Protein 5Z8B (pdb70)

Radius of gyration: 24.0 Å; Cα contacts (8 Å, |Δi|>4): 858; chains: 2; bounding box: 42×73×56 Å

B-factor: mean 35.09, std 10.66, range [4.68, 79.12]

Structure (mmCIF, N/CA/C/O backbone):
data_5Z8B
#
_entry.id   5Z8B
#
_cell.length_a   38.409
_cell.length_b   70.862
_cell.length_c   147.410
_cell.angle_alpha   90.00
_cell.angle_beta   90.00
_cell.angle_gamma   90.00
#
_symmetry.space_group_name_H-M   'P 21 21 21'
#
loop_
_entity.id
_entity.type
_entity.pdbx_description
1 polymer 'KfiA protein'
2 water water
#
loop_
_atom_site.group_PDB
_atom_site.id
_atom_site.type_symbol
_atom_site.label_atom_id
_atom_site.label_alt_id
_atom_site.label_comp_id
_atom_site.label_asym_id
_atom_site.label_entity_id
_atom_site.label_seq_id
_atom_site.pdbx_PDB_ins_code
_atom_site.Cartn_x
_atom_site.Cartn_y
_atom_site.Cartn_z
_atom_site.occupancy
_atom_site.B_iso_or_equiv
_atom_site.auth_seq_id
_atom_site.auth_comp_id
_atom_site.auth_asym_id
_atom_site.auth_atom_id
_atom_site.pdbx_PDB_model_num
ATOM 1 N N . MET A 1 5 ? 27.568 23.392 13.579 1.00 36.75 1 MET A N 1
ATOM 2 C CA . MET A 1 5 ? 26.459 23.022 12.648 1.00 36.19 1 MET A CA 1
ATOM 3 C C . MET A 1 5 ? 25.433 22.136 13.372 1.00 32.22 1 MET A C 1
ATOM 4 O O . MET A 1 5 ? 25.810 21.254 14.127 1.00 31.00 1 MET A O 1
ATOM 9 N N . ILE A 1 6 ? 24.145 22.384 13.150 1.00 29.47 2 ILE A N 1
ATOM 10 C CA . ILE A 1 6 ? 23.072 21.474 13.614 1.00 28.29 2 ILE A CA 1
ATOM 11 C C . ILE A 1 6 ? 22.808 20.431 12.539 1.00 25.99 2 ILE A C 1
ATOM 12 O O . ILE A 1 6 ? 22.359 20.781 11.447 1.00 25.09 2 ILE A O 1
ATOM 17 N N . VAL A 1 7 ? 23.019 19.160 12.851 1.00 24.54 3 VAL A N 1
ATOM 18 C CA . VAL A 1 7 ? 22.936 18.118 11.816 1.00 24.06 3 VAL A CA 1
ATOM 19 C C . VAL A 1 7 ? 21.891 17.080 12.189 1.00 23.30 3 VAL A C 1
ATOM 20 O O . VAL A 1 7 ? 21.905 16.552 13.275 1.00 24.07 3 VAL A O 1
ATOM 24 N N . ALA A 1 8 ? 20.985 16.793 11.273 1.00 23.27 4 ALA A N 1
ATOM 25 C CA . ALA A 1 8 ? 19.978 15.762 11.492 1.00 23.89 4 ALA A CA 1
ATOM 26 C C . ALA A 1 8 ? 20.364 14.449 10.803 1.00 23.20 4 ALA A C 1
ATOM 27 O O . ALA A 1 8 ? 20.823 14.458 9.664 1.00 22.05 4 ALA A O 1
ATOM 29 N N . ASN A 1 9 ? 20.175 13.327 11.497 1.00 23.11 5 ASN A N 1
ATOM 30 C CA . ASN A 1 9 ? 20.482 12.005 10.932 1.00 22.90 5 ASN A CA 1
ATOM 31 C C . ASN A 1 9 ? 19.246 11.143 10.897 1.00 22.80 5 ASN A C 1
ATOM 32 O O . ASN A 1 9 ? 18.558 11.008 11.900 1.00 22.81 5 ASN A O 1
ATOM 37 N N . MET A 1 10 ? 18.977 10.571 9.731 1.00 23.81 6 MET A N 1
ATOM 38 C CA . MET A 1 10 ? 17.724 9.877 9.461 1.00 25.43 6 MET A CA 1
ATOM 39 C C . MET A 1 10 ? 18.001 8.635 8.641 1.00 26.02 6 MET A C 1
ATOM 40 O O . MET A 1 10 ? 19.033 8.582 7.942 1.00 26.06 6 MET A O 1
ATOM 45 N N . SER A 1 11 ? 17.096 7.651 8.730 1.00 25.66 7 SER A N 1
ATOM 46 C CA . SER A 1 11 ? 17.073 6.518 7.783 1.00 26.10 7 SER A CA 1
ATOM 47 C C . SER A 1 11 ? 15.643 6.160 7.392 1.00 26.09 7 SER A C 1
ATOM 48 O O . SER A 1 11 ? 14.733 6.265 8.188 1.00 24.17 7 SER A O 1
ATOM 51 N N . SER A 1 12 ? 15.460 5.750 6.145 1.00 29.22 8 SER A N 1
ATOM 52 C CA . SER A 1 12 ? 14.156 5.257 5.650 1.00 31.59 8 SER A CA 1
ATOM 53 C C . SER A 1 12 ? 14.371 4.061 4.731 1.00 29.60 8 SER A C 1
ATOM 54 O O . SER A 1 12 ? 15.485 3.629 4.533 1.00 28.66 8 SER A O 1
ATOM 57 N N . TYR A 1 13 ? 13.279 3.535 4.191 1.00 29.76 9 TYR A N 1
ATOM 58 C CA . TYR A 1 13 ? 13.321 2.550 3.115 1.00 29.97 9 TYR A CA 1
ATOM 59 C C . TYR A 1 13 ? 12.078 2.802 2.222 1.00 28.63 9 TYR A C 1
ATOM 60 O O . TYR A 1 13 ? 11.219 3.611 2.590 1.00 28.95 9 TYR A O 1
ATOM 69 N N . PRO A 1 14 ? 12.032 2.202 1.015 1.00 26.78 10 PRO A N 1
ATOM 70 C CA . PRO A 1 14 ? 11.078 2.677 0.002 1.00 25.63 10 PRO A CA 1
ATOM 71 C C . PRO A 1 14 ? 9.598 2.837 0.370 1.00 24.96 10 PRO A C 1
ATOM 72 O O . PRO A 1 14 ? 8.986 3.863 0.063 1.00 25.04 10 PRO A O 1
ATOM 76 N N . PRO A 1 15 ? 9.014 1.845 1.022 1.00 25.40 11 PRO A N 1
ATOM 77 C CA . PRO A 1 15 ? 7.592 2.035 1.268 1.00 26.97 11 PRO A CA 1
ATOM 78 C C . PRO A 1 15 ? 7.232 3.217 2.189 1.00 28.22 11 PRO A C 1
ATOM 79 O O . PRO A 1 15 ? 6.080 3.606 2.226 1.00 29.34 11 PRO A O 1
ATOM 83 N N . ARG A 1 16 ? 8.199 3.788 2.900 1.00 30.83 12 ARG A N 1
ATOM 84 C CA . ARG A 1 16 ? 7.962 4.966 3.735 1.00 33.05 12 ARG A CA 1
ATOM 85 C C . ARG A 1 16 ? 8.146 6.301 3.034 1.00 32.08 12 ARG A C 1
ATOM 86 O O . ARG A 1 16 ? 8.160 7.307 3.708 1.00 32.11 12 ARG A O 1
ATOM 94 N N . LYS A 1 17 ? 8.243 6.331 1.707 1.00 32.49 13 LYS A N 1
ATOM 95 C CA . LYS A 1 17 ? 8.662 7.544 0.978 1.00 32.90 13 LYS A CA 1
ATOM 96 C C . LYS A 1 17 ? 7.782 8.796 1.206 1.00 31.53 13 LYS A C 1
ATOM 97 O O . LYS A 1 17 ? 8.280 9.921 1.308 1.00 27.14 13 LYS A O 1
ATOM 103 N N . LYS A 1 18 ? 6.472 8.589 1.286 1.00 32.30 14 LYS A N 1
ATOM 104 C CA . LYS A 1 18 ? 5.551 9.686 1.515 1.00 30.64 14 LYS A CA 1
ATOM 105 C C . LYS A 1 18 ? 5.806 10.288 2.878 1.00 29.47 14 LYS A C 1
ATOM 106 O O . LYS A 1 18 ? 5.843 11.505 3.010 1.00 30.66 14 LYS A O 1
ATOM 112 N N . GLU A 1 19 ? 6.029 9.444 3.883 1.00 27.48 15 GLU A N 1
ATOM 113 C CA . GLU A 1 19 ? 6.260 9.923 5.256 1.00 26.64 15 GLU A CA 1
ATOM 114 C C . GLU A 1 19 ? 7.563 10.700 5.394 1.00 25.75 15 GLU A C 1
ATOM 115 O O . GLU A 1 19 ? 7.588 11.808 5.942 1.00 25.60 15 GLU A O 1
ATOM 121 N N . LEU A 1 20 ? 8.631 10.100 4.880 1.00 24.94 16 LEU A N 1
ATOM 122 C CA . LEU A 1 20 ? 9.947 10.715 4.768 1.00 23.94 16 LEU A CA 1
ATOM 123 C C . LEU A 1 20 ? 9.951 12.147 4.241 1.00 23.09 16 LEU A C 1
ATOM 124 O O . LEU A 1 20 ? 10.650 12.994 4.767 1.00 24.58 16 LEU A O 1
ATOM 129 N N . VAL A 1 21 ? 9.205 12.409 3.184 1.00 22.28 17 VAL A N 1
ATOM 130 C CA . VAL A 1 21 ? 9.260 13.707 2.514 1.00 22.20 17 VAL A CA 1
ATOM 131 C C . VAL A 1 21 ? 8.800 14.814 3.446 1.00 21.72 17 VAL A C 1
ATOM 132 O O . VAL A 1 21 ? 9.354 15.903 3.450 1.00 19.42 17 VAL A O 1
ATOM 136 N N . HIS A 1 22 ? 7.765 14.490 4.217 1.00 23.66 18 HIS A N 1
ATOM 137 C CA . HIS A 1 22 ? 7.131 15.395 5.171 1.00 24.43 18 HIS A CA 1
ATOM 138 C C . HIS A 1 22 ? 7.951 15.529 6.442 1.00 24.57 18 HIS A C 1
ATOM 139 O O . HIS A 1 22 ? 8.022 16.600 7.039 1.00 26.99 18 HIS A O 1
ATOM 146 N N . SER A 1 23 ? 8.550 14.435 6.875 1.00 24.68 19 SER A N 1
ATOM 147 C CA . SER A 1 23 ? 9.480 14.480 7.983 1.00 24.46 19 SER A CA 1
ATOM 148 C C . SER A 1 23 ? 10.657 15.407 7.670 1.00 23.08 19 SER A C 1
ATOM 149 O O . SER A 1 23 ? 10.987 16.253 8.484 1.00 24.04 19 SER A O 1
ATOM 152 N N . ILE A 1 24 ? 11.264 15.262 6.500 1.00 21.13 20 ILE A N 1
ATOM 153 C CA . ILE A 1 24 ? 12.324 16.158 6.079 1.00 21.58 20 ILE A CA 1
ATOM 154 C C . ILE A 1 24 ? 11.799 17.610 6.013 1.00 22.90 20 ILE A C 1
ATOM 155 O O . ILE A 1 24 ? 12.401 18.524 6.577 1.00 22.10 20 ILE A O 1
ATOM 160 N N . GLN A 1 25 ? 10.661 17.821 5.364 1.00 25.31 21 GLN A N 1
ATOM 161 C CA . GLN A 1 25 ? 10.087 19.170 5.240 1.00 27.57 21 GLN A CA 1
ATOM 162 C C . GLN A 1 25 ? 10.064 19.897 6.574 1.00 26.25 21 GLN A C 1
ATOM 163 O O . GLN A 1 25 ? 10.534 21.025 6.662 1.00 27.97 21 GLN A O 1
ATOM 169 N N . SER A 1 26 ? 9.537 19.236 7.601 1.00 24.41 22 SER A N 1
ATOM 170 C CA . SER A 1 26 ? 9.427 19.808 8.942 1.00 23.18 22 SER A CA 1
ATOM 171 C C . SER A 1 26 ? 10.783 20.165 9.553 1.00 23.94 22 SER A C 1
ATOM 172 O O . SER A 1 26 ? 10.865 21.074 10.382 1.00 25.34 22 SER A O 1
ATOM 175 N N . LEU A 1 27 ? 11.828 19.434 9.164 1.00 23.17 23 LEU A N 1
ATOM 176 C CA . LEU A 1 27 ? 13.177 19.646 9.681 1.00 23.80 23 LEU A CA 1
ATOM 177 C C . LEU A 1 27 ? 14.024 20.656 8.926 1.00 24.23 23 LEU A C 1
ATOM 178 O O . LEU A 1 27 ? 14.977 21.213 9.486 1.00 24.50 23 LEU A O 1
ATOM 183 N N . HIS A 1 28 ? 13.691 20.896 7.664 1.00 25.02 24 HIS A N 1
ATOM 184 C CA . HIS A 1 28 ? 14.643 21.507 6.733 1.00 24.87 24 HIS A CA 1
ATOM 185 C C . HIS A 1 28 ? 15.053 22.932 7.074 1.00 25.21 24 HIS A C 1
ATOM 186 O O . HIS A 1 28 ? 16.246 23.280 7.039 1.00 25.22 24 HIS A O 1
ATOM 193 N N . ALA A 1 29 ? 14.050 23.741 7.392 1.00 25.36 25 ALA A N 1
ATOM 194 C CA . ALA A 1 29 ? 14.246 25.123 7.757 1.00 24.68 25 ALA A CA 1
ATOM 195 C C . ALA A 1 29 ? 15.167 25.269 8.946 1.00 25.70 25 ALA A C 1
ATOM 196 O O . ALA A 1 29 ? 15.935 26.216 8.993 1.00 28.47 25 ALA A O 1
ATOM 198 N N . GLN A 1 30 ? 15.118 24.330 9.890 1.00 25.76 26 GLN A N 1
ATOM 199 C CA . GLN A 1 30 ? 15.705 24.543 11.215 1.00 26.37 26 GLN A CA 1
ATOM 200 C C . GLN A 1 30 ? 17.025 23.789 11.512 1.00 27.68 26 GLN A C 1
ATOM 201 O O . GLN A 1 30 ? 17.631 23.981 12.595 1.00 28.60 26 GLN A O 1
ATOM 207 N N . VAL A 1 31 ? 17.471 22.946 10.579 1.00 27.09 27 VAL A N 1
ATOM 208 C CA . VAL A 1 31 ? 18.757 22.255 10.723 1.00 28.03 27 VAL A CA 1
ATOM 209 C C . VAL A 1 31 ? 19.648 22.732 9.610 1.00 29.66 27 VAL A C 1
ATOM 210 O O . VAL A 1 31 ? 19.149 23.274 8.628 1.00 32.34 27 VAL A O 1
ATOM 214 N N . ASP A 1 32 ? 20.957 22.539 9.771 1.00 30.25 28 ASP A N 1
ATOM 215 C CA . ASP A 1 32 ? 21.942 22.958 8.757 1.00 30.56 28 ASP A CA 1
ATOM 216 C C . ASP A 1 32 ? 22.247 21.899 7.703 1.00 30.39 28 ASP A C 1
ATOM 217 O O . ASP A 1 32 ? 22.943 22.194 6.732 1.00 33.04 28 ASP A O 1
ATOM 222 N N . LYS A 1 33 ? 21.746 20.680 7.882 1.00 29.36 29 LYS A N 1
ATOM 223 C CA . LYS A 1 33 ? 22.156 19.538 7.055 1.00 29.21 29 LYS A CA 1
ATOM 224 C C . LYS A 1 33 ? 21.399 18.297 7.486 1.00 26.84 29 LYS A C 1
ATOM 225 O O . LYS A 1 33 ? 21.158 18.117 8.677 1.00 25.39 29 LYS A O 1
ATOM 231 N N . ILE A 1 34 ? 21.042 17.454 6.517 1.00 24.81 30 ILE A N 1
ATOM 232 C CA . ILE A 1 34 ? 20.340 16.211 6.783 1.00 24.05 30 ILE A CA 1
ATOM 233 C C . ILE A 1 34 ? 21.071 15.072 6.112 1.00 23.04 30 ILE A C 1
ATOM 234 O O . ILE A 1 34 ? 21.189 15.051 4.907 1.00 22.21 30 ILE A O 1
ATOM 239 N N . ASN A 1 35 ? 21.536 14.119 6.915 1.00 23.38 31 ASN A N 1
ATOM 240 C CA . ASN A 1 35 ? 22.087 12.857 6.422 1.00 22.73 31 ASN A CA 1
ATOM 241 C C . ASN A 1 35 ? 20.980 11.854 6.357 1.00 23.24 31 ASN A C 1
ATOM 242 O O . ASN A 1 35 ? 20.272 11.660 7.338 1.00 23.65 31 ASN A O 1
ATOM 247 N N . LEU A 1 36 ? 20.842 11.209 5.202 1.00 24.64 32 LEU A N 1
ATOM 248 C CA . LEU A 1 36 ? 19.741 10.287 4.961 1.00 24.96 32 LEU A CA 1
ATOM 249 C C . LEU A 1 36 ? 20.271 8.967 4.444 1.00 25.29 32 LEU A C 1
ATOM 250 O O . LEU A 1 36 ? 20.911 8.894 3.383 1.00 25.12 32 LEU A O 1
ATOM 255 N N . CYS A 1 37 ? 20.015 7.926 5.222 1.00 24.33 33 CYS A N 1
ATOM 256 C CA . CYS A 1 37 ? 20.404 6.602 4.848 1.00 24.12 33 CYS A CA 1
ATOM 257 C C . CYS A 1 37 ? 19.224 5.950 4.152 1.00 25.07 33 CYS A C 1
ATOM 258 O O . CYS A 1 37 ? 18.263 5.532 4.810 1.00 25.62 33 CYS A O 1
ATOM 261 N N . LEU A 1 38 ? 19.303 5.908 2.820 1.00 25.41 34 LEU A N 1
ATOM 262 C CA . LEU A 1 38 ? 18.283 5.313 1.969 1.00 26.20 34 LEU A CA 1
ATOM 263 C C . LEU A 1 38 ? 18.482 3.808 1.890 1.00 27.90 34 LEU A C 1
ATOM 264 O O . LEU A 1 38 ? 19.023 3.323 0.909 1.00 29.23 34 LEU A O 1
ATOM 269 N N . ASN A 1 39 ? 18.047 3.076 2.915 1.00 31.09 35 ASN A N 1
ATOM 270 C CA . ASN A 1 39 ? 18.044 1.598 2.919 1.00 34.04 35 ASN A CA 1
ATOM 271 C C . ASN A 1 39 ? 17.215 1.005 1.778 1.00 36.06 35 ASN A C 1
ATOM 272 O O . ASN A 1 39 ? 16.052 1.341 1.634 1.00 36.40 35 ASN A O 1
ATOM 277 N N . GLU A 1 40 ? 17.820 0.123 0.982 1.00 39.25 36 GLU A N 1
ATOM 278 C CA . GLU A 1 40 ? 17.127 -0.666 -0.042 1.00 43.44 36 GLU A CA 1
ATOM 279 C C . GLU A 1 40 ? 16.527 0.070 -1.245 1.00 44.41 36 GLU A C 1
ATOM 280 O O . GLU A 1 40 ? 15.835 -0.547 -2.063 1.00 45.98 36 GLU A O 1
ATOM 286 N N . PHE A 1 41 ? 16.822 1.359 -1.381 1.00 44.49 37 PHE A N 1
ATOM 287 C CA . PHE A 1 41 ? 16.534 2.088 -2.617 1.00 45.69 37 PHE A CA 1
ATOM 288 C C . PHE A 1 41 ? 17.531 1.646 -3.709 1.00 51.00 37 PHE A C 1
ATOM 289 O O . PHE A 1 41 ? 18.599 1.083 -3.400 1.00 51.01 37 PHE A O 1
ATOM 297 N N . GLU A 1 42 ? 17.163 1.861 -4.976 1.00 54.82 38 GLU A N 1
ATOM 298 C CA . GLU A 1 42 ? 18.065 1.604 -6.112 1.00 57.77 38 GLU A CA 1
ATOM 299 C C . GLU A 1 42 ? 18.708 2.924 -6.479 1.00 53.69 38 GLU A C 1
ATOM 300 O O . GLU A 1 42 ? 19.921 3.023 -6.526 1.00 53.78 38 GLU A O 1
ATOM 306 N N . GLU A 1 43 ? 17.868 3.923 -6.734 1.00 52.13 39 GLU A N 1
ATOM 307 C CA . GLU A 1 43 ? 18.281 5.297 -6.968 1.00 50.82 39 GLU A CA 1
ATOM 308 C C . GLU A 1 43 ? 17.801 6.197 -5.841 1.00 46.70 39 GLU A C 1
ATOM 309 O O . GLU A 1 43 ? 16.866 5.868 -5.119 1.00 45.99 39 GLU A O 1
ATOM 315 N N . ILE A 1 44 ? 18.424 7.364 -5.749 1.00 42.73 40 ILE A N 1
ATOM 316 C CA . ILE A 1 44 ? 17.949 8.480 -4.934 1.00 40.29 40 ILE A CA 1
ATOM 317 C C . ILE A 1 44 ? 16.670 9.020 -5.592 1.00 38.96 40 ILE A C 1
ATOM 318 O O . ILE A 1 44 ? 16.739 9.516 -6.708 1.00 44.24 40 ILE A O 1
ATOM 323 N N . PRO A 1 45 ? 15.507 8.932 -4.920 1.00 36.78 41 PRO A N 1
ATOM 324 C CA . PRO A 1 45 ? 14.259 9.375 -5.571 1.00 36.40 41 PRO A CA 1
ATOM 325 C C . PRO A 1 45 ? 14.180 10.882 -5.825 1.00 36.51 41 PRO A C 1
ATOM 326 O O . PRO A 1 45 ? 14.624 11.662 -4.986 1.00 35.57 41 PRO A O 1
ATOM 330 N N . GLU A 1 46 ? 13.605 11.286 -6.961 1.00 38.77 42 GLU A N 1
ATOM 331 C CA . GLU A 1 46 ? 13.561 12.719 -7.325 1.00 42.51 42 GLU A CA 1
ATOM 332 C C . GLU A 1 46 ? 12.542 13.554 -6.543 1.00 40.14 42 GLU A C 1
ATOM 333 O O . GLU A 1 46 ? 12.470 14.767 -6.711 1.00 38.44 42 GLU A O 1
ATOM 339 N N . GLU A 1 47 ? 11.770 12.894 -5.687 1.00 40.08 43 GLU A N 1
ATOM 340 C CA . GLU A 1 47 ? 10.943 13.545 -4.662 1.00 38.68 43 GLU A CA 1
ATOM 341 C C . GLU A 1 47 ? 11.813 14.314 -3.652 1.00 36.66 43 GLU A C 1
ATOM 342 O O . GLU A 1 47 ? 11.336 15.223 -2.986 1.00 35.31 43 GLU A O 1
ATOM 348 N N . LEU A 1 48 ? 13.083 13.930 -3.534 1.00 34.76 44 LEU A N 1
ATOM 349 C CA . LEU A 1 48 ? 13.993 14.547 -2.592 1.00 33.77 44 LEU A CA 1
ATOM 350 C C . LEU A 1 48 ? 14.754 15.729 -3.171 1.00 34.78 44 LEU A C 1
ATOM 351 O O . LEU A 1 48 ? 15.497 16.393 -2.430 1.00 34.51 44 LEU A O 1
ATOM 356 N N . ASP A 1 49 ? 14.559 16.021 -4.459 1.00 36.58 45 ASP A N 1
ATOM 357 C CA . ASP A 1 49 ? 15.304 17.104 -5.125 1.00 39.35 45 ASP A CA 1
ATOM 358 C C . ASP A 1 49 ? 15.125 18.502 -4.542 1.00 39.21 45 ASP A C 1
ATOM 359 O O . ASP A 1 49 ? 16.025 19.326 -4.703 1.00 44.17 45 ASP A O 1
ATOM 364 N N . GLY A 1 50 ? 14.007 18.788 -3.878 1.00 37.69 46 GLY A N 1
ATOM 365 C CA . GLY A 1 50 ? 13.794 20.124 -3.283 1.00 36.78 46 GLY A CA 1
ATOM 366 C C . GLY A 1 50 ? 14.706 20.545 -2.123 1.00 34.96 46 GLY A C 1
ATOM 367 O O . GLY A 1 50 ? 14.753 21.734 -1.754 1.00 34.23 46 GLY A O 1
ATOM 368 N N . PHE A 1 51 ? 15.434 19.593 -1.540 1.00 32.72 47 PHE A N 1
ATOM 369 C CA . PHE A 1 51 ? 16.137 19.849 -0.292 1.00 32.90 47 PHE A CA 1
ATOM 370 C C . PHE A 1 51 ? 17.630 20.092 -0.526 1.00 30.36 47 PHE A C 1
ATOM 371 O O . PHE A 1 51 ? 18.379 19.166 -0.876 1.00 30.13 47 PHE A O 1
ATOM 379 N N . SER A 1 52 ? 18.049 21.350 -0.360 1.00 27.39 48 SER A N 1
ATOM 380 C CA . SER A 1 52 ? 19.436 21.717 -0.597 1.00 26.57 48 SER A CA 1
ATOM 381 C C . SER A 1 52 ? 20.359 21.098 0.467 1.00 26.18 48 SER A C 1
ATOM 382 O O . SER A 1 52 ? 21.368 20.492 0.142 1.00 26.86 48 SER A O 1
ATOM 385 N N . LYS A 1 53 ? 19.970 21.211 1.726 1.00 26.31 49 LYS A N 1
ATOM 386 C CA . LYS A 1 53 ? 20.692 20.608 2.875 1.00 26.48 49 LYS A CA 1
ATOM 387 C C . LYS A 1 53 ? 20.797 19.056 2.920 1.00 25.15 49 LYS A C 1
ATOM 388 O O . LYS A 1 53 ? 21.614 18.483 3.654 1.00 23.61 49 LYS A O 1
ATOM 394 N N . LEU A 1 54 ? 19.978 18.382 2.137 1.00 24.89 50 LEU A N 1
ATOM 395 C CA . LEU A 1 54 ? 19.881 16.940 2.230 1.00 25.74 50 LEU A CA 1
ATOM 396 C C . LEU A 1 54 ? 21.092 16.223 1.637 1.00 25.05 50 LEU A C 1
ATOM 397 O O . LEU A 1 54 ? 21.569 16.576 0.580 1.00 26.61 50 LEU A O 1
ATOM 402 N N . ASN A 1 55 ? 21.555 15.189 2.324 1.00 25.08 51 ASN A N 1
ATOM 403 C CA . ASN A 1 55 ? 22.681 14.374 1.885 1.00 24.93 51 ASN A CA 1
ATOM 404 C C . ASN A 1 55 ? 22.309 12.870 1.924 1.00 24.04 51 ASN A C 1
ATOM 405 O O . ASN A 1 55 ? 22.443 12.219 2.961 1.00 23.42 51 ASN A O 1
ATOM 410 N N . PRO A 1 56 ? 21.835 12.331 0.790 1.00 23.57 52 PRO A N 1
ATOM 411 C CA . PRO A 1 56 ? 21.338 10.964 0.756 1.00 24.38 52 PRO A CA 1
ATOM 412 C C . PRO A 1 56 ? 22.375 9.930 0.340 1.00 23.94 52 PRO A C 1
ATOM 413 O O . PRO A 1 56 ? 23.176 10.174 -0.551 1.00 23.81 52 PRO A O 1
ATOM 417 N N . VAL A 1 57 ? 22.340 8.784 1.008 1.00 24.39 53 VAL A N 1
ATOM 418 C CA . VAL A 1 57 ? 23.292 7.715 0.789 1.00 25.21 53 VAL A CA 1
ATOM 419 C C . VAL A 1 57 ? 22.565 6.367 0.729 1.00 26.17 53 VAL A C 1
ATOM 420 O O . VAL A 1 57 ? 21.802 6.030 1.635 1.00 25.85 53 VAL A O 1
ATOM 424 N N . ILE A 1 58 ? 22.816 5.615 -0.342 1.00 26.82 54 ILE A N 1
ATOM 425 C CA . ILE A 1 58 ? 22.316 4.254 -0.480 1.00 28.31 54 ILE A CA 1
ATOM 426 C C . ILE A 1 58 ? 23.363 3.314 0.123 1.00 30.10 54 ILE A C 1
ATOM 427 O O . ILE A 1 58 ? 24.391 3.072 -0.492 1.00 31.47 54 ILE A O 1
ATOM 432 N N . PRO A 1 59 ? 23.104 2.777 1.321 1.00 31.47 55 PRO A N 1
ATOM 433 C CA . PRO A 1 59 ? 24.117 2.006 2.017 1.00 33.94 55 PRO A CA 1
ATOM 434 C C . PRO A 1 59 ? 24.426 0.647 1.360 1.00 37.26 55 PRO A C 1
ATOM 435 O O . PRO A 1 59 ? 23.583 0.098 0.654 1.00 35.69 55 PRO A O 1
ATOM 439 N N . ASP A 1 60 ? 25.641 0.145 1.585 1.00 42.20 56 ASP A N 1
ATOM 440 C CA . ASP A 1 60 ? 26.085 -1.192 1.135 1.00 45.91 56 ASP A CA 1
ATOM 441 C C . ASP A 1 60 ? 25.347 -2.384 1.752 1.00 42.89 56 ASP A C 1
ATOM 442 O O . ASP A 1 60 ? 25.516 -3.504 1.297 1.00 45.53 56 ASP A O 1
ATOM 447 N N . LYS A 1 61 ? 24.606 -2.164 2.826 1.00 40.47 57 LYS A N 1
ATOM 448 C CA . LYS A 1 61 ? 23.654 -3.169 3.309 1.00 40.40 57 LYS A CA 1
ATOM 449 C C . LYS A 1 61 ? 22.448 -2.487 3.915 1.00 39.16 57 LYS A C 1
ATOM 450 O O . LYS A 1 61 ? 22.439 -1.274 4.142 1.00 37.22 57 LYS A O 1
ATOM 456 N N . ASP A 1 62 ? 21.424 -3.287 4.155 1.00 39.34 58 ASP A N 1
ATOM 457 C CA . ASP A 1 62 ? 20.252 -2.834 4.882 1.00 40.64 58 ASP A CA 1
ATOM 458 C C . ASP A 1 62 ? 20.639 -2.760 6.349 1.00 39.07 58 ASP A C 1
ATOM 459 O O . ASP A 1 62 ? 20.767 -3.800 7.001 1.00 39.53 58 ASP A O 1
ATOM 464 N N . TYR A 1 63 ? 20.853 -1.534 6.844 1.00 36.49 59 TYR A N 1
ATOM 465 C CA . TYR A 1 63 ? 20.999 -1.281 8.282 1.00 33.76 59 TYR A CA 1
ATOM 466 C C . TYR A 1 63 ? 19.670 -1.092 9.014 1.00 34.64 59 TYR A C 1
ATOM 467 O O . TYR A 1 63 ? 19.648 -1.160 10.231 1.00 35.04 59 TYR A O 1
ATOM 476 N N . LYS A 1 64 ? 18.572 -0.864 8.292 1.00 36.65 60 LYS A N 1
ATOM 477 C CA . LYS A 1 64 ? 17.301 -0.460 8.904 1.00 39.18 60 LYS A CA 1
ATOM 478 C C . LYS A 1 64 ? 17.576 0.780 9.767 1.00 37.72 60 LYS A C 1
ATOM 479 O O . LYS A 1 64 ? 18.262 1.674 9.280 1.00 36.29 60 LYS A O 1
ATOM 485 N N . ASP A 1 65 ? 17.106 0.861 11.013 1.00 38.41 61 ASP A N 1
ATOM 486 C CA . ASP A 1 65 ? 17.218 2.141 11.735 1.00 42.21 61 ASP A CA 1
ATOM 487 C C . ASP A 1 65 ? 18.511 2.318 12.542 1.00 38.59 61 ASP A C 1
ATOM 488 O O . ASP A 1 65 ? 18.704 3.335 13.201 1.00 39.83 61 ASP A O 1
ATOM 493 N N . VAL A 1 66 ? 19.424 1.364 12.428 1.00 35.95 62 VAL A N 1
ATOM 494 C CA . VAL A 1 66 ? 20.862 1.650 12.658 1.00 32.73 62 VAL A CA 1
ATOM 495 C C . VAL A 1 66 ? 21.414 2.622 11.598 1.00 29.95 62 VAL A C 1
ATOM 496 O O . VAL A 1 66 ? 22.373 3.330 11.852 1.00 30.52 62 VAL A O 1
ATOM 500 N N . GLY A 1 67 ? 20.779 2.663 10.430 1.00 27.86 63 GLY A N 1
ATOM 501 C CA . GLY A 1 67 ? 21.144 3.532 9.329 1.00 27.60 63 GLY A CA 1
ATOM 502 C C . GLY A 1 67 ? 21.420 4.981 9.645 1.00 27.61 63 GLY A C 1
ATOM 503 O O . GLY A 1 67 ? 22.277 5.604 9.021 1.00 26.41 63 GLY A O 1
ATOM 504 N N . LYS A 1 68 ? 20.702 5.529 10.616 1.00 28.88 64 LYS A N 1
ATOM 505 C CA . LYS A 1 68 ? 20.943 6.904 11.036 1.00 28.33 64 LYS A CA 1
ATOM 506 C C . LYS A 1 68 ? 22.347 7.111 11.632 1.00 26.65 64 LYS A C 1
ATOM 507 O O . LYS A 1 68 ? 22.842 8.236 11.592 1.00 25.53 64 LYS A O 1
ATOM 513 N N . PHE A 1 69 ? 22.985 6.032 12.119 1.00 25.18 65 PHE A N 1
ATOM 514 C CA . PHE A 1 69 ? 24.350 6.067 12.693 1.00 24.59 65 PHE A CA 1
ATOM 515 C C . PHE A 1 69 ? 25.521 5.775 11.745 1.00 24.30 65 PHE A C 1
ATOM 516 O O . PHE A 1 69 ? 26.649 5.553 12.211 1.00 25.60 65 PHE A O 1
ATOM 524 N N . ILE A 1 70 ? 25.289 5.776 10.442 1.00 24.32 66 ILE A N 1
ATOM 525 C CA . ILE A 1 70 ? 26.380 5.517 9.481 1.00 24.97 66 ILE A CA 1
ATOM 526 C C . ILE A 1 70 ? 27.229 6.762 9.158 1.00 25.89 66 ILE A C 1
ATOM 527 O O . ILE A 1 70 ? 28.300 6.637 8.577 1.00 26.94 66 ILE A O 1
ATOM 532 N N . PHE A 1 71 ? 26.770 7.953 9.527 1.00 26.46 67 PHE A N 1
ATOM 533 C CA . PHE A 1 71 ? 27.362 9.181 9.006 1.00 27.39 67 PHE A CA 1
ATOM 534 C C . PHE A 1 71 ? 28.455 9.768 9.902 1.00 30.11 67 PHE A C 1
ATOM 535 O O . PHE A 1 71 ? 28.250 9.878 11.111 1.00 34.21 67 PHE A O 1
ATOM 543 N N . PRO A 1 72 ? 29.618 10.155 9.319 1.00 30.49 68 PRO A N 1
ATOM 544 C CA . PRO A 1 72 ? 30.590 10.981 10.051 1.00 30.44 68 PRO A CA 1
ATOM 545 C C . PRO A 1 72 ? 30.073 12.384 10.445 1.00 30.82 68 PRO A C 1
ATOM 546 O O . PRO A 1 72 ? 29.223 12.975 9.754 1.00 27.76 68 PRO A O 1
ATOM 550 N N . CYS A 1 73 ? 30.619 12.882 11.550 1.00 32.67 69 CYS A N 1
ATOM 551 C CA . CYS A 1 73 ? 30.353 14.213 12.064 1.00 34.25 69 CYS A CA 1
ATOM 552 C C . CYS A 1 73 ? 31.630 15.009 12.117 1.00 34.03 69 CYS A C 1
ATOM 553 O O . CYS A 1 73 ? 32.729 14.498 11.879 1.00 34.60 69 CYS A O 1
ATOM 556 N N . ALA A 1 74 ? 31.449 16.280 12.441 1.00 33.25 70 ALA A N 1
ATOM 557 C CA . ALA A 1 74 ? 32.524 17.167 12.770 1.00 33.07 70 ALA A CA 1
ATOM 558 C C . ALA A 1 74 ? 32.570 17.323 14.287 1.00 32.51 70 ALA A C 1
ATOM 559 O O . ALA A 1 74 ? 31.561 17.152 14.969 1.00 29.21 70 ALA A O 1
ATOM 561 N N . LYS A 1 75 ? 33.756 17.682 14.779 1.00 34.76 71 LYS A N 1
ATOM 562 C CA . LYS A 1 75 ? 34.048 17.823 16.197 1.00 37.42 71 LYS A CA 1
ATOM 563 C C . LYS A 1 75 ? 32.990 18.626 16.945 1.00 41.70 71 LYS A C 1
ATOM 564 O O . LYS A 1 75 ? 32.646 18.280 18.084 1.00 42.96 71 LYS A O 1
ATOM 570 N N . ASN A 1 76 ? 32.476 19.682 16.312 1.00 42.74 72 ASN A N 1
ATOM 571 C CA . ASN A 1 76 ? 31.578 20.600 16.997 1.00 44.58 72 ASN A CA 1
ATOM 572 C C . ASN A 1 76 ? 30.110 20.508 16.607 1.00 43.80 72 ASN A C 1
ATOM 573 O O . ASN A 1 76 ? 29.324 21.359 17.007 1.00 46.06 72 ASN A O 1
ATOM 578 N N . ASP A 1 77 ? 29.712 19.462 15.890 1.00 41.82 73 ASP A N 1
ATOM 579 C CA . ASP A 1 77 ? 28.312 19.339 15.477 1.00 38.26 73 ASP A CA 1
ATOM 580 C C . ASP A 1 77 ? 27.404 18.972 16.635 1.00 35.46 73 ASP A C 1
ATOM 581 O O . ASP A 1 77 ? 27.818 18.298 17.574 1.00 35.43 73 ASP A O 1
ATOM 586 N N . MET A 1 78 ? 26.176 19.461 16.553 1.00 33.57 74 MET A N 1
ATOM 587 C CA . MET A 1 78 ? 25.092 19.019 17.388 1.00 34.79 74 MET A CA 1
ATOM 588 C C . MET A 1 78 ? 24.225 18.138 16.513 1.00 30.79 74 MET A C 1
ATOM 589 O O . MET A 1 78 ? 23.729 18.580 15.485 1.00 31.65 74 MET A O 1
ATOM 594 N N . ILE A 1 79 ? 24.058 16.892 16.924 1.00 27.75 75 ILE A N 1
ATOM 595 C CA . ILE A 1 79 ? 23.361 15.892 16.145 1.00 26.33 75 ILE A CA 1
ATOM 596 C C . ILE A 1 79 ? 21.946 15.713 16.665 1.00 26.78 75 ILE A C 1
ATOM 597 O O . ILE A 1 79 ? 21.714 15.537 17.879 1.00 26.74 75 ILE A O 1
ATOM 602 N N . VAL A 1 80 ? 21.018 15.707 15.716 1.00 26.63 76 VAL A N 1
ATOM 603 C CA . VAL A 1 80 ? 19.615 15.478 15.946 1.00 25.68 76 VAL A CA 1
ATOM 604 C C . VAL A 1 80 ? 19.344 14.114 15.311 1.00 25.60 76 VAL A C 1
ATOM 605 O O . VAL A 1 80 ? 19.513 13.928 14.096 1.00 24.95 76 VAL A O 1
ATOM 609 N N . LEU A 1 81 ? 18.993 13.136 16.134 1.00 25.25 77 LEU A N 1
ATOM 610 C CA . LEU A 1 81 ? 18.671 11.814 15.626 1.00 25.29 77 LEU A CA 1
ATOM 611 C C . LEU A 1 81 ? 17.166 11.792 15.444 1.00 25.42 77 LEU A C 1
ATOM 612 O O . LEU A 1 81 ? 16.424 12.069 16.382 1.00 25.58 77 LEU A O 1
ATOM 617 N N . THR A 1 82 ? 16.727 11.467 14.238 1.00 25.54 78 THR A N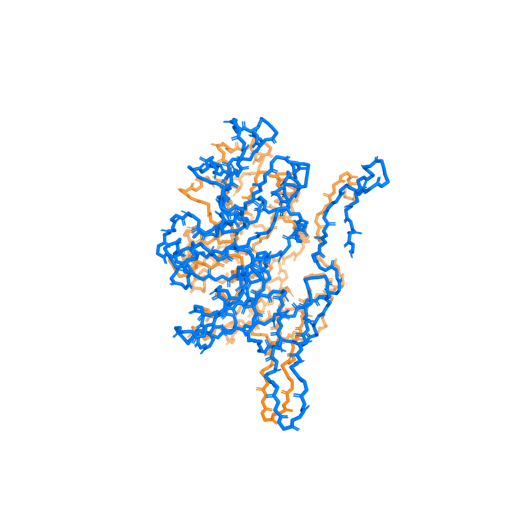 1
ATOM 618 C CA . THR A 1 82 ? 15.334 11.608 13.860 1.00 26.05 78 THR A CA 1
ATOM 619 C C . THR A 1 82 ? 14.774 10.303 13.339 1.00 26.13 78 THR A C 1
ATOM 620 O O . THR A 1 82 ? 15.520 9.348 13.086 1.00 26.08 78 THR A O 1
ATOM 624 N N . ASP A 1 83 ? 13.450 10.268 13.219 1.00 26.60 79 ASP A N 1
ATOM 625 C CA . ASP A 1 83 ? 12.753 9.190 12.510 1.00 28.12 79 ASP A CA 1
ATOM 626 C C . ASP A 1 83 ? 12.103 9.706 11.251 1.00 27.33 79 ASP A C 1
ATOM 627 O O . ASP A 1 83 ? 11.833 10.903 11.101 1.00 26.16 79 ASP A O 1
ATOM 632 N N . ASP A 1 84 ? 11.824 8.769 10.356 1.00 27.29 80 ASP A N 1
ATOM 633 C CA . ASP A 1 84 ? 11.316 9.119 9.035 1.00 28.52 80 ASP A CA 1
ATOM 634 C C . ASP A 1 84 ? 9.811 9.389 8.966 1.00 27.92 80 ASP A C 1
ATOM 635 O O . ASP A 1 84 ? 9.293 9.611 7.873 1.00 26.58 80 ASP A O 1
ATOM 640 N N . ASP A 1 85 ? 9.119 9.341 10.102 1.00 27.94 81 ASP A N 1
ATOM 641 C CA . ASP A 1 85 ? 7.693 9.538 10.096 1.00 29.14 81 ASP A CA 1
ATOM 642 C C . ASP A 1 85 ? 7.237 10.368 11.259 1.00 27.48 81 ASP A C 1
ATOM 643 O O . ASP A 1 85 ? 6.145 10.163 11.777 1.00 27.43 81 ASP A O 1
ATOM 648 N N . ILE A 1 86 ? 8.062 11.327 11.649 1.00 26.35 82 ILE A N 1
ATOM 649 C CA . ILE A 1 86 ? 7.679 12.260 12.681 1.00 25.31 82 ILE A CA 1
ATOM 650 C C . ILE A 1 86 ? 7.636 13.619 12.056 1.00 25.19 82 ILE A C 1
ATOM 651 O O . ILE A 1 86 ? 8.571 14.000 11.326 1.00 23.50 82 ILE A O 1
ATOM 656 N N . ILE A 1 87 ? 6.545 14.341 12.336 1.00 25.34 83 ILE A N 1
ATOM 657 C CA . ILE A 1 87 ? 6.474 15.764 12.009 1.00 25.53 83 ILE A CA 1
ATOM 658 C C . ILE A 1 87 ? 6.985 16.580 13.181 1.00 23.46 83 ILE A C 1
ATOM 659 O O . ILE A 1 87 ? 6.338 16.715 14.223 1.00 23.18 83 ILE A O 1
ATOM 664 N N . TYR A 1 88 ? 8.171 17.127 12.966 1.00 22.66 84 TYR A N 1
ATOM 665 C CA . TYR A 1 88 ? 8.846 17.913 13.974 1.00 22.74 84 TYR A CA 1
ATOM 666 C C . TYR A 1 88 ? 8.245 19.313 14.036 1.00 22.43 84 TYR A C 1
ATOM 667 O O . TYR A 1 88 ? 7.882 19.880 13.012 1.00 22.75 84 TYR A O 1
ATOM 676 N N . PRO A 1 89 ? 8.098 19.858 15.251 1.00 22.74 85 PRO A N 1
ATOM 677 C CA . PRO A 1 89 ? 7.503 21.178 15.339 1.00 22.54 85 PRO A CA 1
ATOM 678 C C . PRO A 1 89 ? 8.434 22.224 14.743 1.00 23.82 85 PRO A C 1
ATOM 679 O O . PRO A 1 89 ? 9.615 21.918 14.517 1.00 23.35 85 PRO A O 1
ATOM 683 N N . PRO A 1 90 ? 7.897 23.435 14.447 1.00 25.38 86 PRO A N 1
ATOM 684 C CA . PRO A 1 90 ? 8.663 24.583 13.946 1.00 25.23 86 PRO A CA 1
ATOM 685 C C . PRO A 1 90 ? 9.808 25.035 14.830 1.00 25.17 86 PRO A C 1
ATOM 686 O O . PRO A 1 90 ? 10.791 25.540 14.306 1.00 25.62 86 PRO A O 1
ATOM 690 N N . ASP A 1 91 ? 9.648 24.852 16.146 1.00 25.16 87 ASP A N 1
ATOM 691 C CA . ASP A 1 91 ? 10.596 25.289 17.195 1.00 24.72 87 ASP A CA 1
ATOM 692 C C . ASP A 1 91 ? 11.310 24.092 17.849 1.00 25.16 87 ASP A C 1
ATOM 693 O O . ASP A 1 91 ? 11.810 24.187 18.978 1.00 23.43 87 ASP A O 1
ATOM 698 N N . TYR A 1 92 ? 11.345 22.956 17.148 1.00 25.82 88 TYR A N 1
ATOM 699 C CA . TYR A 1 92 ? 11.969 21.760 17.673 1.00 24.40 88 TYR A CA 1
ATOM 700 C C . TYR A 1 92 ? 13.421 22.048 18.036 1.00 23.86 88 TYR A C 1
ATOM 701 O O . TYR A 1 92 ? 13.774 21.917 19.173 1.00 23.73 88 TYR A O 1
ATOM 710 N N . VAL A 1 93 ? 14.233 22.506 17.088 1.00 25.08 89 VAL A N 1
ATOM 711 C CA . VAL A 1 93 ? 15.677 22.702 17.318 1.00 25.94 89 VAL A CA 1
ATOM 712 C C . VAL A 1 93 ? 15.959 23.810 18.333 1.00 27.11 89 VAL A C 1
ATOM 713 O O . VAL A 1 93 ? 16.733 23.599 19.263 1.00 26.65 89 VAL A O 1
ATOM 717 N N . GLU A 1 94 ? 15.349 24.982 18.155 1.00 29.51 90 GLU A N 1
ATOM 718 C CA . GLU A 1 94 ? 15.416 26.058 19.169 1.00 31.34 90 GLU A CA 1
ATOM 719 C C . GLU A 1 94 ? 15.183 25.506 20.594 1.00 30.98 90 GLU A C 1
ATOM 720 O O . GLU A 1 94 ? 16.031 25.669 21.461 1.00 31.16 90 GLU A O 1
ATOM 726 N N . LYS A 1 95 ? 14.054 24.842 20.815 1.00 30.49 91 LYS A N 1
ATOM 727 C CA . LYS A 1 95 ? 13.682 24.368 22.147 1.00 32.71 91 LYS A CA 1
ATOM 728 C C . LYS A 1 95 ? 14.654 23.356 22.702 1.00 32.63 91 LYS A C 1
ATOM 729 O O . LYS A 1 95 ? 15.090 23.470 23.857 1.00 37.15 91 LYS A O 1
ATOM 735 N N . MET A 1 96 ? 14.970 22.359 21.883 1.00 30.66 92 MET A N 1
ATOM 736 C CA . MET A 1 96 ? 15.810 21.236 22.295 1.00 29.63 92 MET A CA 1
ATOM 737 C C . MET A 1 96 ? 17.232 21.683 22.623 1.00 29.19 92 MET A C 1
ATOM 738 O O . MET A 1 96 ? 17.803 21.225 23.596 1.00 28.79 92 MET A O 1
ATOM 743 N N . LEU A 1 97 ? 17.781 22.581 21.804 1.00 30.27 93 LEU A N 1
ATOM 744 C CA . LEU A 1 97 ? 19.113 23.152 22.027 1.00 29.37 93 LEU A CA 1
ATOM 745 C C . LEU A 1 97 ? 19.164 23.856 23.373 1.00 29.85 93 LEU A C 1
ATOM 746 O O . LEU A 1 97 ? 20.143 23.691 24.101 1.00 31.50 93 LEU A O 1
ATOM 751 N N . ASN A 1 98 ? 18.114 24.619 23.703 1.00 29.79 94 ASN A N 1
ATOM 752 C CA . ASN A 1 98 ? 18.049 25.336 24.987 1.00 30.14 94 ASN A CA 1
ATOM 753 C C . ASN A 1 98 ? 17.903 24.383 26.163 1.00 29.67 94 ASN A C 1
ATOM 754 O O . ASN A 1 98 ? 18.500 24.616 27.215 1.00 29.70 94 ASN A O 1
ATOM 759 N N . PHE A 1 99 ? 17.160 23.292 25.982 1.00 28.32 95 PHE A N 1
ATOM 760 C CA . PHE A 1 99 ? 17.161 22.225 26.985 1.00 27.23 95 PHE A CA 1
ATOM 761 C C . PHE A 1 99 ? 18.563 21.677 27.167 1.00 27.51 95 PHE A C 1
ATOM 762 O O . PHE A 1 99 ? 19.059 21.622 28.298 1.00 29.02 95 PHE A O 1
ATOM 770 N N . TYR A 1 100 ? 19.208 21.313 26.057 1.00 27.34 96 TYR A N 1
ATOM 771 C CA . TYR A 1 100 ? 20.566 20.773 26.087 1.00 26.81 96 TYR A CA 1
ATOM 772 C C . TYR A 1 100 ? 21.554 21.727 26.743 1.00 27.28 96 TYR A C 1
ATOM 773 O O . TYR A 1 100 ? 22.345 21.292 27.554 1.00 28.36 96 TYR A O 1
ATOM 782 N N . ASN A 1 101 ? 21.503 23.010 26.413 1.00 27.80 97 ASN A N 1
ATOM 783 C CA . ASN A 1 101 ? 22.442 23.980 26.997 1.00 28.62 97 ASN A CA 1
ATOM 784 C C . ASN A 1 101 ? 22.149 24.338 28.455 1.00 29.23 97 ASN A C 1
ATOM 785 O O . ASN A 1 101 ? 23.083 24.432 29.249 1.00 30.82 97 ASN A O 1
ATOM 790 N N . SER A 1 102 ? 20.879 24.552 28.798 1.00 28.95 98 SER A N 1
ATOM 791 C CA . SER A 1 102 ? 20.459 24.720 30.203 1.00 28.69 98 SER A CA 1
ATOM 792 C C . SER A 1 102 ? 20.816 23.529 31.077 1.00 28.54 98 SER A C 1
ATOM 793 O O . SER A 1 102 ? 21.327 23.704 32.178 1.00 29.07 98 SER A O 1
ATOM 796 N N . PHE A 1 103 ? 20.530 22.326 30.583 1.00 28.18 99 PHE A N 1
ATOM 797 C CA . PHE A 1 103 ? 20.733 21.111 31.358 1.00 28.44 99 PHE A CA 1
ATOM 798 C C . PHE A 1 103 ? 22.162 20.586 31.333 1.00 27.35 99 PHE A C 1
ATOM 799 O O . PHE A 1 103 ? 22.453 19.642 32.031 1.00 25.07 99 PHE A O 1
ATOM 807 N N . ALA A 1 104 ? 23.070 21.215 30.584 1.00 28.17 100 ALA A N 1
ATOM 808 C CA . ALA A 1 104 ? 24.470 20.753 30.497 1.00 28.28 100 ALA A CA 1
ATOM 809 C C . ALA A 1 104 ? 25.318 21.196 31.696 1.00 29.13 100 ALA A C 1
ATOM 810 O O . ALA A 1 104 ? 26.502 21.581 31.564 1.00 29.38 100 ALA A O 1
ATOM 812 N N . ILE A 1 105 ? 24.734 21.097 32.880 1.00 29.07 101 ILE A N 1
ATOM 813 C CA . ILE A 1 105 ? 25.484 21.342 34.085 1.00 29.86 101 ILE A CA 1
ATOM 814 C C . ILE A 1 105 ? 26.336 20.102 34.384 1.00 31.72 101 ILE A C 1
ATOM 815 O O . ILE A 1 105 ? 27.127 20.160 35.308 1.00 31.77 101 ILE A O 1
ATOM 820 N N . PHE A 1 106 ? 26.176 18.975 33.660 1.00 33.78 102 PHE A N 1
ATOM 821 C CA . PHE A 1 106 ? 26.950 17.782 34.031 1.00 34.86 102 PHE A CA 1
ATOM 822 C C . PHE A 1 106 ? 27.336 16.702 33.006 1.00 35.57 102 PHE A C 1
ATOM 823 O O . PHE A 1 106 ? 27.837 15.671 33.436 1.00 41.53 102 PHE A O 1
ATOM 831 N N . ASN A 1 107 ? 27.197 16.923 31.703 1.00 33.87 103 ASN A N 1
ATOM 832 C CA . ASN A 1 107 ? 27.475 15.853 30.685 1.00 32.36 103 ASN A CA 1
ATOM 833 C C . ASN A 1 107 ? 26.316 14.853 30.607 1.00 31.80 103 ASN A C 1
ATOM 834 O O . ASN A 1 107 ? 26.269 13.854 31.329 1.00 30.66 103 ASN A O 1
ATOM 839 N N . CYS A 1 108 ? 25.401 15.143 29.692 1.00 32.13 104 CYS A N 1
ATOM 840 C CA . CYS A 1 108 ? 24.207 14.342 29.481 1.00 32.84 104 CYS A CA 1
ATOM 841 C C . CYS A 1 108 ? 23.657 14.577 28.082 1.00 29.77 104 CYS A C 1
ATOM 842 O O . CYS A 1 108 ? 24.198 15.363 27.310 1.00 29.89 104 CYS A O 1
ATOM 845 N N . ILE A 1 109 ? 22.596 13.875 27.745 1.00 27.45 105 ILE A N 1
ATOM 846 C CA . ILE A 1 109 ? 21.920 14.139 26.497 1.00 27.52 105 ILE A CA 1
ATOM 847 C C . ILE A 1 109 ? 20.459 14.319 26.821 1.00 26.77 105 ILE A C 1
ATOM 848 O O . ILE A 1 109 ? 20.041 13.989 27.933 1.00 29.18 105 ILE A O 1
ATOM 853 N N . VAL A 1 110 ? 19.709 14.882 25.881 1.00 25.22 106 VAL A N 1
ATOM 854 C CA . VAL A 1 110 ? 18.298 15.233 26.101 1.00 25.54 106 VAL A CA 1
ATOM 855 C C . VAL A 1 110 ? 17.496 14.499 25.068 1.00 24.61 106 VAL A C 1
ATOM 856 O O . VAL A 1 110 ? 18.024 14.235 24.001 1.00 24.84 106 VAL A O 1
ATOM 860 N N . GLY A 1 111 ? 16.240 14.174 25.386 1.00 24.20 107 GLY A N 1
ATOM 861 C CA . GLY A 1 111 ? 15.326 13.498 24.453 1.00 23.90 107 GLY A CA 1
ATOM 862 C C . GLY A 1 111 ? 13.861 13.691 24.814 1.00 24.60 107 GLY A C 1
ATOM 863 O O . GLY A 1 111 ? 13.554 14.196 25.899 1.00 24.22 107 GLY A O 1
ATOM 864 N N . ILE A 1 112 ? 12.962 13.293 23.908 1.00 25.81 108 ILE A N 1
ATOM 865 C CA . ILE A 1 112 ? 11.516 13.359 24.156 1.00 27.08 108 ILE A CA 1
ATOM 866 C C . ILE A 1 112 ? 10.965 12.013 24.619 1.00 27.19 108 ILE A C 1
ATOM 867 O O . ILE A 1 112 ? 10.357 11.904 25.706 1.00 25.15 108 ILE A O 1
ATOM 872 N N . HIS A 1 113 ? 11.149 11.009 23.763 1.00 27.10 109 HIS A N 1
ATOM 873 C CA . HIS A 1 113 ? 10.718 9.669 24.064 1.00 28.39 109 HIS A CA 1
ATOM 874 C C . HIS A 1 113 ? 11.742 9.076 25.009 1.00 28.51 109 HIS A C 1
ATOM 875 O O . HIS A 1 113 ? 12.933 9.140 24.717 1.00 27.60 109 HIS A O 1
ATOM 882 N N . GLY A 1 114 ? 11.288 8.537 26.145 1.00 29.05 110 GLY A N 1
ATOM 883 C CA . GLY A 1 114 ? 12.186 7.872 27.093 1.00 29.68 110 GLY A CA 1
ATOM 884 C C . GLY A 1 114 ? 11.496 6.973 28.089 1.00 29.27 110 GLY A C 1
ATOM 885 O O . GLY A 1 114 ? 10.317 7.127 28.327 1.00 29.00 110 GLY A O 1
ATOM 886 N N . CYS A 1 115 ? 12.252 6.033 28.660 1.00 30.52 111 CYS A N 1
ATOM 887 C CA . CYS A 1 115 ? 11.723 5.040 29.588 1.00 32.23 111 CYS A CA 1
ATOM 888 C C . CYS A 1 115 ? 12.499 4.979 30.884 1.00 31.12 111 CYS A C 1
ATOM 889 O O . CYS A 1 115 ? 13.621 5.479 30.992 1.00 29.33 111 CYS A O 1
ATOM 892 N N . ILE A 1 116 ? 11.873 4.338 31.861 1.00 30.41 112 ILE A N 1
ATOM 893 C CA . ILE A 1 116 ? 12.501 4.014 33.123 1.00 30.92 112 ILE A CA 1
ATOM 894 C C . ILE A 1 116 ? 12.283 2.531 33.283 1.00 32.68 112 ILE A C 1
ATOM 895 O O . ILE A 1 116 ? 11.244 2.101 33.766 1.00 33.62 112 ILE A O 1
ATOM 900 N N . TYR A 1 117 ? 13.238 1.742 32.811 1.00 36.16 113 TYR A N 1
ATOM 901 C CA . TYR A 1 117 ? 13.205 0.311 33.033 1.00 38.15 113 TYR A CA 1
ATOM 902 C C . TYR A 1 117 ? 13.586 0.019 34.504 1.00 40.65 113 TYR A C 1
ATOM 903 O O . TYR A 1 117 ? 14.617 0.497 34.987 1.00 39.53 113 TYR A O 1
ATOM 912 N N . ILE A 1 118 ? 12.761 -0.765 35.203 1.00 42.34 114 ILE A N 1
ATOM 913 C CA . ILE A 1 118 ? 13.073 -1.228 36.562 1.00 42.76 114 ILE A CA 1
ATOM 914 C C . ILE A 1 118 ? 13.191 -2.759 36.611 1.00 42.43 114 ILE A C 1
ATOM 915 O O . ILE A 1 118 ? 12.217 -3.462 36.329 1.00 38.84 114 ILE A O 1
ATOM 920 N N . ASP A 1 119 ? 14.398 -3.233 36.974 1.00 44.77 115 ASP A N 1
ATOM 921 C CA . ASP A 1 119 ? 14.758 -4.664 37.182 1.00 44.31 115 ASP A CA 1
ATOM 922 C C . ASP A 1 119 ? 13.814 -5.374 38.142 1.00 41.45 115 ASP A C 1
ATOM 923 O O . ASP A 1 119 ? 13.300 -4.755 39.070 1.00 37.72 115 ASP A O 1
ATOM 928 N N . ALA A 1 120 ? 13.599 -6.673 37.915 1.00 43.06 116 ALA A N 1
ATOM 929 C CA . ALA A 1 120 ? 12.728 -7.499 38.782 1.00 42.45 116 ALA A CA 1
ATOM 930 C C . ALA A 1 120 ? 13.429 -7.693 40.123 1.00 43.31 116 ALA A C 1
ATOM 931 O O . ALA A 1 120 ? 14.657 -7.819 40.151 1.00 44.27 116 ALA A O 1
ATOM 933 N N . PHE A 1 121 ? 12.690 -7.692 41.233 1.00 40.95 117 PHE A N 1
ATOM 934 C CA . PHE A 1 121 ? 13.347 -7.857 42.535 1.00 40.78 117 PHE A CA 1
ATOM 935 C C . PHE A 1 121 ? 12.388 -8.297 43.609 1.00 42.02 117 PHE A C 1
ATOM 936 O O . PHE A 1 121 ? 11.339 -7.666 43.789 1.00 43.75 117 PHE A O 1
ATOM 944 N N . ASP A 1 122 ? 12.774 -9.356 44.331 1.00 41.02 118 ASP A N 1
ATOM 945 C CA . ASP A 1 122 ? 12.004 -9.886 45.462 1.00 42.37 118 ASP A CA 1
ATOM 946 C C . ASP A 1 122 ? 10.602 -10.341 45.038 1.00 39.65 118 ASP A C 1
ATOM 947 O O . ASP A 1 122 ? 9.604 -10.027 45.683 1.00 35.07 118 ASP A O 1
ATOM 952 N N . GLY A 1 123 ? 10.528 -11.051 43.922 1.00 40.68 119 GLY A N 1
ATOM 953 C CA . GLY A 1 123 ? 9.239 -11.447 43.359 1.00 43.57 119 GLY A CA 1
ATOM 954 C C . GLY A 1 123 ? 8.535 -10.416 42.497 1.00 44.23 119 GLY A C 1
ATOM 955 O O . GLY A 1 123 ? 7.693 -10.804 41.718 1.00 42.38 119 GLY A O 1
ATOM 956 N N . ASP A 1 124 ? 8.857 -9.121 42.638 1.00 48.60 120 ASP A N 1
ATOM 957 C CA . ASP A 1 124 ? 8.355 -8.072 41.735 1.00 49.70 120 ASP A CA 1
ATOM 958 C C . ASP A 1 124 ? 8.849 -8.269 40.316 1.00 48.40 120 ASP A C 1
ATOM 959 O O . ASP A 1 124 ? 10.049 -8.421 40.074 1.00 43.09 120 ASP A O 1
ATOM 964 N N . GLN A 1 125 ? 7.900 -8.222 39.389 1.00 51.45 121 GLN A N 1
ATOM 965 C CA . GLN A 1 125 ? 8.191 -8.295 37.977 1.00 54.37 121 GLN A CA 1
ATOM 966 C C . GLN A 1 125 ? 8.964 -7.072 37.522 1.00 54.45 121 GLN A C 1
ATOM 967 O O . GLN A 1 125 ? 8.849 -5.990 38.114 1.00 49.70 121 GLN A O 1
ATOM 973 N N . SER A 1 126 ? 9.725 -7.272 36.442 1.00 53.93 122 SER A N 1
ATOM 974 C CA . SER A 1 126 ? 10.329 -6.195 35.653 1.00 49.34 122 SER A CA 1
ATOM 975 C C . SER A 1 126 ? 9.268 -5.176 35.226 1.00 49.11 122 SER A C 1
ATOM 976 O O . SER A 1 126 ? 8.196 -5.583 34.781 1.00 48.93 122 SER A O 1
ATOM 979 N N . LYS A 1 127 ? 9.569 -3.875 35.374 1.00 48.07 123 LYS A N 1
ATOM 980 C CA . LYS A 1 127 ? 8.644 -2.771 35.036 1.00 45.55 123 LYS A CA 1
ATOM 981 C C . LYS A 1 127 ? 9.262 -1.770 34.085 1.00 44.74 123 LYS A C 1
ATOM 982 O O . LYS A 1 127 ? 10.468 -1.554 34.115 1.00 44.20 123 LYS A O 1
ATOM 988 N N . ARG A 1 128 ? 8.411 -1.115 33.295 1.00 45.96 124 ARG A N 1
ATOM 989 C CA . ARG A 1 128 ? 8.812 -0.029 32.389 1.00 46.51 124 ARG A CA 1
ATOM 990 C C . ARG A 1 128 ? 7.786 1.137 32.432 1.00 46.21 124 ARG A C 1
ATOM 991 O O . ARG A 1 128 ? 6.611 0.931 32.106 1.00 49.82 124 ARG A O 1
ATOM 999 N N . LYS A 1 129 ? 8.219 2.331 32.870 1.00 43.49 125 LYS A N 1
ATOM 1000 C CA . LYS A 1 129 ? 7.486 3.592 32.632 1.00 40.15 125 LYS A CA 1
ATOM 1001 C C . LYS A 1 129 ? 8.004 4.172 31.318 1.00 36.86 125 LYS A C 1
ATOM 1002 O O . LYS A 1 129 ? 9.199 4.239 31.098 1.00 38.23 125 LYS A O 1
ATOM 1008 N N . VAL A 1 130 ? 7.096 4.591 30.452 1.00 34.08 126 VAL A N 1
ATOM 1009 C CA . VAL A 1 130 ? 7.437 5.144 29.158 1.00 31.00 126 VAL A CA 1
ATOM 1010 C C . VAL A 1 130 ? 6.797 6.518 29.035 1.00 29.82 126 VAL A C 1
ATOM 1011 O O . VAL A 1 130 ? 5.594 6.667 29.258 1.00 29.24 126 VAL A O 1
ATOM 1015 N N . PHE A 1 131 ? 7.623 7.501 28.681 1.00 29.67 127 PHE A N 1
ATOM 1016 C CA . PHE A 1 131 ? 7.193 8.831 28.305 1.00 30.23 127 PHE A CA 1
ATOM 1017 C C . PHE A 1 131 ? 7.320 8.931 26.803 1.00 30.31 127 PHE A C 1
ATOM 1018 O O . PHE A 1 131 ? 8.366 9.321 26.302 1.00 29.87 127 PHE A O 1
ATOM 1026 N N . SER A 1 132 ? 6.261 8.604 26.074 1.00 32.18 128 SER A N 1
ATOM 1027 C CA . SER A 1 132 ? 6.339 8.581 24.600 1.00 33.77 128 SER A CA 1
ATOM 1028 C C . SER A 1 132 ? 6.554 9.974 23.961 1.00 33.50 128 SER A C 1
ATOM 1029 O O . SER A 1 132 ? 6.471 11.014 24.623 1.00 33.15 128 SER A O 1
ATOM 1032 N N . PHE A 1 133 ? 6.863 9.972 22.671 1.00 33.16 129 PHE A N 1
ATOM 1033 C CA . PHE A 1 133 ? 7.157 11.213 21.953 1.00 32.37 129 PHE A CA 1
ATOM 1034 C C . PHE A 1 133 ? 5.938 12.147 21.775 1.00 34.79 129 PHE A C 1
ATOM 1035 O O . PHE A 1 133 ? 6.116 13.364 21.683 1.00 38.81 129 PHE A O 1
ATOM 1043 N N . THR A 1 134 ? 4.721 11.583 21.728 1.00 34.56 130 THR A N 1
ATOM 1044 C CA . THR A 1 134 ? 3.457 12.342 21.600 1.00 31.20 130 THR A CA 1
ATOM 1045 C C . THR A 1 134 ? 2.993 12.883 22.936 1.00 32.01 130 THR A C 1
ATOM 1046 O O . THR A 1 134 ? 2.348 13.923 22.992 1.00 31.96 130 THR A O 1
ATOM 1050 N N . GLN A 1 135 ? 3.268 12.136 24.002 1.00 33.12 131 GLN A N 1
ATOM 1051 C CA . GLN A 1 135 ? 2.882 12.538 25.350 1.00 33.75 131 GLN A CA 1
ATOM 1052 C C . GLN A 1 135 ? 3.545 13.822 25.827 1.00 32.29 131 GLN A C 1
ATOM 1053 O O . GLN A 1 135 ? 4.718 14.083 25.550 1.00 31.25 131 GLN A O 1
ATOM 1059 N N . GLY A 1 136 ? 2.782 14.599 26.581 1.00 30.54 132 GLY A N 1
ATOM 1060 C CA . GLY A 1 136 ? 3.316 15.738 27.278 1.00 29.49 132 GLY A CA 1
ATOM 1061 C C . GLY A 1 136 ? 4.097 15.279 28.484 1.00 28.94 132 GLY A C 1
ATOM 1062 O O . GLY A 1 136 ? 3.990 14.115 28.898 1.00 30.99 132 GLY A O 1
ATOM 1063 N N . LEU A 1 137 ? 4.895 16.195 29.029 1.00 27.70 133 LEU A N 1
ATOM 1064 C CA . LEU A 1 137 ? 5.684 15.967 30.250 1.00 27.39 133 LEU A CA 1
ATOM 1065 C C . LEU A 1 137 ? 5.959 17.333 30.904 1.00 27.66 133 LEU A C 1
ATOM 1066 O O . LEU A 1 137 ? 6.557 18.205 30.304 1.00 24.89 133 LEU A O 1
ATOM 1071 N N . LEU A 1 138 ? 5.534 17.487 32.149 1.00 31.38 134 LEU A N 1
ATOM 1072 C CA . LEU A 1 138 ? 5.378 18.809 32.733 1.00 35.80 134 LEU A CA 1
ATOM 1073 C C . LEU A 1 138 ? 6.736 19.414 33.135 1.00 37.33 134 LEU A C 1
ATOM 1074 O O . LEU A 1 138 ? 7.064 20.516 32.684 1.00 35.38 134 LEU A O 1
ATOM 1079 N N . ARG A 1 139 ? 7.495 18.694 33.977 1.00 40.54 135 ARG A N 1
ATOM 1080 C CA . ARG A 1 139 ? 8.922 18.988 34.271 1.00 41.64 135 ARG A CA 1
ATOM 1081 C C . ARG A 1 139 ? 9.822 17.888 33.711 1.00 37.66 135 ARG A C 1
ATOM 1082 O O . ARG A 1 139 ? 9.369 16.766 33.498 1.00 36.59 135 ARG A O 1
ATOM 1090 N N . PRO A 1 140 ? 11.121 18.183 33.534 1.00 35.18 136 PRO A N 1
ATOM 1091 C CA . PRO A 1 140 ? 12.050 17.148 33.063 1.00 34.55 136 PRO A CA 1
ATOM 1092 C C . PRO A 1 140 ? 12.252 15.982 34.031 1.00 33.42 136 PRO A C 1
ATOM 1093 O O . PRO A 1 140 ? 11.987 16.107 35.229 1.00 33.20 136 PRO A O 1
ATOM 1097 N N . ARG A 1 141 ? 12.682 14.850 33.476 1.00 33.04 137 ARG A N 1
ATOM 1098 C CA . ARG A 1 141 ? 12.927 13.612 34.236 1.00 33.30 137 ARG A CA 1
ATOM 1099 C C . ARG A 1 141 ? 14.277 13.012 33.816 1.00 30.68 137 ARG A C 1
ATOM 1100 O O . ARG A 1 141 ? 14.690 13.155 32.666 1.00 31.59 137 ARG A O 1
ATOM 1108 N N . VAL A 1 142 ? 14.961 12.370 34.757 1.00 26.99 138 VAL A N 1
ATOM 1109 C CA . VAL A 1 142 ? 16.106 11.524 34.456 1.00 25.35 138 VAL A CA 1
ATOM 1110 C C . VAL A 1 142 ? 15.580 10.137 34.096 1.00 24.55 138 VAL A C 1
ATOM 1111 O O . VAL A 1 142 ? 14.794 9.558 34.838 1.00 25.83 138 VAL A O 1
ATOM 1115 N N . VAL A 1 143 ? 16.044 9.608 32.976 1.00 23.12 139 VAL A N 1
ATOM 1116 C CA . VAL A 1 143 ? 15.543 8.363 32.435 1.00 23.98 139 VAL A CA 1
ATOM 1117 C C . VAL A 1 143 ? 16.719 7.434 32.257 1.00 23.82 139 VAL A C 1
ATOM 1118 O O . VAL A 1 143 ? 17.838 7.896 32.311 1.00 24.47 139 VAL A O 1
ATOM 1122 N N . ASN A 1 144 ? 16.484 6.140 32.052 1.00 24.23 140 ASN A N 1
ATOM 1123 C CA . ASN A 1 144 ? 17.588 5.201 31.765 1.00 26.14 140 ASN A CA 1
ATOM 1124 C C . ASN A 1 144 ? 17.561 4.571 30.350 1.00 27.67 140 ASN A C 1
ATOM 1125 O O . ASN A 1 144 ? 18.363 3.671 30.039 1.00 26.54 140 ASN A O 1
ATOM 1130 N N . GLN A 1 145 ? 16.647 5.072 29.515 1.00 30.55 141 GLN A N 1
ATOM 1131 C CA . GLN A 1 145 ? 16.544 4.717 28.099 1.00 32.35 141 GLN A CA 1
ATOM 1132 C C . GLN A 1 145 ? 15.974 5.895 27.278 1.00 29.68 141 GLN A C 1
ATOM 1133 O O . GLN A 1 145 ? 15.037 6.562 27.705 1.00 27.66 141 GLN A O 1
ATOM 1139 N N . LEU A 1 146 ? 16.538 6.145 26.106 1.00 28.57 142 LEU A N 1
ATOM 1140 C CA . LEU A 1 146 ? 16.005 7.169 25.196 1.00 29.06 142 LEU A CA 1
ATOM 1141 C C . LEU A 1 146 ? 15.828 6.618 23.768 1.00 29.40 142 LEU A C 1
ATOM 1142 O O . LEU A 1 146 ? 16.735 5.991 23.238 1.00 29.74 142 LEU A O 1
ATOM 1147 N N . GLY A 1 147 ? 14.670 6.879 23.161 1.00 29.16 143 GLY A N 1
ATOM 1148 C CA . GLY A 1 147 ? 14.402 6.520 21.785 1.00 29.57 143 GLY A CA 1
ATOM 1149 C C . GLY A 1 147 ? 15.236 7.333 20.805 1.00 30.80 143 GLY A C 1
ATOM 1150 O O . GLY A 1 147 ? 15.253 8.549 20.870 1.00 33.68 143 GLY A O 1
ATOM 1151 N N . THR A 1 148 ? 15.877 6.661 19.855 1.00 28.68 144 THR A N 1
ATOM 1152 C CA . THR A 1 148 ? 16.726 7.316 18.875 1.00 27.11 144 THR A CA 1
ATOM 1153 C C . THR A 1 148 ? 16.011 8.164 17.795 1.00 26.43 144 THR A C 1
ATOM 1154 O O . THR A 1 148 ? 16.653 8.602 16.836 1.00 25.58 144 THR A O 1
ATOM 1158 N N . GLY A 1 149 ? 14.703 8.393 17.921 1.00 26.38 145 GLY A N 1
ATOM 1159 C CA . GLY A 1 149 ? 13.985 9.284 16.995 1.00 26.38 145 GLY A CA 1
ATOM 1160 C C . GLY A 1 149 ? 13.737 10.710 17.466 1.00 26.39 145 GLY A C 1
ATOM 1161 O O . GLY A 1 149 ? 13.075 11.477 16.768 1.00 26.53 145 GLY A O 1
ATOM 1162 N N . THR A 1 150 ? 14.265 11.073 18.633 1.00 25.99 146 THR A N 1
ATOM 1163 C CA . THR A 1 150 ? 13.925 12.327 19.292 1.00 25.73 146 THR A CA 1
ATOM 1164 C C . THR A 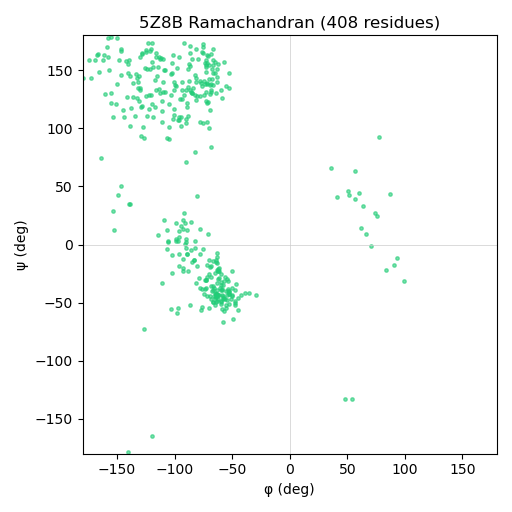1 150 ? 15.035 12.849 20.217 1.00 24.89 146 THR A C 1
ATOM 1165 O O . THR A 1 150 ? 14.760 13.554 21.174 1.00 23.07 146 THR A O 1
ATOM 1169 N N . VAL A 1 151 ? 16.287 12.526 19.906 1.00 25.82 147 VAL A N 1
ATOM 1170 C CA . VAL A 1 151 ? 17.435 12.794 20.792 1.00 26.24 147 VAL A CA 1
ATOM 1171 C C . VAL A 1 151 ? 18.291 13.909 20.230 1.00 26.31 147 VAL A C 1
ATOM 1172 O O . VAL A 1 151 ? 18.420 14.080 19.018 1.00 25.15 147 VAL A O 1
ATOM 1176 N N . PHE A 1 152 ? 18.914 14.624 21.144 1.00 28.56 148 PHE A N 1
ATOM 1177 C CA . PHE A 1 152 ? 19.746 15.746 20.825 1.00 31.23 148 PHE A CA 1
ATOM 1178 C C . PHE A 1 152 ? 21.075 15.645 21.589 1.00 31.31 148 PHE A C 1
ATOM 1179 O O . PHE A 1 152 ? 21.091 15.501 22.812 1.00 29.87 148 PHE A O 1
ATOM 1187 N N . LEU A 1 153 ? 22.186 15.708 20.866 1.00 31.58 149 LEU A N 1
ATOM 1188 C CA . LEU A 1 153 ? 23.481 15.422 21.467 1.00 32.73 149 LEU A CA 1
ATOM 1189 C C . LEU A 1 153 ? 24.648 15.965 20.660 1.00 34.14 149 LEU A C 1
ATOM 1190 O O . LEU A 1 153 ? 24.510 16.296 19.489 1.00 36.50 149 LEU A O 1
ATOM 1195 N N . LYS A 1 154 ? 25.803 16.046 21.308 1.00 34.66 150 LYS A N 1
ATOM 1196 C CA . LYS A 1 154 ? 27.012 16.534 20.673 1.00 34.28 150 LYS A CA 1
ATOM 1197 C C . LYS A 1 154 ? 27.624 15.395 19.895 1.00 31.28 150 LYS A C 1
ATOM 1198 O O . LYS A 1 154 ? 27.521 14.243 20.309 1.00 31.63 150 LYS A O 1
ATOM 1204 N N . ALA A 1 155 ? 28.248 15.707 18.765 1.00 29.49 151 ALA A N 1
ATOM 1205 C CA . ALA A 1 155 ? 28.984 14.712 17.972 1.00 28.84 151 ALA A CA 1
ATOM 1206 C C . ALA A 1 155 ? 29.958 13.894 18.826 1.00 28.41 151 ALA A C 1
ATOM 1207 O O . ALA A 1 155 ? 30.119 12.674 18.644 1.00 27.03 151 ALA A O 1
ATOM 1209 N N . ASP A 1 156 ? 30.584 14.569 19.785 1.00 28.15 152 ASP A N 1
ATOM 1210 C CA . ASP A 1 156 ? 31.431 13.899 20.767 1.00 27.72 152 ASP A CA 1
ATOM 1211 C C . ASP A 1 156 ? 30.740 12.749 21.511 1.00 26.27 152 ASP A C 1
ATOM 1212 O O . ASP A 1 156 ? 31.332 11.709 21.716 1.00 26.25 152 ASP A O 1
ATOM 1217 N N . GLN A 1 157 ? 29.480 12.926 21.830 1.00 25.75 153 GLN A N 1
ATOM 1218 C CA . GLN A 1 157 ? 28.713 11.971 22.573 1.00 24.89 153 GLN A CA 1
ATOM 1219 C C . GLN A 1 157 ? 28.050 10.871 21.804 1.00 25.76 153 GLN A C 1
ATOM 1220 O O . GLN A 1 157 ? 27.482 10.019 22.379 1.00 26.40 153 GLN A O 1
ATOM 1226 N N . LEU A 1 158 ? 28.135 10.893 20.496 1.00 27.43 154 LEU A N 1
ATOM 1227 C CA . LEU A 1 158 ? 27.514 9.915 19.626 1.00 27.35 154 LEU A CA 1
ATOM 1228 C C . LEU A 1 158 ? 28.281 8.638 19.366 1.00 28.14 154 LEU A C 1
ATOM 1229 O O . LEU A 1 158 ? 29.427 8.675 19.004 1.00 30.02 154 LEU A O 1
ATOM 1234 N N . PRO A 1 159 ? 27.631 7.491 19.521 1.00 27.91 155 PRO A N 1
ATOM 1235 C CA . PRO A 1 159 ? 28.296 6.232 19.283 1.00 27.08 155 PRO A CA 1
ATOM 1236 C C . PRO A 1 159 ? 28.473 6.006 17.834 1.00 28.08 155 PRO A C 1
ATOM 1237 O O . PRO A 1 159 ? 27.602 6.297 17.083 1.00 29.30 155 PRO A O 1
ATOM 1241 N N . SER A 1 160 ? 29.600 5.468 17.434 1.00 29.56 156 SER A N 1
ATOM 1242 C CA . SER A 1 160 ? 29.868 5.201 16.002 1.00 30.47 156 SER A CA 1
ATOM 1243 C C . SER A 1 160 ? 29.104 3.967 15.464 1.00 31.41 156 SER A C 1
ATOM 1244 O O . SER A 1 160 ? 28.467 3.211 16.226 1.00 31.10 156 SER A O 1
ATOM 1247 N N . LEU A 1 161 ? 29.188 3.781 14.146 1.00 29.90 157 LEU A N 1
ATOM 1248 C CA . LEU A 1 161 ? 28.604 2.625 13.485 1.00 28.50 157 LEU A CA 1
ATOM 1249 C C . LEU A 1 161 ? 29.172 1.288 13.980 1.00 28.88 157 LEU A C 1
ATOM 1250 O O . LEU A 1 161 ? 28.441 0.289 14.052 1.00 26.16 157 LEU A O 1
ATOM 1255 N N . LYS A 1 162 ? 30.465 1.271 14.312 1.00 31.12 158 LYS A N 1
ATOM 1256 C CA . LYS A 1 162 ? 31.101 0.059 14.867 1.00 33.57 158 LYS A CA 1
ATOM 1257 C C . LYS A 1 162 ? 30.402 -0.378 16.140 1.00 33.20 158 LYS A C 1
ATOM 1258 O O . LYS A 1 162 ? 30.227 -1.567 16.377 1.00 31.26 158 LYS A O 1
ATOM 1264 N N . TYR A 1 163 ? 29.999 0.595 16.954 1.00 34.12 159 TYR A N 1
ATOM 1265 C CA . TYR A 1 163 ? 29.323 0.297 18.208 1.00 32.63 159 TYR A CA 1
ATOM 1266 C C . TYR A 1 163 ? 27.904 -0.163 18.016 1.00 30.84 159 TYR A C 1
ATOM 1267 O O . TYR A 1 163 ? 27.464 -1.028 18.761 1.00 30.47 159 TYR A O 1
ATOM 1276 N N . MET A 1 164 ? 27.191 0.438 17.059 1.00 30.93 160 MET A N 1
ATOM 1277 C CA . MET A 1 164 ? 25.734 0.227 16.899 1.00 31.78 160 MET A CA 1
ATOM 1278 C C . MET A 1 164 ? 25.365 -0.874 15.924 1.00 31.72 160 MET A C 1
ATOM 1279 O O . MET A 1 164 ? 24.196 -1.261 15.877 1.00 30.24 160 MET A O 1
ATOM 1284 N N . ASP A 1 165 ? 26.329 -1.354 15.130 1.00 33.08 161 ASP A N 1
ATOM 1285 C CA . ASP A 1 165 ? 26.026 -2.326 14.071 1.00 32.21 161 ASP A CA 1
ATOM 1286 C C . ASP A 1 165 ? 25.594 -3.608 14.744 1.00 31.37 161 ASP A C 1
ATOM 1287 O O . ASP A 1 165 ? 26.156 -3.975 15.762 1.00 30.91 161 ASP A O 1
ATOM 1292 N N . GLY A 1 166 ? 24.552 -4.239 14.216 1.00 32.37 162 GLY A N 1
ATOM 1293 C CA . GLY A 1 166 ? 24.003 -5.470 14.806 1.00 33.39 162 GLY A CA 1
ATOM 1294 C C . GLY A 1 166 ? 22.861 -5.222 15.778 1.00 34.21 162 GLY A C 1
ATOM 1295 O O . GLY A 1 166 ? 22.142 -6.162 16.159 1.00 32.84 162 GLY A O 1
ATOM 1296 N N . SER A 1 167 ? 22.673 -3.952 16.156 1.00 35.21 163 SER A N 1
ATOM 1297 C CA . SER A 1 167 ? 21.693 -3.576 17.168 1.00 34.55 163 SER A CA 1
ATOM 1298 C C . SER A 1 167 ? 20.336 -3.269 16.565 1.00 33.16 163 SER A C 1
ATOM 1299 O O . SER A 1 167 ? 19.429 -2.861 17.287 1.00 33.80 163 SER A O 1
ATOM 1302 N N . GLN A 1 168 ? 20.191 -3.423 15.254 1.00 33.16 164 GLN A N 1
ATOM 1303 C CA A GLN A 1 168 ? 18.861 -3.371 14.672 0.30 35.26 164 GLN A CA 1
ATOM 1304 C CA B GLN A 1 168 ? 18.876 -3.426 14.615 0.70 33.56 164 GLN A CA 1
ATOM 1305 C C . GLN A 1 168 ? 18.073 -4.351 15.498 1.00 36.92 164 GLN A C 1
ATOM 1306 O O . GLN A 1 168 ? 18.622 -5.384 15.917 1.00 44.46 164 GLN A O 1
ATOM 1317 N N . ARG A 1 169 ? 16.816 -4.022 15.794 1.00 39.17 165 ARG A N 1
ATOM 1318 C CA . ARG A 1 169 ? 15.948 -4.900 16.644 1.00 42.39 165 ARG A CA 1
ATOM 1319 C C . ARG A 1 169 ? 15.894 -4.396 18.091 1.00 39.73 165 ARG A C 1
ATOM 1320 O O . ARG A 1 169 ? 14.877 -4.570 18.747 1.00 40.67 165 ARG A O 1
ATOM 1328 N N . PHE A 1 170 ? 16.973 -3.773 18.571 1.00 37.91 166 PHE A N 1
ATOM 1329 C CA . PHE A 1 170 ? 17.019 -3.152 19.903 1.00 36.80 166 PHE A CA 1
ATOM 1330 C C . PHE A 1 170 ? 17.915 -1.902 19.906 1.00 33.97 166 PHE A C 1
ATOM 1331 O O . PHE A 1 170 ? 18.778 -1.759 20.762 1.00 32.05 166 PHE A O 1
ATOM 1339 N N . VAL A 1 171 ? 17.684 -0.996 18.952 1.00 32.67 167 VAL A N 1
ATOM 1340 C CA . VAL A 1 171 ? 18.567 0.171 18.716 1.00 31.94 167 VAL A CA 1
ATOM 1341 C C . VAL A 1 171 ? 18.642 1.144 19.906 1.00 31.54 167 VAL A C 1
ATOM 1342 O O . VAL A 1 171 ? 19.742 1.625 20.274 1.00 28.64 167 VAL A O 1
ATOM 1346 N N . ASP A 1 172 ? 17.478 1.424 20.498 1.00 31.56 168 ASP A N 1
ATOM 1347 C CA . ASP A 1 172 ? 17.386 2.293 21.686 1.00 31.87 168 ASP A CA 1
ATOM 1348 C C . ASP A 1 172 ? 18.153 1.696 22.852 1.00 32.41 168 ASP A C 1
ATOM 1349 O O . ASP A 1 172 ? 18.887 2.396 23.544 1.00 33.32 168 ASP A O 1
ATOM 1354 N N . VAL A 1 173 ? 18.004 0.392 23.042 1.00 32.86 169 VAL A N 1
ATOM 1355 C CA . VAL A 1 173 ? 18.713 -0.314 24.100 1.00 33.67 169 VAL A CA 1
ATOM 1356 C C . VAL A 1 173 ? 20.230 -0.236 23.879 1.00 34.31 169 VAL A C 1
ATOM 1357 O O . VAL A 1 173 ? 20.957 0.082 24.827 1.00 36.73 169 VAL A O 1
ATOM 1361 N N . ARG A 1 174 ? 20.710 -0.501 22.660 1.00 34.16 170 ARG A N 1
ATOM 1362 C CA . ARG A 1 174 ? 22.159 -0.446 22.411 1.00 36.51 170 ARG A CA 1
ATOM 1363 C C . ARG A 1 174 ? 22.678 0.973 22.565 1.00 35.01 170 ARG A C 1
ATOM 1364 O O . ARG A 1 174 ? 23.723 1.177 23.165 1.00 33.90 170 ARG A O 1
ATOM 1372 N N . PHE A 1 175 ? 21.948 1.938 22.014 1.00 35.32 171 PHE A N 1
ATOM 1373 C CA . PHE A 1 175 ? 22.228 3.369 22.240 1.00 36.77 171 PHE A CA 1
ATOM 1374 C C . PHE A 1 175 ? 22.396 3.693 23.743 1.00 36.94 171 PHE A C 1
ATOM 1375 O O . PHE A 1 175 ? 23.494 4.047 24.188 1.00 36.06 171 PHE A O 1
ATOM 1383 N N . SER A 1 176 ? 21.330 3.517 24.525 1.00 37.70 172 SER A N 1
ATOM 1384 C CA . SER A 1 176 ? 21.357 3.830 25.962 1.00 38.87 172 SER A CA 1
ATOM 1385 C C . SER A 1 176 ? 22.485 3.084 26.679 1.00 42.61 172 SER A C 1
ATOM 1386 O O . SER A 1 176 ? 23.157 3.660 27.532 1.00 46.98 172 SER A O 1
ATOM 1389 N N . ARG A 1 177 ? 22.714 1.824 26.315 1.00 43.96 173 ARG A N 1
ATOM 1390 C CA . ARG A 1 177 ? 23.849 1.072 26.848 1.00 46.35 173 ARG A CA 1
ATOM 1391 C C . ARG A 1 177 ? 25.186 1.826 26.675 1.00 41.16 173 ARG A C 1
ATOM 1392 O O . ARG A 1 177 ? 26.007 1.820 27.583 1.00 38.81 173 ARG A O 1
ATOM 1400 N N . TYR A 1 178 ? 25.388 2.473 25.526 1.00 37.86 174 TYR A N 1
ATOM 1401 C CA . TYR A 1 178 ? 26.590 3.275 25.280 1.00 36.06 174 TYR A CA 1
ATOM 1402 C C . TYR A 1 178 ? 26.653 4.487 26.172 1.00 37.56 174 TYR A C 1
ATOM 1403 O O . TYR A 1 178 ? 27.740 4.907 26.554 1.00 43.93 174 TYR A O 1
ATOM 1412 N N . MET A 1 179 ? 25.503 5.081 26.466 1.00 35.17 175 MET A N 1
ATOM 1413 C CA . MET A 1 179 ? 25.456 6.236 27.342 1.00 34.01 175 MET A CA 1
ATOM 1414 C C . MET A 1 179 ? 25.771 5.802 28.774 1.00 35.61 175 MET A C 1
ATOM 1415 O O . MET A 1 179 ? 26.699 6.341 29.371 1.00 35.20 175 MET A O 1
ATOM 1420 N N . LEU A 1 180 ? 25.025 4.816 29.290 1.00 37.79 176 LEU A N 1
ATOM 1421 C CA . LEU A 1 180 ? 25.302 4.174 30.600 1.00 41.01 176 LEU A CA 1
ATOM 1422 C C . LEU A 1 180 ? 26.763 3.747 30.709 1.00 44.26 176 LEU A C 1
ATOM 1423 O O . LEU A 1 180 ? 27.378 3.961 31.749 1.00 49.41 176 LEU A O 1
ATOM 1428 N N . GLU A 1 181 ? 27.308 3.158 29.641 1.00 46.62 177 GLU A N 1
ATOM 1429 C CA . GLU A 1 181 ? 28.709 2.703 29.615 1.00 48.20 177 GLU A CA 1
ATOM 1430 C C . GLU A 1 181 ? 29.726 3.839 29.748 1.00 44.81 177 GLU A C 1
ATOM 1431 O O . GLU A 1 181 ? 30.672 3.727 30.506 1.00 44.98 177 GLU A O 1
ATOM 1437 N N . ASN A 1 182 ? 29.526 4.940 29.044 1.00 43.04 178 ASN A N 1
ATOM 1438 C CA . ASN A 1 182 ? 30.430 6.079 29.163 1.00 44.04 178 ASN A CA 1
ATOM 1439 C C . ASN A 1 182 ? 29.946 7.098 30.220 1.00 43.44 178 ASN A C 1
ATOM 1440 O O . ASN A 1 182 ? 30.365 8.257 30.212 1.00 41.47 178 ASN A O 1
ATOM 1445 N N . GLU A 1 183 ? 29.100 6.650 31.148 1.00 45.58 179 GLU A N 1
ATOM 1446 C CA . GLU A 1 183 ? 28.460 7.504 32.163 1.00 46.63 179 GLU A CA 1
ATOM 1447 C C . GLU A 1 183 ? 28.132 8.889 31.601 1.00 40.69 179 GLU A C 1
ATOM 1448 O O . GLU A 1 183 ? 28.743 9.884 31.937 1.00 39.56 179 GLU A O 1
ATOM 1454 N N . ILE A 1 184 ? 27.212 8.889 30.650 1.00 37.32 180 ILE A N 1
ATOM 1455 C CA . ILE A 1 184 ? 26.615 10.095 30.090 1.00 34.79 180 ILE A CA 1
ATOM 1456 C C . ILE A 1 184 ? 25.192 10.009 30.563 1.00 31.69 180 ILE A C 1
ATOM 1457 O O . ILE A 1 184 ? 24.564 8.960 30.411 1.00 32.39 180 ILE A O 1
ATOM 1462 N N . GLY A 1 185 ? 24.683 11.091 31.139 1.00 28.94 181 GLY A N 1
ATOM 1463 C CA . GLY A 1 185 ? 23.313 11.108 31.667 1.00 28.08 181 GLY A CA 1
ATOM 1464 C C . GLY A 1 185 ? 22.255 11.099 30.594 1.00 26.49 181 GLY A C 1
ATOM 1465 O O . GLY A 1 185 ? 22.555 11.389 29.437 1.00 26.69 181 GLY A O 1
ATOM 1466 N N . MET A 1 186 ? 21.022 10.750 30.954 1.00 26.35 182 MET A N 1
ATOM 1467 C CA . MET A 1 186 ? 19.906 10.831 29.992 1.00 27.21 182 MET A CA 1
ATOM 1468 C C . MET A 1 186 ? 18.718 11.539 30.567 1.00 26.30 182 MET A C 1
ATOM 1469 O O . MET A 1 186 ? 18.208 11.114 31.599 1.00 24.89 182 MET A O 1
ATOM 1474 N N . ILE A 1 187 ? 18.281 12.598 29.872 1.00 27.05 183 ILE A N 1
ATOM 1475 C CA . ILE A 1 187 ? 17.210 13.507 30.336 1.00 27.93 183 ILE A CA 1
ATOM 1476 C C . ILE A 1 187 ? 16.035 13.514 29.358 1.00 27.80 183 ILE A C 1
ATOM 1477 O O . ILE A 1 187 ? 16.223 13.838 28.183 1.00 27.06 183 ILE A O 1
ATOM 1482 N N . CYS A 1 188 ? 14.840 13.156 29.833 1.00 28.50 184 CYS A N 1
ATOM 1483 C CA . CYS A 1 188 ? 13.598 13.417 29.076 1.00 29.60 184 CYS A CA 1
ATOM 1484 C C . CYS A 1 188 ? 13.206 14.851 29.343 1.00 28.70 184 CYS A C 1
ATOM 1485 O O . CYS A 1 188 ? 13.098 15.245 30.518 1.00 29.10 184 CYS A O 1
ATOM 1488 N N . VAL A 1 189 ? 12.968 15.613 28.279 1.00 26.86 185 VAL A N 1
ATOM 1489 C CA . VAL A 1 189 ? 12.696 17.053 28.402 1.00 26.50 185 VAL A CA 1
ATOM 1490 C C . VAL A 1 189 ? 11.199 17.390 28.373 1.00 25.68 185 VAL A C 1
ATOM 1491 O O . VAL A 1 189 ? 10.417 16.665 27.768 1.00 25.79 185 VAL A O 1
ATOM 1495 N N . PRO A 1 190 ? 10.795 18.497 29.027 1.00 25.14 186 PRO A N 1
ATOM 1496 C CA . PRO A 1 190 ? 9.380 18.852 29.026 1.00 24.08 186 PRO A CA 1
ATOM 1497 C C . PRO A 1 190 ? 8.821 19.272 27.660 1.00 23.40 186 PRO A C 1
ATOM 1498 O O . PRO A 1 190 ? 9.541 19.799 26.812 1.00 22.99 186 PRO A O 1
ATOM 1502 N N . ARG A 1 191 ? 7.533 19.015 27.474 1.00 23.48 187 ARG A N 1
ATOM 1503 C CA . ARG A 1 191 ? 6.808 19.341 26.236 1.00 24.30 187 ARG A CA 1
ATOM 1504 C C . ARG A 1 191 ? 5.281 19.244 26.445 1.00 25.62 187 ARG A C 1
ATOM 1505 O O . ARG A 1 191 ? 4.827 18.429 27.237 1.00 24.83 187 ARG A O 1
ATOM 1513 N N . GLU A 1 192 ? 4.507 20.072 25.737 1.00 28.62 188 GLU A N 1
ATOM 1514 C CA . GLU A 1 192 ? 3.042 19.989 25.770 1.00 31.42 188 GLU A CA 1
ATOM 1515 C C . GLU A 1 192 ? 2.643 18.724 25.008 1.00 29.63 188 GLU A C 1
ATOM 1516 O O . GLU A 1 192 ? 3.458 18.187 24.236 1.00 26.91 188 GLU A O 1
ATOM 1522 N N . LYS A 1 193 ? 1.403 18.268 25.206 1.00 28.58 189 LYS A N 1
ATOM 1523 C CA . LYS A 1 193 ? 0.932 17.036 24.551 1.00 29.37 189 LYS A CA 1
ATOM 1524 C C . LYS A 1 193 ? 0.810 17.262 23.040 1.00 28.01 189 LYS A C 1
ATOM 1525 O O . LYS A 1 193 ? 0.351 18.321 22.625 1.00 29.67 189 LYS A O 1
ATOM 1531 N N . ASN A 1 194 ? 1.241 16.278 22.247 1.00 24.62 190 ASN A N 1
ATOM 1532 C CA . ASN A 1 194 ? 1.237 16.338 20.795 1.00 23.39 190 ASN A CA 1
ATOM 1533 C C . ASN A 1 194 ? 2.125 17.407 20.161 1.00 23.37 190 ASN A C 1
ATOM 1534 O O . ASN A 1 194 ? 1.792 17.942 19.095 1.00 23.78 190 ASN A O 1
ATOM 1539 N N . TRP A 1 195 ? 3.257 17.699 20.803 1.00 23.13 191 TRP A N 1
ATOM 1540 C CA . TRP A 1 195 ? 4.253 18.633 20.269 1.00 22.42 191 TRP A CA 1
ATOM 1541 C C . TRP A 1 195 ? 4.826 18.100 18.984 1.00 22.66 191 TRP A C 1
ATOM 1542 O O . TRP A 1 195 ? 5.030 18.845 18.031 1.00 23.93 191 TRP A O 1
ATOM 1553 N N . LEU A 1 196 ? 5.104 16.802 18.993 1.00 23.15 192 LEU A N 1
ATOM 1554 C CA . LEU A 1 196 ? 5.498 16.047 17.824 1.00 23.74 192 LEU A CA 1
ATOM 1555 C C . LEU A 1 196 ? 4.290 15.245 17.377 1.00 23.78 192 LEU A C 1
ATOM 1556 O O . LEU A 1 196 ? 3.477 14.832 18.196 1.00 23.25 192 LEU A O 1
ATOM 1561 N N . ARG A 1 197 ? 4.154 15.046 16.073 1.00 24.96 193 ARG A N 1
ATOM 1562 C CA . ARG A 1 197 ? 3.082 14.209 15.541 1.00 25.96 193 ARG A CA 1
ATOM 1563 C C . ARG A 1 197 ? 3.725 13.116 14.718 1.00 27.28 193 ARG A C 1
ATOM 1564 O O . ARG A 1 197 ? 4.949 13.126 14.517 1.00 29.44 193 ARG A O 1
ATOM 1572 N N . GLU A 1 198 ? 2.914 12.175 14.253 1.00 28.05 194 GLU A N 1
ATOM 1573 C CA . GLU A 1 198 ? 3.402 11.072 13.431 1.00 30.52 194 GLU A CA 1
ATOM 1574 C C . GLU A 1 198 ? 2.545 10.918 12.170 1.00 31.44 194 GLU A C 1
ATOM 1575 O O . GLU A 1 198 ? 1.308 10.935 12.226 1.00 31.07 194 GLU A O 1
ATOM 1581 N N . VAL A 1 199 ? 3.230 10.743 11.040 1.00 31.91 195 VAL A N 1
ATOM 1582 C CA . VAL A 1 199 ? 2.578 10.579 9.741 1.00 30.81 195 VAL A CA 1
ATOM 1583 C C . VAL A 1 199 ? 2.440 9.115 9.411 1.00 31.31 195 VAL A C 1
ATOM 1584 O O . VAL A 1 199 ? 3.142 8.247 9.963 1.00 31.89 195 VAL A O 1
ATOM 1588 N N . SER A 1 200 ? 1.539 8.852 8.481 1.00 32.09 196 SER A N 1
ATOM 1589 C CA . SER A 1 200 ? 1.019 7.523 8.299 1.00 33.29 196 SER A CA 1
ATOM 1590 C C . SER A 1 200 ? 0.154 7.477 7.068 1.00 32.33 196 SER A C 1
ATOM 1591 O O . SER A 1 200 ? -0.524 8.445 6.777 1.00 33.36 196 SER A O 1
ATOM 1594 N N . SER A 1 201 ? 0.202 6.373 6.335 1.00 33.31 197 SER A N 1
ATOM 1595 C CA . SER A 1 201 ? -0.917 5.948 5.486 1.00 36.77 197 SER A CA 1
ATOM 1596 C C . SER A 1 201 ? -1.300 4.525 5.913 1.00 40.35 197 SER A C 1
ATOM 1597 O O . SER A 1 201 ? -0.526 3.581 5.694 1.00 43.90 197 SER A O 1
ATOM 1600 N N . GLY A 1 202 ? -2.476 4.373 6.538 1.00 42.32 198 GLY A N 1
ATOM 1601 C CA . GLY A 1 202 ? -2.868 3.104 7.186 1.00 43.68 198 GLY A CA 1
ATOM 1602 C C . GLY A 1 202 ? -3.656 2.132 6.320 1.00 44.09 198 GLY A C 1
ATOM 1603 O O . GLY A 1 202 ? -4.041 2.472 5.204 1.00 41.25 198 GLY A O 1
ATOM 1604 N N . SER A 1 203 ? -3.885 0.931 6.870 1.00 47.21 199 SER A N 1
ATOM 1605 C CA . SER A 1 203 ? -4.727 -0.152 6.291 1.00 50.50 199 SER A CA 1
ATOM 1606 C C . SER A 1 203 ? -5.979 0.256 5.513 1.00 52.12 199 SER A C 1
ATOM 1607 O O . SER A 1 203 ? -6.284 -0.344 4.486 1.00 56.46 199 SER A O 1
ATOM 1610 N N . MET A 1 204 ? -6.726 1.236 6.017 1.00 53.05 200 MET A N 1
ATOM 1611 C CA . MET A 1 204 ? -7.904 1.754 5.306 1.00 50.92 200 MET A CA 1
ATOM 1612 C C . MET A 1 204 ? -7.502 2.506 4.028 1.00 45.06 200 MET A C 1
ATOM 1613 O O . MET A 1 204 ? -7.376 3.728 4.018 1.00 42.27 200 MET A O 1
ATOM 1618 N N . GLU A 1 205 ? -7.294 1.750 2.961 1.00 42.53 201 GLU A N 1
ATOM 1619 C CA . GLU A 1 205 ? -7.016 2.293 1.628 1.00 45.77 201 GLU A CA 1
ATOM 1620 C C . GLU A 1 205 ? -6.055 3.508 1.603 1.00 43.65 201 GLU A C 1
ATOM 1621 O O . GLU A 1 205 ? -6.276 4.482 0.865 1.00 40.03 201 GLU A O 1
ATOM 1627 N N . GLY A 1 206 ? -5.027 3.421 2.419 1.00 42.36 202 GLY A N 1
ATOM 1628 C CA . GLY A 1 206 ? -3.997 4.423 2.492 1.00 41.64 202 GLY A CA 1
ATOM 1629 C C . GLY A 1 206 ? -4.400 5.827 2.790 1.00 37.95 202 GLY A C 1
ATOM 1630 O O . GLY A 1 206 ? -3.834 6.717 2.238 1.00 38.69 202 GLY A O 1
ATOM 1631 N N . LEU A 1 207 ? -5.347 6.050 3.674 1.00 34.41 203 LEU A N 1
ATOM 1632 C CA . LEU A 1 207 ? -5.722 7.413 3.949 1.00 31.77 203 LEU A CA 1
ATOM 1633 C C . LEU A 1 207 ? -4.593 8.085 4.668 1.00 30.61 203 LEU A C 1
ATOM 1634 O O . LEU A 1 207 ? -4.113 7.584 5.627 1.00 28.65 203 LEU A O 1
ATOM 1639 N N . TRP A 1 208 ? -4.197 9.244 4.185 1.00 31.16 204 TRP A N 1
ATOM 1640 C CA . TRP A 1 208 ? -3.105 10.000 4.728 1.00 32.34 204 TRP A CA 1
ATOM 1641 C C . TRP A 1 208 ? -3.524 10.567 6.039 1.00 32.56 204 TRP A C 1
ATOM 1642 O O . TRP A 1 208 ? -4.566 11.127 6.165 1.00 34.12 204 TRP A O 1
ATOM 1653 N N . ASN A 1 209 ? -2.625 10.519 6.984 1.00 32.81 205 ASN A N 1
ATOM 1654 C CA . ASN A 1 209 ? -2.906 10.864 8.366 1.00 32.33 205 ASN A CA 1
ATOM 1655 C C . ASN A 1 209 ? -1.697 11.570 8.984 1.00 33.73 205 ASN A C 1
ATOM 1656 O O . ASN A 1 209 ? -0.658 10.936 9.252 1.00 33.24 205 ASN A O 1
ATOM 1661 N N . THR A 1 210 ? -1.864 12.875 9.227 1.00 33.84 206 THR A N 1
ATOM 1662 C CA . THR A 1 210 ? -0.842 13.706 9.857 1.00 32.69 206 THR A CA 1
ATOM 1663 C C . THR A 1 210 ? -1.007 13.764 11.387 1.00 31.70 206 THR A C 1
ATOM 1664 O O . THR A 1 210 ? -0.585 14.724 12.011 1.00 31.67 206 THR A O 1
ATOM 1668 N N . PHE A 1 211 ? -1.591 12.734 11.995 1.00 32.46 207 PHE A N 1
ATOM 1669 C CA . PHE A 1 211 ? -1.863 12.731 13.436 1.00 33.22 207 PHE A CA 1
ATOM 1670 C C . PHE A 1 211 ? -2.154 11.306 13.887 1.00 34.43 207 PHE A C 1
ATOM 1671 O O . PHE A 1 211 ? -3.293 10.957 14.168 1.00 35.01 207 PHE A O 1
ATOM 1679 N N . THR A 1 212 ? -1.098 10.501 13.970 1.00 36.53 208 THR A N 1
ATOM 1680 C CA . THR A 1 212 ? -1.204 9.046 14.127 1.00 36.43 208 THR A CA 1
ATOM 1681 C C . THR A 1 212 ? -0.945 8.642 15.565 1.00 36.23 208 THR A C 1
ATOM 1682 O O . THR A 1 212 ? -0.160 9.293 16.254 1.00 33.36 208 THR A O 1
ATOM 1686 N N . LYS A 1 213 ? -1.620 7.563 15.989 1.00 41.12 209 LYS A N 1
ATOM 1687 C CA . LYS A 1 213 ? -1.409 6.881 17.292 1.00 42.64 209 LYS A CA 1
ATOM 1688 C C . LYS A 1 213 ? -1.028 5.404 17.125 1.00 38.63 209 LYS A C 1
ATOM 1689 O O . LYS A 1 213 ? -1.159 4.620 18.057 1.00 35.84 209 LYS A O 1
ATOM 1695 N N . HIS B 1 3 ? 27.578 62.975 14.616 1.00 55.88 -1 HIS B N 1
ATOM 1696 C CA . HIS B 1 3 ? 28.463 61.989 15.325 1.00 56.78 -1 HIS B CA 1
ATOM 1697 C C . HIS B 1 3 ? 27.694 60.921 16.105 1.00 50.84 -1 HIS B C 1
ATOM 1698 O O . HIS B 1 3 ? 27.838 59.740 15.803 1.00 50.20 -1 HIS B O 1
ATOM 1705 N N . MET B 1 4 ? 26.912 61.337 17.105 1.00 45.82 0 MET B N 1
ATOM 1706 C CA . MET B 1 4 ? 26.001 60.433 17.823 1.00 43.38 0 MET B CA 1
ATOM 1707 C C . MET B 1 4 ? 24.832 60.062 16.915 1.00 40.75 0 MET B C 1
ATOM 1708 O O . MET B 1 4 ? 23.947 60.876 16.705 1.00 41.28 0 MET B O 1
ATOM 1713 N N . MET B 1 5 ? 24.832 58.831 16.398 1.00 39.37 1 MET B N 1
ATOM 1714 C CA . MET B 1 5 ? 23.833 58.355 15.427 1.00 38.04 1 MET B CA 1
ATOM 1715 C C . MET B 1 5 ? 22.979 57.260 16.005 1.00 34.94 1 MET B C 1
ATOM 1716 O O . MET B 1 5 ? 23.421 56.522 16.875 1.00 34.74 1 MET B O 1
ATOM 1721 N N . ILE B 1 6 ? 21.764 57.153 15.489 1.00 32.77 2 ILE B N 1
ATOM 1722 C CA . ILE B 1 6 ? 20.886 56.078 15.836 1.00 33.65 2 ILE B CA 1
ATOM 1723 C C . ILE B 1 6 ? 20.995 55.100 14.692 1.00 34.35 2 ILE B C 1
ATOM 1724 O O . ILE B 1 6 ? 20.546 55.398 13.581 1.00 36.44 2 ILE B O 1
ATOM 1729 N N . VAL B 1 7 ? 21.593 53.942 14.956 1.00 34.07 3 VAL B N 1
ATOM 1730 C CA . VAL B 1 7 ? 21.753 52.886 13.944 1.00 34.54 3 VAL B CA 1
ATOM 1731 C C . VAL B 1 7 ? 20.847 51.717 14.306 1.00 32.95 3 VAL B C 1
ATOM 1732 O O . VAL B 1 7 ? 20.735 51.367 15.480 1.00 34.04 3 VAL B O 1
ATOM 1736 N N . ALA B 1 8 ? 20.209 51.113 13.313 1.00 29.88 4 ALA B N 1
ATOM 1737 C CA . ALA B 1 8 ? 19.409 49.939 13.560 1.00 30.09 4 ALA B CA 1
ATOM 1738 C C . ALA B 1 8 ? 20.096 48.726 12.929 1.00 30.03 4 ALA B C 1
ATOM 1739 O O . ALA B 1 8 ? 20.380 48.732 11.751 1.00 31.15 4 ALA B O 1
ATOM 1741 N N . ASN B 1 9 ? 20.385 47.694 13.716 1.00 30.16 5 ASN B N 1
ATOM 1742 C CA . ASN B 1 9 ? 21.061 46.498 13.204 1.00 28.96 5 ASN B CA 1
ATOM 1743 C C . ASN B 1 9 ? 20.049 45.381 13.040 1.00 27.13 5 ASN B C 1
ATOM 1744 O O . ASN B 1 9 ? 19.303 45.099 13.959 1.00 24.73 5 ASN B O 1
ATOM 1749 N N . MET B 1 10 ? 20.009 44.766 11.864 1.00 28.17 6 MET B N 1
ATOM 1750 C CA . MET B 1 10 ? 18.983 43.758 11.557 1.00 29.94 6 MET B CA 1
ATOM 1751 C C . MET B 1 10 ? 19.521 42.569 10.750 1.00 28.81 6 MET B C 1
ATOM 1752 O O . MET B 1 10 ? 20.440 42.749 9.958 1.00 29.52 6 MET B O 1
ATOM 1757 N N . SER B 1 11 ? 18.964 41.371 10.959 1.00 27.27 7 SER B N 1
ATOM 1758 C CA . SER B 1 11 ? 19.227 40.211 10.085 1.00 27.98 7 SER B CA 1
ATOM 1759 C C . SER B 1 11 ? 17.948 39.656 9.531 1.00 29.27 7 SER B C 1
ATOM 1760 O O . SER B 1 11 ? 16.907 39.780 10.159 1.00 31.71 7 SER B O 1
ATOM 1763 N N . SER B 1 12 ? 18.037 39.065 8.340 1.00 31.42 8 SER B N 1
ATOM 1764 C CA . SER B 1 12 ? 16.896 38.439 7.659 1.00 33.09 8 SER B CA 1
ATOM 1765 C C . SER B 1 12 ? 17.359 37.371 6.675 1.00 35.17 8 SER B C 1
ATOM 1766 O O . SER B 1 12 ? 18.548 37.117 6.542 1.00 36.30 8 SER B O 1
ATOM 1769 N N . TYR B 1 13 ? 16.409 36.716 6.014 1.00 38.53 9 TYR B N 1
ATOM 1770 C CA . TYR B 1 13 ? 16.719 35.624 5.086 1.00 39.65 9 TYR B CA 1
ATOM 1771 C C . TYR B 1 13 ? 15.531 35.492 4.117 1.00 42.42 9 TYR B C 1
ATOM 1772 O O . TYR B 1 13 ? 14.459 36.022 4.413 1.00 43.15 9 TYR B O 1
ATOM 1781 N N . PRO B 1 14 ? 15.725 34.826 2.948 1.00 44.36 10 PRO B N 1
ATOM 1782 C CA . PRO B 1 14 ? 14.827 35.006 1.764 1.00 44.81 10 PRO B CA 1
ATOM 1783 C C . PRO B 1 14 ? 13.280 34.838 1.881 1.00 43.16 10 PRO B C 1
ATOM 1784 O O . PRO B 1 14 ? 12.525 35.637 1.301 1.00 42.08 10 PRO B O 1
ATOM 1788 N N . PRO B 1 15 ? 12.809 33.812 2.598 1.00 45.93 11 PRO B N 1
ATOM 1789 C CA . PRO B 1 15 ? 11.370 33.703 2.876 1.00 50.16 11 PRO B CA 1
ATOM 1790 C C . PRO B 1 15 ? 10.750 34.933 3.537 1.00 53.30 11 PRO B C 1
ATOM 1791 O O . PRO B 1 15 ? 9.578 35.197 3.307 1.00 58.73 11 PRO B O 1
ATOM 1795 N N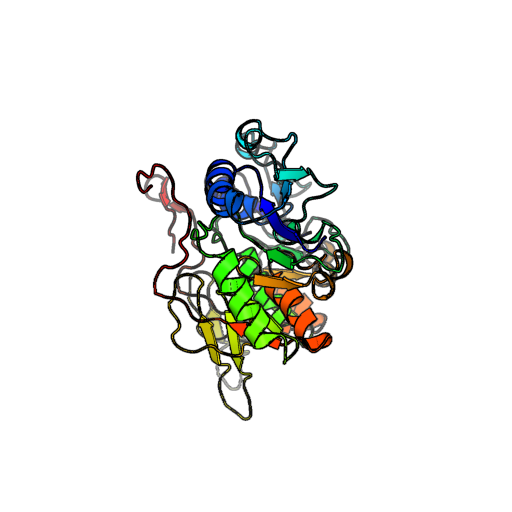 . ARG B 1 16 ? 11.529 35.676 4.329 1.00 53.54 12 ARG B N 1
ATOM 1796 C CA . ARG B 1 16 ? 11.032 36.852 5.041 1.00 53.33 12 ARG B CA 1
ATOM 1797 C C . ARG B 1 16 ? 11.177 38.164 4.271 1.00 51.24 12 ARG B C 1
ATOM 1798 O O . ARG B 1 16 ? 11.088 39.229 4.869 1.00 52.31 12 ARG B O 1
ATOM 1806 N N . LYS B 1 17 ? 11.363 38.101 2.956 1.00 48.18 13 LYS B N 1
ATOM 1807 C CA . LYS B 1 17 ? 11.553 39.299 2.161 1.00 46.95 13 LYS B CA 1
ATOM 1808 C C . LYS B 1 17 ? 10.375 40.250 2.235 1.00 46.32 13 LYS B C 1
ATOM 1809 O O . LYS B 1 17 ? 10.570 41.462 2.233 1.00 46.02 13 LYS B O 1
ATOM 1815 N N . LYS B 1 18 ? 9.162 39.705 2.274 1.00 48.28 14 LYS B N 1
ATOM 1816 C CA . LYS B 1 18 ? 7.954 40.527 2.217 1.00 50.81 14 LYS B CA 1
ATOM 1817 C C . LYS B 1 18 ? 7.805 41.331 3.507 1.00 50.09 14 LYS B C 1
ATOM 1818 O O . LYS B 1 18 ? 7.534 42.535 3.446 1.00 49.31 14 LYS B O 1
ATOM 1824 N N . GLU B 1 19 ? 8.036 40.675 4.654 1.00 48.27 15 GLU B N 1
ATOM 1825 C CA . GLU B 1 19 ? 7.905 41.300 5.992 1.00 48.01 15 GLU B CA 1
ATOM 1826 C C . GLU B 1 19 ? 9.021 42.299 6.305 1.00 44.73 15 GLU B C 1
ATOM 1827 O O . GLU B 1 19 ? 8.789 43.372 6.849 1.00 43.68 15 GLU B O 1
ATOM 1833 N N . LEU B 1 20 ? 10.242 41.899 5.994 1.00 42.89 16 LEU B N 1
ATOM 1834 C CA . LEU B 1 20 ? 11.417 42.751 6.061 1.00 41.36 16 LEU B CA 1
ATOM 1835 C C . LEU B 1 20 ? 11.193 44.161 5.519 1.00 42.37 16 LEU B C 1
ATOM 1836 O O . LEU B 1 20 ? 11.640 45.140 6.118 1.00 43.10 16 LEU B O 1
ATOM 1841 N N . VAL B 1 21 ? 10.506 44.254 4.384 1.00 42.63 17 VAL B N 1
ATOM 1842 C CA . VAL B 1 21 ? 10.232 45.537 3.743 1.00 43.61 17 VAL B CA 1
ATOM 1843 C C . VAL B 1 21 ? 9.274 46.385 4.594 1.00 45.88 17 VAL B C 1
ATOM 1844 O O . VAL B 1 21 ? 9.466 47.603 4.701 1.00 49.58 17 VAL B O 1
ATOM 1848 N N . HIS B 1 22 ? 8.265 45.735 5.194 1.00 47.17 18 HIS B N 1
ATOM 1849 C CA . HIS B 1 22 ? 7.280 46.375 6.118 1.00 46.77 18 HIS B CA 1
ATOM 1850 C C . HIS B 1 22 ? 7.926 46.904 7.392 1.00 43.94 18 HIS B C 1
ATOM 1851 O O . HIS B 1 22 ? 7.625 48.022 7.834 1.00 42.44 18 HIS B O 1
ATOM 1858 N N . SER B 1 23 ? 8.799 46.081 7.975 1.00 41.91 19 SER B N 1
ATOM 1859 C CA . SER B 1 23 ? 9.529 46.426 9.199 1.00 40.07 19 SER B CA 1
ATOM 1860 C C . SER B 1 23 ? 10.460 47.612 8.983 1.00 36.80 19 SER B C 1
ATOM 1861 O O . SER B 1 23 ? 10.444 48.577 9.736 1.00 33.49 19 SER B O 1
ATOM 1864 N N . ILE B 1 24 ? 11.250 47.533 7.923 1.00 36.94 20 ILE B N 1
ATOM 1865 C CA . ILE B 1 24 ? 12.202 48.579 7.590 1.00 37.54 20 ILE B CA 1
ATOM 1866 C C . ILE B 1 24 ? 11.512 49.905 7.348 1.00 38.25 20 ILE B C 1
ATOM 1867 O O . ILE B 1 24 ? 12.087 50.947 7.627 1.00 40.01 20 ILE B O 1
ATOM 1872 N N . GLN B 1 25 ? 10.295 49.885 6.826 1.00 39.30 21 GLN B N 1
ATOM 1873 C CA . GLN B 1 25 ? 9.557 51.139 6.653 1.00 40.48 21 GLN B CA 1
ATOM 1874 C C . GLN B 1 25 ? 9.302 51.777 8.035 1.00 36.52 21 GLN B C 1
ATOM 1875 O O . GLN B 1 25 ? 9.533 52.981 8.245 1.00 34.67 21 GLN B O 1
ATOM 1881 N N . SER B 1 26 ? 8.892 50.937 8.983 1.00 32.64 22 SER B N 1
ATOM 1882 C CA . SER B 1 26 ? 8.499 51.397 10.305 1.00 30.86 22 SER B CA 1
ATOM 1883 C C . SER B 1 26 ? 9.615 52.077 11.085 1.00 29.33 22 SER B C 1
ATOM 1884 O O . SER B 1 26 ? 9.318 52.822 12.009 1.00 27.80 22 SER B O 1
ATOM 1887 N N . LEU B 1 27 ? 10.876 51.809 10.714 1.00 29.23 23 LEU B N 1
ATOM 1888 C CA . LEU B 1 27 ? 12.074 52.414 11.341 1.00 28.09 23 LEU B CA 1
ATOM 1889 C C . LEU B 1 27 ? 12.724 53.527 10.553 1.00 26.86 23 LEU B C 1
ATOM 1890 O O . LEU B 1 27 ? 13.388 54.366 11.135 1.00 26.83 23 LEU B O 1
ATOM 1895 N N . HIS B 1 28 ? 12.533 53.543 9.240 1.00 27.48 24 HIS B N 1
ATOM 1896 C CA . HIS B 1 28 ? 13.330 54.386 8.342 1.00 27.86 24 HIS B CA 1
ATOM 1897 C C . HIS B 1 28 ? 13.377 55.855 8.704 1.00 27.90 24 HIS B C 1
ATOM 1898 O O . HIS B 1 28 ? 14.437 56.478 8.632 1.00 28.14 24 HIS B O 1
ATOM 1905 N N . ALA B 1 29 ? 12.222 56.394 9.075 1.00 28.23 25 ALA B N 1
ATOM 1906 C CA . ALA B 1 29 ? 12.087 57.800 9.426 1.00 27.66 25 ALA B CA 1
ATOM 1907 C C . ALA B 1 29 ? 12.712 58.130 10.765 1.00 28.10 25 ALA B C 1
ATOM 1908 O O . ALA B 1 29 ? 13.214 59.249 10.938 1.00 29.35 25 ALA B O 1
ATOM 1910 N N . GLN B 1 30 ? 12.725 57.162 11.691 1.00 27.24 26 GLN B N 1
ATOM 1911 C CA . GLN B 1 30 ? 13.194 57.407 13.080 1.00 26.19 26 GLN B CA 1
ATOM 1912 C C . GLN B 1 30 ? 14.661 57.036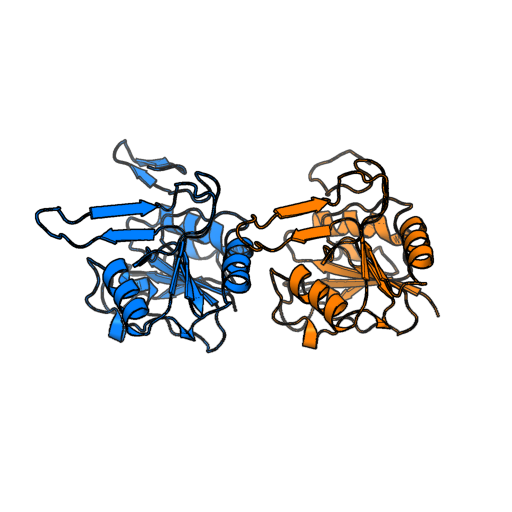 13.394 1.00 26.96 26 GLN B C 1
ATOM 1913 O O . GLN B 1 30 ? 15.162 57.391 14.486 1.00 28.66 26 GLN B O 1
ATOM 1919 N N . VAL B 1 31 ? 15.363 56.381 12.463 1.00 26.97 27 VAL B N 1
ATOM 1920 C CA . VAL B 1 31 ? 16.818 56.116 12.653 1.00 28.41 27 VAL B CA 1
ATOM 1921 C C . VAL B 1 31 ? 17.664 56.825 11.599 1.00 27.56 27 VAL B C 1
ATOM 1922 O O . VAL B 1 31 ? 17.130 57.314 10.607 1.00 27.29 27 VAL B O 1
ATOM 1926 N N . ASP B 1 32 ? 18.968 56.908 11.850 1.00 27.01 28 ASP B N 1
ATOM 1927 C CA . ASP B 1 32 ? 19.903 57.524 10.910 1.00 28.17 28 ASP B CA 1
ATOM 1928 C C . ASP B 1 32 ? 20.528 56.517 9.963 1.00 28.61 28 ASP B C 1
ATOM 1929 O O . ASP B 1 32 ? 20.989 56.900 8.895 1.00 29.05 28 ASP B O 1
ATOM 1934 N N . LYS B 1 33 ? 20.556 55.241 10.348 1.00 29.71 29 LYS B N 1
ATOM 1935 C CA . LYS B 1 33 ? 21.181 54.193 9.528 1.00 29.65 29 LYS B CA 1
ATOM 1936 C C . LYS B 1 33 ? 20.619 52.833 9.876 1.00 30.07 29 LYS B C 1
ATOM 1937 O O . LYS B 1 33 ? 20.200 52.603 11.007 1.00 30.71 29 LYS B O 1
ATOM 1943 N N . ILE B 1 34 ? 20.596 51.937 8.892 1.00 30.48 30 ILE B N 1
ATOM 1944 C CA . ILE B 1 34 ? 20.119 50.575 9.097 1.00 29.76 30 ILE B CA 1
ATOM 1945 C C . ILE B 1 34 ? 21.078 49.587 8.462 1.00 28.98 30 ILE B C 1
ATOM 1946 O O . ILE B 1 34 ? 21.170 49.502 7.248 1.00 30.59 30 ILE B O 1
ATOM 1951 N N . ASN B 1 35 ? 21.781 48.835 9.297 1.00 28.19 31 ASN B N 1
ATO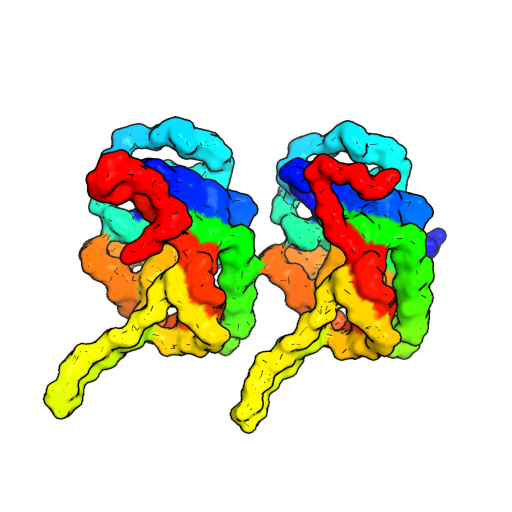M 1952 C CA . ASN B 1 35 ? 22.590 47.731 8.841 1.00 26.82 31 ASN B CA 1
ATOM 1953 C C . ASN B 1 35 ? 21.715 46.491 8.789 1.00 26.68 31 ASN B C 1
ATOM 1954 O O . ASN B 1 35 ? 20.857 46.253 9.665 1.00 26.92 31 ASN B O 1
ATOM 1959 N N . LEU B 1 36 ? 21.934 45.703 7.746 1.00 25.93 32 LEU B N 1
ATOM 1960 C CA . LEU B 1 36 ? 21.062 44.598 7.432 1.00 24.68 32 LEU B CA 1
ATOM 1961 C C . LEU B 1 36 ? 21.841 43.441 6.858 1.00 23.61 32 LEU B C 1
ATOM 1962 O O . LEU B 1 36 ? 22.396 43.536 5.758 1.00 22.67 32 LEU B O 1
ATOM 1967 N N . CYS B 1 37 ? 21.829 42.344 7.608 1.00 23.07 33 CYS B N 1
ATOM 1968 C CA . CYS B 1 37 ? 22.609 41.159 7.314 1.00 22.78 33 CYS B CA 1
ATOM 1969 C C . CYS B 1 37 ? 21.724 40.181 6.561 1.00 23.00 33 CYS B C 1
ATOM 1970 O O . CYS B 1 37 ? 20.846 39.560 7.161 1.00 20.90 33 CYS B O 1
ATOM 1973 N N . LEU B 1 38 ? 21.987 40.043 5.257 1.00 24.20 34 LEU B N 1
ATOM 1974 C CA . LEU B 1 38 ? 21.128 39.300 4.349 1.00 25.49 34 LEU B CA 1
ATOM 1975 C C . LEU B 1 38 ? 21.536 37.830 4.267 1.00 27.59 34 LEU B C 1
ATOM 1976 O O . LEU B 1 38 ? 22.032 37.364 3.240 1.00 29.29 34 LEU B O 1
ATOM 1981 N N . ASN B 1 39 ? 21.277 37.091 5.343 1.00 28.90 35 ASN B N 1
ATOM 1982 C CA . ASN B 1 39 ? 21.586 35.664 5.389 1.00 30.75 35 ASN B CA 1
ATOM 1983 C C . ASN B 1 39 ? 20.939 34.912 4.227 1.00 32.15 35 ASN B C 1
ATOM 1984 O O . ASN B 1 39 ? 19.780 35.166 3.893 1.00 32.45 35 ASN B O 1
ATOM 1989 N N . GLU B 1 40 ? 21.706 34.010 3.615 1.00 34.05 36 GLU B N 1
ATOM 1990 C CA . GLU B 1 40 ? 21.230 33.063 2.589 1.00 37.20 36 GLU B CA 1
ATOM 1991 C C . GLU B 1 40 ? 20.689 33.727 1.325 1.00 36.84 36 GLU B C 1
ATOM 1992 O O . GLU B 1 40 ? 20.042 33.070 0.518 1.00 38.24 36 GLU B O 1
ATOM 1998 N N . PHE B 1 41 ? 20.959 35.015 1.143 1.00 37.91 37 PHE B N 1
ATOM 1999 C CA . PHE B 1 41 ? 20.693 35.680 -0.120 1.00 37.46 37 PHE B CA 1
ATOM 2000 C C . PHE B 1 41 ? 21.877 35.458 -1.033 1.00 39.68 37 PHE B C 1
ATOM 2001 O O . PHE B 1 41 ? 22.968 35.080 -0.586 1.00 42.62 37 PHE B O 1
ATOM 2009 N N . GLU B 1 42 ? 21.631 35.628 -2.322 1.00 40.92 38 GLU B N 1
ATOM 2010 C CA . GLU B 1 42 ? 22.683 35.596 -3.322 1.00 41.77 38 GLU B CA 1
ATOM 2011 C C . GLU B 1 42 ? 22.900 36.973 -3.926 1.00 43.31 38 GLU B C 1
ATOM 2012 O O . GLU B 1 42 ? 24.038 37.300 -4.288 1.00 43.08 38 GLU B O 1
ATOM 2018 N N . GLU B 1 43 ? 21.825 37.767 -4.050 1.00 43.78 39 GLU B N 1
ATOM 2019 C CA . GLU B 1 43 ? 21.934 39.203 -4.344 1.00 43.42 39 GLU B CA 1
ATOM 2020 C C . GLU B 1 43 ? 20.944 40.054 -3.546 1.00 40.02 39 GLU B C 1
ATOM 2021 O O . GLU B 1 43 ? 19.920 39.582 -3.037 1.00 38.21 39 GLU B O 1
ATOM 2027 N N . ILE B 1 44 ? 21.291 41.327 -3.437 1.00 37.52 40 ILE B N 1
ATOM 2028 C CA . ILE B 1 44 ? 20.506 42.282 -2.688 1.00 35.61 40 ILE B CA 1
ATOM 2029 C C . ILE B 1 44 ? 19.243 42.557 -3.468 1.00 34.78 40 ILE B C 1
ATOM 2030 O O . ILE B 1 44 ? 19.331 42.979 -4.605 1.00 32.24 40 ILE B O 1
ATOM 2035 N N . PRO B 1 45 ? 18.069 42.315 -2.857 1.00 37.92 41 PRO B N 1
ATOM 2036 C CA . PRO B 1 45 ? 16.792 42.415 -3.578 1.00 40.87 41 PRO B CA 1
ATOM 2037 C C . PRO B 1 45 ? 16.387 43.846 -3.906 1.00 42.39 41 PRO B C 1
ATOM 2038 O O . PRO B 1 45 ? 16.532 44.739 -3.090 1.00 40.70 41 PRO B O 1
ATOM 2042 N N . GLU B 1 46 ? 15.891 44.043 -5.117 1.00 49.09 42 GLU B N 1
ATOM 2043 C CA . GLU B 1 46 ? 15.537 45.375 -5.604 1.00 52.89 42 GLU B CA 1
ATOM 2044 C C . GLU B 1 46 ? 14.424 46.044 -4.773 1.00 52.38 42 GLU B C 1
ATOM 2045 O O . GLU B 1 46 ? 14.411 47.267 -4.627 1.00 51.09 42 GLU B O 1
ATOM 2051 N N . GLU B 1 47 ? 13.534 45.232 -4.194 1.00 51.25 43 GLU B N 1
ATOM 2052 C CA . GLU B 1 47 ? 12.531 45.707 -3.225 1.00 49.39 43 GLU B CA 1
ATOM 2053 C C . GLU B 1 47 ? 13.109 46.570 -2.094 1.00 50.35 43 GLU B C 1
ATOM 2054 O O . GLU B 1 47 ? 12.359 47.335 -1.493 1.00 56.75 43 GLU B O 1
ATOM 2060 N N . LEU B 1 48 ? 14.417 46.439 -1.812 1.00 49.50 44 LEU B N 1
ATOM 2061 C CA . LEU B 1 48 ? 15.136 47.217 -0.776 1.00 48.29 44 LEU B CA 1
ATOM 2062 C C . LEU B 1 48 ? 15.792 48.535 -1.207 1.00 50.72 44 LEU B C 1
ATOM 2063 O O . LEU B 1 48 ? 16.400 49.228 -0.380 1.00 49.92 44 LEU B O 1
ATOM 2068 N N . ASP B 1 49 ? 15.663 48.892 -2.478 1.00 52.84 45 ASP B N 1
ATOM 2069 C CA . ASP B 1 49 ? 16.425 50.006 -3.039 1.00 53.36 45 ASP B CA 1
ATOM 2070 C C . ASP B 1 49 ? 15.967 51.401 -2.605 1.00 54.37 45 ASP B C 1
ATOM 2071 O O . ASP B 1 49 ? 16.797 52.312 -2.527 1.00 53.86 45 ASP B O 1
ATOM 2076 N N . GLY B 1 50 ? 14.669 51.571 -2.334 1.00 53.56 46 GLY B N 1
ATOM 2077 C CA . GLY B 1 50 ? 14.101 52.888 -2.004 1.00 53.55 46 GLY B CA 1
ATOM 2078 C C . GLY B 1 50 ? 14.629 53.586 -0.749 1.00 53.20 46 GLY B C 1
ATOM 2079 O O . GLY B 1 50 ? 14.554 54.812 -0.648 1.00 58.29 46 GLY B O 1
ATOM 2080 N N . PHE B 1 51 ? 15.179 52.816 0.194 1.00 49.09 47 PHE B N 1
ATOM 2081 C CA . PHE B 1 51 ? 15.588 53.322 1.515 1.00 43.02 47 PHE B CA 1
ATOM 2082 C C . PHE B 1 51 ? 17.035 53.860 1.504 1.00 41.20 47 PHE B C 1
ATOM 2083 O O . PHE B 1 51 ? 17.990 53.079 1.389 1.00 38.05 47 PHE B O 1
ATOM 2091 N N . SER B 1 52 ? 17.203 55.180 1.638 1.00 39.19 48 SER B N 1
ATOM 2092 C CA . SER B 1 52 ? 18.529 55.821 1.452 1.00 38.12 48 SER B CA 1
ATOM 2093 C C . SER B 1 52 ? 19.558 55.558 2.551 1.00 37.98 48 SER B C 1
ATOM 2094 O O . SER B 1 52 ? 20.755 55.768 2.330 1.00 38.25 48 SER B O 1
ATOM 2097 N N . LYS B 1 53 ? 19.077 55.104 3.713 1.00 37.75 49 LYS B N 1
ATOM 2098 C CA . LYS B 1 53 ? 19.862 54.862 4.932 1.00 37.47 49 LYS B CA 1
ATOM 2099 C C . LYS B 1 53 ? 20.174 53.370 5.162 1.00 36.16 49 LYS B C 1
ATOM 2100 O O . LYS B 1 53 ? 20.945 53.017 6.076 1.00 32.94 49 LYS B O 1
ATOM 2106 N N . LEU B 1 54 ? 19.551 52.503 4.356 1.00 34.78 50 LEU B N 1
ATOM 2107 C CA . LEU B 1 54 ? 19.772 51.068 4.433 1.00 33.28 50 LEU B CA 1
ATOM 2108 C C . LEU B 1 54 ? 21.151 50.693 3.884 1.00 31.55 50 LEU B C 1
ATOM 2109 O O . LEU B 1 54 ? 21.482 51.028 2.756 1.00 30.48 50 LEU B O 1
ATOM 2114 N N . ASN B 1 55 ? 21.955 50.029 4.706 1.00 30.79 51 ASN B N 1
ATOM 2115 C CA . ASN B 1 55 ? 23.200 49.440 4.267 1.00 30.20 51 ASN B CA 1
ATOM 2116 C C . ASN B 1 55 ? 22.963 47.946 4.223 1.00 28.12 51 ASN B C 1
ATOM 2117 O O . ASN B 1 55 ? 23.123 47.278 5.217 1.00 27.56 51 ASN B O 1
ATOM 2122 N N . PRO B 1 56 ? 22.547 47.419 3.073 1.00 28.12 52 PRO B N 1
ATOM 2123 C CA . PRO B 1 56 ? 22.350 45.975 2.991 1.00 27.96 52 PRO B CA 1
ATOM 2124 C C . PRO B 1 56 ? 23.678 45.225 2.740 1.00 26.79 52 PRO B C 1
ATOM 2125 O O . PRO B 1 56 ? 24.505 45.692 1.973 1.00 25.84 52 PRO B O 1
ATOM 2129 N N . VAL B 1 57 ? 23.877 44.080 3.389 1.00 27.27 53 VAL B N 1
ATOM 2130 C CA . VAL B 1 57 ? 25.132 43.303 3.259 1.00 28.25 53 VAL B CA 1
ATOM 2131 C C . VAL B 1 57 ? 24.863 41.810 3.226 1.00 27.13 53 VAL B C 1
ATOM 2132 O O . VAL B 1 57 ? 24.205 41.284 4.111 1.00 27.21 53 VAL B O 1
ATOM 2136 N N . ILE B 1 58 ? 25.384 41.140 2.205 1.00 26.86 54 ILE B N 1
ATOM 2137 C CA . ILE B 1 58 ? 25.365 39.685 2.148 1.00 27.57 54 ILE B CA 1
ATOM 2138 C C . ILE B 1 58 ? 26.641 39.214 2.835 1.00 27.15 54 ILE B C 1
ATOM 2139 O O . ILE B 1 58 ? 27.726 39.583 2.417 1.00 26.63 54 ILE B O 1
ATOM 2144 N N . PRO B 1 59 ? 26.516 38.400 3.885 1.00 28.65 55 PRO B N 1
ATOM 2145 C CA . PRO B 1 59 ? 27.697 38.014 4.671 1.00 30.85 55 PRO B CA 1
ATOM 2146 C C . PRO B 1 59 ? 28.503 36.785 4.166 1.00 31.50 55 PRO B C 1
ATOM 2147 O O . PRO B 1 59 ? 28.067 36.060 3.267 1.00 32.14 55 PRO B O 1
ATOM 2151 N N . ASP B 1 60 ? 29.663 36.568 4.783 1.00 33.37 56 ASP B N 1
ATOM 2152 C CA . ASP B 1 60 ? 30.584 35.466 4.430 1.00 36.67 56 ASP B CA 1
ATOM 2153 C C . ASP B 1 60 ? 30.079 34.045 4.796 1.00 36.73 56 ASP B C 1
ATOM 2154 O O . ASP B 1 60 ? 30.682 33.056 4.374 1.00 32.74 56 ASP B O 1
ATOM 2159 N N . LYS B 1 61 ? 29.024 33.958 5.619 1.00 37.85 57 LYS B N 1
ATOM 2160 C CA . LYS B 1 61 ? 28.499 32.692 6.129 1.00 36.64 57 LYS B CA 1
ATOM 2161 C C . LYS B 1 61 ? 27.139 32.958 6.769 1.00 35.31 57 LYS B C 1
ATOM 2162 O O . LYS B 1 61 ? 26.821 34.101 7.050 1.00 37.01 57 LYS B O 1
ATOM 2168 N N . ASP B 1 62 ? 26.332 31.926 6.989 1.00 35.14 58 ASP B N 1
ATOM 2169 C CA . ASP B 1 62 ? 24.977 32.119 7.539 1.00 35.20 58 ASP B CA 1
ATOM 2170 C C . ASP B 1 62 ? 25.017 32.360 9.052 1.00 33.27 58 ASP B C 1
ATOM 2171 O O . ASP B 1 62 ? 25.186 31.423 9.839 1.00 34.13 58 ASP B O 1
ATOM 2176 N N . TYR B 1 63 ? 24.806 33.612 9.446 1.00 29.91 59 TYR B N 1
ATOM 2177 C CA . TYR B 1 63 ? 24.809 33.984 10.851 1.00 28.21 59 TYR B CA 1
ATOM 2178 C C . TYR B 1 63 ? 23.473 33.900 11.583 1.00 28.41 59 TYR B C 1
ATOM 2179 O O . TYR B 1 63 ? 23.454 34.067 12.783 1.00 27.27 59 TYR B O 1
ATOM 2188 N N . LYS B 1 64 ? 22.364 33.651 10.882 1.00 31.39 60 LYS B N 1
ATOM 2189 C CA . LYS B 1 64 ? 21.014 33.586 11.498 1.00 32.48 60 LYS B CA 1
ATOM 2190 C C . LYS B 1 64 ? 20.727 34.779 12.428 1.00 32.20 60 LYS B C 1
ATOM 2191 O O . LYS B 1 64 ? 21.001 35.897 12.049 1.00 33.36 60 LYS B O 1
ATOM 2197 N N . ASP B 1 65 ? 20.209 34.549 13.636 1.00 34.00 61 ASP B N 1
ATOM 2198 C CA . ASP B 1 65 ? 19.821 35.638 14.567 1.00 33.95 61 ASP B CA 1
ATOM 2199 C C . ASP B 1 65 ? 21.043 36.433 15.110 1.00 29.59 61 ASP B C 1
ATOM 2200 O O . ASP B 1 65 ? 20.880 37.564 15.574 1.00 28.68 61 ASP B O 1
ATOM 2205 N N . VAL B 1 66 ? 22.238 35.837 15.011 1.00 25.43 62 VAL B N 1
ATOM 2206 C CA . VAL B 1 66 ? 23.525 36.513 15.248 1.00 24.27 62 VAL B CA 1
ATOM 2207 C C . VAL B 1 66 ? 23.905 37.547 14.153 1.00 23.92 62 VAL B C 1
ATOM 2208 O O . VAL B 1 66 ? 24.662 38.499 14.423 1.00 23.87 62 VAL B O 1
ATOM 2212 N N . GLY B 1 67 ? 23.394 37.379 12.932 1.00 22.34 63 GLY B N 1
ATOM 2213 C CA . GLY B 1 67 ? 23.665 38.308 11.836 1.00 21.84 63 GLY B CA 1
ATOM 2214 C C . GLY B 1 67 ? 23.711 39.786 12.178 1.00 22.19 63 GLY B C 1
ATOM 2215 O O . GLY B 1 67 ? 24.586 40.521 11.719 1.00 19.95 63 GLY B O 1
ATOM 2216 N N . LYS B 1 68 ? 22.776 40.226 13.015 1.00 24.92 64 LYS B N 1
ATOM 2217 C CA . LYS B 1 68 ? 22.730 41.639 13.436 1.00 25.69 64 LYS B CA 1
ATOM 2218 C C . LYS B 1 68 ? 23.959 42.105 14.231 1.00 25.79 64 LYS B C 1
ATOM 2219 O O . LYS B 1 68 ? 24.094 43.296 14.450 1.00 26.51 64 LYS B O 1
ATOM 2225 N N . PHE B 1 69 ? 24.834 41.188 14.659 1.00 26.37 65 PHE B N 1
ATOM 2226 C CA . PHE B 1 69 ? 26.061 41.546 15.399 1.00 26.97 65 PHE B CA 1
ATOM 2227 C C . PHE B 1 69 ? 27.322 41.642 14.548 1.00 27.95 65 PHE B C 1
ATOM 2228 O O . PHE B 1 69 ? 28.396 41.902 15.098 1.00 29.15 65 PHE B O 1
ATOM 2236 N N . ILE B 1 70 ? 27.205 41.460 13.228 1.00 28.78 66 ILE B N 1
ATOM 2237 C CA . ILE B 1 70 ? 28.381 41.479 12.343 1.00 28.63 66 ILE B CA 1
ATOM 2238 C C . ILE B 1 70 ? 28.967 42.875 12.160 1.00 30.26 66 ILE B C 1
ATOM 2239 O O . ILE B 1 70 ? 30.170 43.017 11.951 1.00 31.62 66 ILE B O 1
ATOM 2244 N N . PHE B 1 71 ? 28.118 43.892 12.279 1.00 31.36 67 PHE B N 1
ATOM 2245 C CA . PHE B 1 71 ? 28.456 45.267 11.907 1.00 31.58 67 PHE B CA 1
ATOM 2246 C C . PHE B 1 71 ? 29.252 45.980 12.990 1.00 34.15 67 PHE B C 1
ATOM 2247 O O . PHE B 1 71 ? 28.802 46.057 14.128 1.00 33.17 67 PHE B O 1
ATOM 2255 N N . PRO B 1 72 ? 30.436 46.508 12.638 1.00 38.96 68 PRO B N 1
ATOM 2256 C CA . PRO B 1 72 ? 31.127 47.346 13.603 1.00 40.56 68 PRO B CA 1
ATOM 2257 C C . PRO B 1 72 ? 30.450 48.708 13.631 1.00 42.62 68 PRO B C 1
ATOM 2258 O O . PRO B 1 72 ? 30.102 49.253 12.579 1.00 40.64 68 PRO B O 1
ATOM 2262 N N . CYS B 1 73 ? 30.244 49.236 14.831 1.00 46.41 69 CYS B N 1
ATOM 2263 C CA . CYS B 1 73 ? 29.614 50.529 14.995 1.00 47.39 69 CYS B CA 1
ATOM 2264 C C . CYS B 1 73 ? 30.554 51.444 15.683 1.00 44.28 69 CYS B C 1
ATOM 2265 O O . CYS B 1 73 ? 31.459 50.989 16.368 1.00 47.11 69 CYS B O 1
ATOM 2268 N N . ALA B 1 74 ? 30.331 52.738 15.489 1.00 42.68 70 ALA B N 1
ATOM 2269 C CA . ALA B 1 74 ? 31.094 53.775 16.151 1.00 41.91 70 ALA B CA 1
ATOM 2270 C C . ALA B 1 74 ? 30.728 53.838 17.642 1.00 43.33 70 ALA B C 1
ATOM 2271 O O . ALA B 1 74 ? 29.566 54.020 17.976 1.00 42.79 70 ALA B O 1
ATOM 2273 N N . LYS B 1 75 ? 31.725 53.681 18.516 1.00 45.55 71 LYS B N 1
ATOM 2274 C CA . LYS B 1 75 ? 31.595 53.765 19.999 1.00 49.62 71 LYS B CA 1
ATOM 2275 C C . LYS B 1 75 ? 30.497 54.676 20.614 1.00 47.61 71 LYS B C 1
ATOM 2276 O O . LYS B 1 75 ? 29.810 54.314 21.580 1.00 43.38 71 LYS B O 1
ATOM 2282 N N . ASN B 1 76 ? 30.374 55.868 20.052 1.00 47.31 72 ASN B N 1
ATOM 2283 C CA . ASN B 1 76 ? 29.502 56.912 20.584 1.00 47.98 72 ASN B CA 1
ATOM 2284 C C . ASN B 1 76 ? 28.043 56.740 20.138 1.00 42.35 72 ASN B C 1
ATOM 2285 O O . ASN B 1 76 ? 27.173 57.397 20.703 1.00 39.42 72 ASN B O 1
ATOM 2290 N N . ASP B 1 77 ? 27.789 55.869 19.145 1.00 40.13 73 ASP B N 1
ATOM 2291 C CA . ASP B 1 77 ? 26.439 55.635 18.541 1.00 38.26 73 ASP B CA 1
ATOM 2292 C C . ASP B 1 77 ? 25.468 54.855 19.428 1.00 33.72 73 ASP B C 1
ATOM 2293 O O . ASP B 1 77 ? 25.865 54.016 20.255 1.00 30.76 73 ASP B O 1
ATOM 2298 N N . MET B 1 78 ? 24.183 55.111 19.206 1.00 31.08 74 MET B N 1
ATOM 2299 C CA . MET B 1 78 ? 23.122 54.370 19.876 1.00 31.18 74 MET B CA 1
ATOM 2300 C C . MET B 1 78 ? 22.643 53.301 18.907 1.00 30.38 74 MET B C 1
ATOM 2301 O O . MET B 1 78 ? 22.482 53.580 17.721 1.00 31.52 74 MET B O 1
ATOM 2306 N N . ILE B 1 79 ? 22.430 52.089 19.414 1.00 28.65 75 ILE B N 1
ATOM 2307 C CA . ILE B 1 79 ? 22.153 50.934 18.583 1.00 28.77 75 ILE B CA 1
ATOM 2308 C C . ILE B 1 79 ? 20.758 50.402 18.888 1.00 28.17 75 ILE B C 1
ATOM 2309 O O . ILE B 1 79 ? 20.335 50.386 20.031 1.00 26.67 75 ILE B O 1
ATOM 2314 N N . VAL B 1 80 ? 20.050 49.969 17.845 1.00 29.18 76 VAL B N 1
ATOM 2315 C CA . VAL B 1 80 ? 18.661 49.484 17.950 1.00 29.00 76 VAL B CA 1
ATOM 2316 C C . VAL B 1 80 ? 18.574 48.103 17.296 1.00 29.12 76 VAL B C 1
ATOM 2317 O O . VAL B 1 80 ? 18.520 47.966 16.063 1.00 30.12 76 VAL B O 1
ATOM 2321 N N . LEU B 1 81 ? 18.570 47.070 18.123 1.00 28.45 77 LEU B N 1
ATOM 2322 C CA . LEU B 1 81 ? 18.574 45.706 17.615 1.00 27.60 77 LEU B CA 1
ATOM 2323 C C . LEU B 1 81 ? 17.136 45.343 17.304 1.00 26.27 77 LEU B C 1
ATOM 2324 O O . LEU B 1 81 ? 16.235 45.634 18.083 1.00 24.74 77 LEU B O 1
ATOM 2329 N N . THR B 1 82 ? 16.922 44.738 16.151 1.00 27.06 78 THR B N 1
ATOM 2330 C CA . THR B 1 82 ? 15.586 44.603 15.607 1.00 30.38 78 THR B CA 1
ATOM 2331 C C . THR B 1 82 ? 15.361 43.260 14.918 1.00 32.85 78 THR B C 1
ATOM 2332 O O . THR B 1 82 ? 16.302 42.575 14.537 1.00 34.31 78 THR B O 1
ATOM 2336 N N . ASP B 1 83 ? 14.097 42.867 14.804 1.00 38.04 79 ASP B N 1
ATOM 2337 C CA . ASP B 1 83 ? 13.708 41.618 14.135 1.00 41.36 79 ASP B CA 1
ATOM 2338 C C . ASP B 1 83 ? 12.892 41.983 12.913 1.00 43.08 79 ASP B C 1
ATOM 2339 O O . ASP B 1 83 ? 12.141 42.956 12.922 1.00 46.35 79 ASP B O 1
ATOM 2344 N N . ASP B 1 84 ? 13.047 41.198 11.855 1.00 44.91 80 ASP B N 1
ATOM 2345 C CA . ASP B 1 84 ? 12.357 41.464 10.597 1.00 41.75 80 ASP B CA 1
ATOM 2346 C C . ASP B 1 84 ? 10.844 41.404 10.706 1.00 40.52 80 ASP B C 1
ATOM 2347 O O . ASP B 1 84 ? 10.182 42.006 9.895 1.00 41.02 80 ASP B O 1
ATOM 2352 N N . ASP B 1 85 ? 10.296 40.708 11.705 1.00 42.02 81 ASP B N 1
ATOM 2353 C CA . ASP B 1 85 ? 8.827 40.541 11.814 1.00 43.94 81 ASP B CA 1
ATOM 2354 C C . ASP B 1 85 ? 8.066 41.480 12.784 1.00 40.14 81 ASP B C 1
ATOM 2355 O O . ASP B 1 85 ? 6.925 41.197 13.120 1.00 39.29 81 ASP B O 1
ATOM 2360 N N . ILE B 1 86 ? 8.666 42.603 13.180 1.00 36.23 82 ILE B N 1
ATOM 2361 C CA . ILE B 1 86 ? 8.023 43.554 14.088 1.00 34.32 82 ILE B CA 1
ATOM 2362 C C . ILE B 1 86 ? 7.755 44.860 13.345 1.00 33.25 82 ILE B C 1
ATOM 2363 O O . ILE B 1 86 ? 8.620 45.352 12.632 1.00 32.79 82 ILE B O 1
ATOM 2368 N N . ILE B 1 87 ? 6.547 45.404 13.5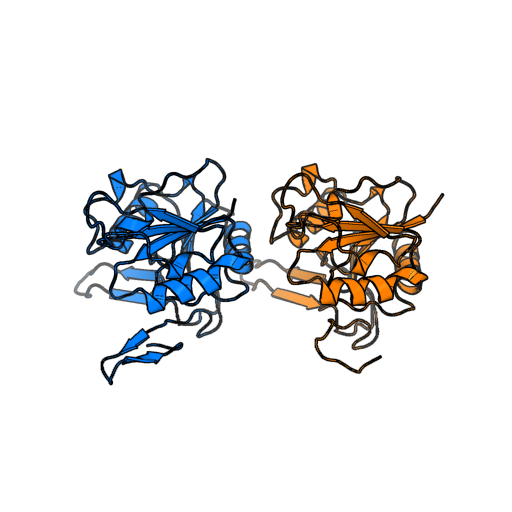05 1.00 33.24 83 ILE B N 1
ATOM 2369 C CA . ILE B 1 87 ? 6.239 46.770 13.075 1.00 34.04 83 ILE B CA 1
ATOM 2370 C C . ILE B 1 87 ? 6.450 47.656 14.285 1.00 33.18 83 ILE B C 1
ATOM 2371 O O . ILE B 1 87 ? 5.679 47.590 15.243 1.00 33.78 83 ILE B O 1
ATOM 2376 N N . TYR B 1 88 ? 7.503 48.469 14.228 1.00 32.15 84 TYR B N 1
ATOM 2377 C CA . TYR B 1 88 ? 7.887 49.341 15.321 1.00 31.16 84 TYR B CA 1
ATOM 2378 C C . TYR B 1 88 ? 7.103 50.618 15.205 1.00 31.83 84 TYR B C 1
ATOM 2379 O O . TYR B 1 88 ? 7.063 51.192 14.134 1.00 32.51 84 TYR B O 1
ATOM 2388 N N . PRO B 1 89 ? 6.481 51.080 16.308 1.00 34.58 85 PRO B N 1
ATOM 2389 C CA . PRO B 1 89 ? 5.661 52.297 16.247 1.00 34.13 85 PRO B CA 1
ATOM 2390 C C . PRO B 1 89 ? 6.483 53.551 15.958 1.00 32.97 85 PRO B C 1
ATOM 2391 O O . PRO B 1 89 ? 7.682 53.547 16.166 1.00 30.46 85 PRO B O 1
ATOM 2395 N N . PRO B 1 90 ? 5.839 54.615 15.463 1.00 34.99 86 PRO B N 1
ATOM 2396 C CA . PRO B 1 90 ? 6.575 55.809 15.008 1.00 35.33 86 PRO B CA 1
ATOM 2397 C C . PRO B 1 90 ? 7.221 56.597 16.129 1.00 35.13 86 PRO B C 1
ATOM 2398 O O . PRO B 1 90 ? 8.122 57.378 15.868 1.00 36.26 86 PRO B O 1
ATOM 2402 N N . ASP B 1 91 ? 6.768 56.402 17.360 1.00 34.16 87 ASP B N 1
ATOM 2403 C CA . ASP B 1 91 ? 7.468 56.959 18.518 1.00 34.48 87 ASP B CA 1
ATOM 2404 C C . ASP B 1 91 ? 8.479 55.989 19.190 1.00 34.05 87 ASP B C 1
ATOM 2405 O O . ASP B 1 91 ? 8.897 56.242 20.307 1.00 35.80 87 ASP B O 1
ATOM 2410 N N . TYR B 1 92 ? 8.880 54.904 18.520 1.00 32.93 88 TYR B N 1
ATOM 2411 C CA . TYR B 1 92 ? 9.712 53.849 19.143 1.00 32.20 88 TYR B CA 1
ATOM 2412 C C . TYR B 1 92 ? 11.030 54.414 19.672 1.00 31.01 88 TYR B C 1
ATOM 2413 O O . TYR B 1 92 ? 11.238 54.480 20.880 1.00 28.65 88 TYR B O 1
ATOM 2422 N N . VAL B 1 93 ? 11.880 54.861 18.749 1.00 31.10 89 VAL B N 1
ATOM 2423 C CA . VAL B 1 93 ? 13.234 55.346 19.056 1.00 31.26 89 VAL B CA 1
ATOM 2424 C C . VAL B 1 93 ? 13.175 56.444 20.114 1.00 33.77 89 VAL B C 1
ATOM 2425 O O . VAL B 1 93 ? 13.960 56.444 21.056 1.00 32.29 89 VAL B O 1
ATOM 2429 N N . GLU B 1 94 ? 12.213 57.354 19.947 1.00 39.66 90 GLU B N 1
ATOM 2430 C CA . GLU B 1 94 ? 12.095 58.568 20.757 1.00 43.26 90 GLU B CA 1
ATOM 2431 C C . GLU B 1 94 ? 11.812 58.239 22.218 1.00 42.18 90 GLU B C 1
ATOM 2432 O O . GLU B 1 94 ? 12.405 58.839 23.114 1.00 44.22 90 GLU B O 1
ATOM 2438 N N . LYS B 1 95 ? 10.918 57.285 22.445 1.00 39.17 91 LYS B N 1
ATOM 2439 C CA . LYS B 1 95 ? 10.587 56.855 23.799 1.00 37.52 91 LYS B CA 1
ATOM 2440 C C . LYS B 1 95 ? 11.668 55.967 24.422 1.00 35.01 91 LYS B C 1
ATOM 2441 O O . LYS B 1 95 ? 11.996 56.130 25.608 1.00 34.06 91 LYS B O 1
ATOM 2447 N N . MET B 1 96 ? 12.265 55.103 23.608 1.00 32.64 92 MET B N 1
ATOM 2448 C CA . MET B 1 96 ? 13.339 54.214 24.060 1.00 32.20 92 MET B CA 1
ATOM 2449 C C . MET B 1 96 ? 14.612 54.962 24.453 1.00 30.93 92 MET B C 1
ATOM 2450 O O . MET B 1 96 ? 15.279 54.597 25.422 1.00 29.37 92 MET B O 1
ATOM 2455 N N . LEU B 1 97 ? 14.951 56.003 23.702 1.00 31.84 93 LEU B N 1
ATOM 2456 C CA . LEU B 1 97 ? 16.062 56.894 24.093 1.00 32.36 93 LEU B CA 1
ATOM 2457 C C . LEU B 1 97 ? 15.800 57.534 25.456 1.00 32.33 93 LEU B C 1
ATOM 2458 O O . LEU B 1 97 ? 16.721 57.666 26.268 1.00 33.13 93 LEU B O 1
ATOM 2463 N N . ASN B 1 98 ? 14.545 57.918 25.706 1.00 31.79 94 ASN B N 1
ATOM 2464 C CA . ASN B 1 98 ? 14.183 58.522 26.981 1.00 31.73 94 ASN B CA 1
ATOM 2465 C C . ASN B 1 98 ? 14.357 57.547 28.114 1.00 28.85 94 ASN B C 1
ATOM 2466 O O . ASN B 1 98 ? 15.044 57.855 29.074 1.00 27.17 94 ASN B O 1
ATOM 2471 N N . PHE B 1 99 ? 13.767 56.365 27.985 1.00 27.82 95 PHE B N 1
ATOM 2472 C CA . PHE B 1 99 ? 13.966 55.314 28.984 1.00 27.47 95 PHE B CA 1
ATOM 2473 C C . PHE B 1 99 ? 15.456 55.002 29.141 1.00 26.77 95 PHE B C 1
ATOM 2474 O O . PHE B 1 99 ? 15.949 54.907 30.254 1.00 25.03 95 PHE B O 1
ATOM 2482 N N . TYR B 1 100 ? 16.171 54.862 28.029 1.00 26.90 96 TYR B N 1
ATOM 2483 C CA . TYR B 1 100 ? 17.611 54.684 28.106 1.00 28.39 96 TYR B CA 1
ATOM 2484 C C . TYR B 1 100 ? 18.306 55.766 28.951 1.00 29.94 96 TYR B C 1
ATOM 2485 O O . TYR B 1 100 ? 19.089 55.426 29.845 1.00 31.70 96 TYR B O 1
ATOM 2494 N N . ASN B 1 101 ? 18.045 57.045 28.669 1.00 29.82 97 ASN B N 1
ATOM 2495 C CA . ASN B 1 101 ? 18.656 58.123 29.459 1.00 29.77 97 ASN B CA 1
ATOM 2496 C C . ASN B 1 101 ? 18.300 57.994 30.958 1.00 30.69 97 ASN B C 1
ATOM 2497 O O . ASN B 1 101 ? 19.189 58.039 31.820 1.00 33.17 97 ASN B O 1
ATOM 2502 N N . SER B 1 102 ? 17.029 57.763 31.265 1.00 29.50 98 SER B N 1
ATOM 2503 C CA . SER B 1 102 ? 16.603 57.575 32.656 1.00 30.42 98 SER B CA 1
ATOM 2504 C C . SER B 1 102 ? 17.442 56.541 33.413 1.00 31.60 98 SER B C 1
ATOM 2505 O O . SER B 1 102 ? 17.838 56.772 34.549 1.00 32.00 98 SER B O 1
ATOM 2508 N N . PHE B 1 103 ? 17.706 55.412 32.763 1.00 32.01 99 PHE B N 1
ATOM 2509 C CA . PHE B 1 103 ? 18.371 54.285 33.394 1.00 31.82 99 PHE B CA 1
ATOM 2510 C C . PHE B 1 103 ? 19.861 54.205 33.102 1.00 32.31 99 PHE B C 1
ATOM 2511 O O . PHE B 1 103 ? 20.519 53.274 33.556 1.00 32.82 99 PHE B O 1
ATOM 2519 N N . ALA B 1 104 ? 20.398 55.180 32.375 1.00 32.66 100 ALA B N 1
ATOM 2520 C CA . ALA B 1 104 ? 21.848 55.264 32.137 1.00 33.33 100 ALA B CA 1
ATOM 2521 C C . ALA B 1 104 ? 22.660 55.477 33.439 1.00 32.06 100 ALA B C 1
ATOM 2522 O O . ALA B 1 104 ? 23.781 54.969 33.566 1.00 29.10 100 ALA B O 1
ATOM 2524 N N . ILE B 1 105 ? 22.082 56.209 34.398 1.00 31.64 101 ILE B N 1
ATOM 2525 C CA . ILE B 1 105 ? 22.721 56.439 35.687 1.00 31.30 101 ILE B CA 1
ATOM 2526 C C . ILE B 1 105 ? 23.061 55.133 36.390 1.00 33.64 101 ILE B C 1
ATOM 2527 O O . ILE B 1 105 ? 23.999 55.106 37.156 1.00 40.34 101 ILE B O 1
ATOM 2532 N N . PHE B 1 106 ? 22.325 54.050 36.132 1.00 34.41 102 PHE B N 1
ATOM 2533 C CA . PHE B 1 106 ? 22.686 52.721 36.659 1.00 33.32 102 PHE B CA 1
ATOM 2534 C C . PHE B 1 106 ? 23.481 51.838 35.698 1.00 31.22 102 PHE B C 1
ATOM 2535 O O . PHE B 1 106 ? 23.624 50.655 35.981 1.00 32.91 102 PHE B O 1
ATOM 2543 N N . ASN B 1 107 ? 23.984 52.384 34.586 1.00 30.01 103 ASN B N 1
ATOM 2544 C CA . ASN B 1 107 ? 24.715 51.623 33.554 1.00 28.92 103 ASN B CA 1
ATOM 2545 C C . ASN B 1 107 ? 23.876 50.443 33.003 1.00 26.60 103 ASN B C 1
ATOM 2546 O O . ASN B 1 107 ? 24.210 49.285 33.153 1.00 26.52 103 ASN B O 1
ATOM 2551 N N . CYS B 1 108 ? 22.764 50.767 32.365 1.00 26.15 104 CYS B N 1
ATOM 2552 C CA . CYS B 1 108 ? 21.780 49.769 31.940 1.00 25.91 104 CYS B CA 1
ATOM 2553 C C . CYS B 1 108 ? 21.555 49.808 30.448 1.00 26.23 104 CYS B C 1
ATOM 2554 O O . CYS B 1 108 ? 21.931 50.762 29.764 1.00 28.06 104 CYS B O 1
ATOM 2557 N N . ILE B 1 109 ? 20.897 48.767 29.962 1.00 25.77 105 ILE B N 1
ATOM 2558 C CA . ILE B 1 109 ? 20.221 48.812 28.683 1.00 25.94 105 ILE B CA 1
ATOM 2559 C C . ILE B 1 109 ? 18.749 48.526 28.914 1.00 25.39 105 ILE B C 1
ATOM 2560 O O . ILE B 1 109 ? 18.354 48.074 29.996 1.00 23.90 105 ILE B O 1
ATOM 2565 N N . VAL B 1 110 ? 17.955 48.767 27.874 1.00 25.58 106 VAL B N 1
ATOM 2566 C CA . VAL B 1 110 ? 16.496 48.735 27.960 1.00 25.92 106 VAL B CA 1
ATOM 2567 C C . VAL B 1 110 ? 15.870 47.931 26.815 1.00 25.43 106 VAL B C 1
ATOM 2568 O O . VAL B 1 110 ? 16.363 47.983 25.693 1.00 24.55 106 VAL B O 1
ATOM 2572 N N . GLY B 1 111 ? 14.788 47.205 27.103 1.00 25.27 107 GLY B N 1
ATOM 2573 C CA . GLY B 1 111 ? 14.069 46.441 26.083 1.00 25.75 107 GLY B CA 1
ATOM 2574 C C . GLY B 1 111 ? 12.580 46.285 26.345 1.00 26.81 107 GLY B C 1
ATOM 2575 O O . GLY B 1 111 ? 12.073 46.747 27.370 1.00 27.78 107 GLY B O 1
ATOM 2576 N N . ILE B 1 112 ? 11.879 45.638 25.408 1.00 27.07 108 ILE B N 1
ATOM 2577 C CA . ILE B 1 112 ? 10.433 45.374 25.526 1.00 27.34 108 ILE B CA 1
ATOM 2578 C C . ILE B 1 112 ? 10.169 43.907 25.913 1.00 28.40 108 ILE B C 1
ATOM 2579 O O . ILE B 1 112 ? 9.477 43.639 26.919 1.00 26.22 108 ILE B O 1
ATOM 2584 N N . HIS B 1 113 ? 10.702 42.975 25.112 1.00 29.74 109 HIS B N 1
ATOM 2585 C CA . HIS B 1 113 ? 10.631 41.552 25.442 1.00 31.65 109 HIS B CA 1
ATOM 2586 C C . HIS B 1 113 ? 11.681 41.292 26.514 1.00 32.22 109 HIS B C 1
ATOM 2587 O O . HIS B 1 113 ? 12.759 41.849 26.420 1.00 34.07 109 HIS B O 1
ATOM 2594 N N . GLY B 1 114 ? 11.361 40.486 27.529 1.00 33.97 110 GLY B N 1
ATOM 2595 C CA . GLY B 1 114 ? 12.308 40.158 28.617 1.00 36.98 110 GLY B CA 1
ATOM 2596 C C . GLY B 1 114 ? 11.814 39.116 29.628 1.00 39.69 110 GLY B C 1
ATOM 2597 O O . GLY B 1 114 ? 10.612 38.900 29.759 1.00 38.51 110 GLY B O 1
ATOM 2598 N N . CYS B 1 115 ? 12.743 38.472 30.346 1.00 42.83 111 CYS B N 1
ATOM 2599 C CA . CYS B 1 115 ? 12.408 37.400 31.305 1.00 45.26 111 CYS B CA 1
ATOM 2600 C C . CYS B 1 115 ? 13.058 37.603 32.654 1.00 43.51 111 CYS B C 1
ATOM 2601 O O . CYS B 1 115 ? 14.204 38.074 32.721 1.00 41.54 111 CYS B O 1
ATOM 2604 N N . ILE B 1 116 ? 12.326 37.200 33.706 1.00 40.42 112 ILE B N 1
ATOM 2605 C CA . ILE B 1 116 ? 12.855 37.006 35.058 1.00 37.44 112 ILE B CA 1
ATOM 2606 C C . ILE B 1 116 ? 12.823 35.512 35.341 1.00 37.29 112 ILE B C 1
ATOM 2607 O O . ILE B 1 116 ? 11.761 34.954 35.535 1.00 36.96 112 ILE B O 1
ATOM 2612 N N . TYR B 1 117 ? 13.980 34.863 35.309 1.00 41.24 113 TYR B N 1
ATOM 2613 C CA . TYR B 1 117 ? 14.130 33.469 35.756 1.00 44.28 113 TYR B CA 1
ATOM 2614 C C . TYR B 1 117 ? 14.606 33.418 37.209 1.00 42.66 113 TYR B C 1
ATOM 2615 O O . TYR B 1 117 ? 15.631 33.998 37.535 1.00 40.08 113 TYR B O 1
ATOM 2624 N N . ILE B 1 118 ? 13.875 32.721 38.073 1.00 43.13 114 ILE B N 1
ATOM 2625 C CA . ILE B 1 118 ? 14.333 32.487 39.442 1.00 44.31 114 ILE B CA 1
ATOM 2626 C C . ILE B 1 118 ? 14.695 31.008 39.590 1.00 45.51 114 ILE B C 1
ATOM 2627 O O . ILE B 1 118 ? 13.916 30.156 39.190 1.00 48.78 114 ILE B O 1
ATOM 2632 N N . ASP B 1 119 ? 15.875 30.724 40.157 1.00 45.55 115 ASP B N 1
ATOM 2633 C CA . ASP B 1 119 ? 16.353 29.355 40.385 1.00 45.19 115 ASP B CA 1
ATOM 2634 C C . ASP B 1 119 ? 15.465 28.583 41.334 1.00 44.85 115 ASP B C 1
ATOM 2635 O O . ASP B 1 119 ? 14.777 29.153 42.174 1.00 42.19 115 ASP B O 1
ATOM 2640 N N . ALA B 1 120 ? 15.512 27.264 41.188 1.00 47.36 116 ALA B N 1
ATOM 2641 C CA . ALA B 1 120 ? 15.053 26.343 42.215 1.00 47.11 116 ALA B CA 1
ATOM 2642 C C . ALA B 1 120 ? 16.036 26.479 43.370 1.00 46.89 116 ALA B C 1
ATOM 2643 O O . ALA B 1 120 ? 17.255 26.466 43.157 1.00 46.17 116 ALA B O 1
ATOM 2645 N N . PHE B 1 121 ? 15.503 26.611 44.580 1.00 45.19 117 PHE B N 1
ATOM 2646 C CA . PHE B 1 121 ? 16.316 26.888 45.753 1.00 45.32 117 PHE B CA 1
ATOM 2647 C C . PHE B 1 121 ? 15.698 26.313 47.043 1.00 48.45 117 PHE B C 1
ATOM 2648 O O . PHE B 1 121 ? 14.578 26.678 47.405 1.00 48.93 117 PHE B O 1
ATOM 2656 N N . ASP B 1 122 ? 16.422 25.432 47.739 1.00 49.34 118 ASP B N 1
ATOM 2657 C CA . ASP B 1 122 ? 15.947 24.858 49.007 1.00 51.05 118 ASP B CA 1
ATOM 2658 C C . ASP B 1 122 ? 14.523 24.296 48.880 1.00 51.75 118 ASP B C 1
ATOM 2659 O O . ASP B 1 122 ? 13.676 24.566 49.732 1.00 51.99 118 ASP B O 1
ATOM 2664 N N . GLY B 1 123 ? 14.268 23.533 47.810 1.00 51.09 119 GLY B N 1
ATOM 2665 C CA . GLY B 1 123 ? 12.948 22.944 47.554 1.00 49.45 119 GLY B CA 1
ATOM 2666 C C . GLY B 1 123 ? 11.870 23.911 47.066 1.00 51.50 119 GLY B C 1
ATOM 2667 O O . GLY B 1 123 ? 10.677 23.683 47.294 1.00 50.52 119 GLY B O 1
ATOM 2668 N N . ASP B 1 124 ? 12.284 24.995 46.407 1.00 53.97 120 ASP B N 1
ATOM 2669 C CA . ASP B 1 124 ? 11.375 25.871 45.663 1.00 54.35 120 ASP B CA 1
ATOM 2670 C C . ASP B 1 124 ? 11.493 25.557 44.166 1.00 54.74 120 ASP B C 1
ATOM 2671 O O . ASP B 1 124 ? 12.458 24.929 43.703 1.00 51.36 120 ASP B O 1
ATOM 2676 N N . GLN B 1 125 ? 10.495 26.009 43.422 1.00 57.68 121 GLN B N 1
ATOM 2677 C CA . GLN B 1 125 ? 10.424 25.772 41.990 1.00 61.56 121 GLN B CA 1
ATOM 2678 C C . GLN B 1 125 ? 11.149 26.877 41.212 1.00 62.45 121 GLN B C 1
ATOM 2679 O O . GLN B 1 125 ? 11.227 28.023 41.664 1.00 62.63 121 GLN B O 1
ATOM 2685 N N . SER B 1 126 ? 11.671 26.507 40.044 1.00 62.35 122 SER B N 1
ATOM 2686 C CA . SER B 1 126 ? 12.211 27.455 39.068 1.00 62.02 122 SER B CA 1
ATOM 2687 C C . SER B 1 126 ? 11.094 28.267 38.438 1.00 61.37 122 SER B C 1
ATOM 2688 O O . SER B 1 126 ? 10.436 27.777 37.525 1.00 63.23 122 SER B O 1
ATOM 2691 N N . LYS B 1 127 ? 10.874 29.500 38.892 1.00 64.43 123 LYS B N 1
ATOM 2692 C CA . LYS B 1 127 ? 9.799 30.338 38.310 1.00 66.66 123 LYS B CA 1
ATOM 2693 C C . LYS B 1 127 ? 10.319 31.367 37.301 1.00 63.89 123 LYS B C 1
ATOM 2694 O O . LYS B 1 127 ? 11.099 32.264 37.649 1.00 62.45 123 LYS B O 1
ATOM 2700 N N . ARG B 1 128 ? 9.868 31.181 36.053 1.00 60.31 124 ARG B N 1
ATOM 2701 C CA . ARG B 1 128 ? 10.180 32.018 34.886 1.00 56.82 124 ARG B CA 1
ATOM 2702 C C . ARG B 1 128 ? 8.979 32.954 34.646 1.00 52.87 124 ARG B C 1
ATOM 2703 O O . ARG B 1 128 ? 7.840 32.534 34.800 1.00 54.31 124 ARG B O 1
ATOM 2711 N N . LYS B 1 129 ? 9.230 34.218 34.294 1.00 49.36 125 LYS B N 1
ATOM 2712 C CA . LYS B 1 129 ? 8.160 35.218 34.117 1.00 47.69 125 LYS B CA 1
ATOM 2713 C C . LYS B 1 129 ? 8.438 36.073 32.883 1.00 44.90 125 LYS B C 1
ATOM 2714 O O . LYS B 1 129 ? 9.262 36.968 32.939 1.00 46.07 125 LYS B O 1
ATOM 2720 N N . VAL B 1 130 ? 7.743 35.794 31.781 1.00 43.80 126 VAL B N 1
ATOM 2721 C CA . VAL B 1 130 ? 7.953 36.491 30.494 1.00 43.19 126 VAL B CA 1
ATOM 2722 C C . VAL B 1 130 ? 7.131 37.775 30.399 1.00 41.16 126 VAL B C 1
ATOM 2723 O O . VAL B 1 130 ? 5.944 37.778 30.697 1.00 40.24 126 VAL B O 1
ATOM 2727 N N . PHE B 1 131 ? 7.776 38.857 29.970 1.00 41.61 127 PHE B N 1
ATOM 2728 C CA . PHE B 1 131 ? 7.083 40.039 29.451 1.00 42.39 127 PHE B CA 1
ATOM 2729 C C . PHE B 1 131 ? 7.265 39.996 27.947 1.00 39.34 127 PHE B C 1
ATOM 2730 O O . PHE B 1 131 ? 8.334 40.340 27.456 1.00 37.67 127 PHE B O 1
ATOM 2738 N N . SER B 1 132 ? 6.238 39.551 27.222 1.00 37.18 128 SER B N 1
ATOM 2739 C CA . SER B 1 132 ? 6.311 39.475 25.762 1.00 35.26 128 SER B CA 1
ATOM 2740 C C . SER B 1 132 ? 6.264 40.870 25.159 1.00 35.12 128 SER B C 1
ATOM 2741 O O . SER B 1 132 ? 5.776 41.809 25.787 1.00 33.06 128 SER B O 1
ATOM 2744 N N . PHE B 1 133 ? 6.797 40.989 23.945 1.00 37.67 129 PHE B N 1
ATOM 2745 C CA . PHE B 1 133 ? 6.890 42.273 23.225 1.00 39.04 129 PHE B CA 1
ATOM 2746 C C . PHE B 1 133 ? 5.568 42.988 22.903 1.00 39.11 129 PHE B C 1
ATOM 2747 O O . PHE B 1 133 ? 5.587 44.196 22.653 1.00 40.60 129 PHE B O 1
ATOM 2755 N N . THR B 1 134 ? 4.444 42.265 22.912 1.00 37.98 130 THR B N 1
ATOM 2756 C CA . THR B 1 134 ? 3.124 42.883 22.727 1.00 38.45 130 THR B CA 1
ATOM 2757 C C . THR B 1 134 ? 2.370 43.209 24.009 1.00 38.41 130 THR B C 1
ATOM 2758 O O . THR B 1 134 ? 1.425 43.992 23.943 1.00 39.14 130 THR B O 1
ATOM 2762 N N . GLN B 1 135 ? 2.742 42.600 25.144 1.00 38.24 131 GLN B N 1
ATOM 2763 C CA . GLN B 1 135 ? 2.175 42.971 26.461 1.00 39.18 131 GLN B CA 1
ATOM 2764 C C . GLN B 1 135 ? 2.391 44.445 26.781 1.00 38.15 131 GLN B C 1
ATOM 2765 O O . GLN B 1 135 ? 3.317 45.082 26.266 1.00 37.06 131 GLN B O 1
ATOM 2771 N N . GLY B 1 136 ? 1.536 44.950 27.668 1.00 37.84 132 GLY B N 1
ATOM 2772 C CA . GLY B 1 136 ? 1.749 46.223 28.343 1.00 35.45 132 GLY B CA 1
ATOM 2773 C C . GLY B 1 136 ? 2.581 46.000 29.582 1.00 34.07 132 GLY B C 1
ATOM 2774 O O . GLY B 1 136 ? 2.774 44.860 30.043 1.00 35.50 132 GLY B O 1
ATOM 2775 N N . LEU B 1 137 ? 3.103 47.093 30.110 1.00 32.54 133 LEU B N 1
ATOM 2776 C CA . LEU B 1 137 ? 3.779 47.069 31.390 1.00 31.94 133 LEU B CA 1
ATOM 2777 C C . LEU B 1 137 ? 3.706 48.463 31.978 1.00 32.30 133 LEU B C 1
ATOM 2778 O O . LEU B 1 137 ? 4.004 49.435 31.309 1.00 30.16 133 LEU B O 1
ATOM 2783 N N . LEU B 1 138 ? 3.289 48.548 33.231 1.00 36.02 134 LEU B N 1
ATOM 2784 C CA . LEU B 1 138 ? 2.947 49.826 33.851 1.00 38.72 134 LEU B CA 1
ATOM 2785 C C . LEU B 1 138 ? 4.176 50.478 34.432 1.00 39.64 134 LEU B C 1
ATOM 2786 O O . LEU B 1 138 ? 4.453 51.650 34.178 1.00 38.70 134 LEU B O 1
ATOM 2791 N N . ARG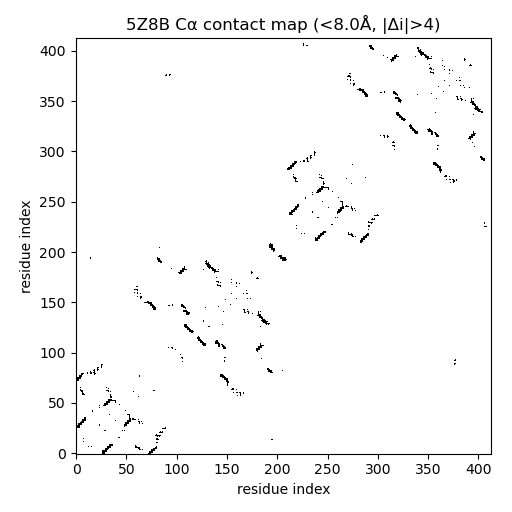 B 1 139 ? 4.884 49.704 35.244 1.00 42.58 135 ARG B N 1
ATOM 2792 C CA . ARG B 1 139 ? 6.091 50.152 35.909 1.00 44.96 135 ARG B CA 1
ATOM 2793 C C . ARG B 1 139 ? 7.273 49.420 35.254 1.00 41.26 135 ARG B C 1
ATOM 2794 O O . ARG B 1 139 ? 7.096 48.309 34.737 1.00 39.98 135 ARG B O 1
ATOM 2802 N N . PRO B 1 140 ? 8.467 50.052 35.221 1.00 36.69 136 PRO B N 1
ATOM 2803 C CA . PRO B 1 140 ? 9.690 49.375 34.726 1.00 35.52 136 PRO B CA 1
ATOM 2804 C C . PRO B 1 140 ? 10.092 48.218 35.597 1.00 33.61 136 PRO B C 1
ATOM 2805 O O . PRO B 1 140 ? 9.869 48.292 36.799 1.00 33.80 136 PRO B O 1
ATOM 2809 N N . ARG B 1 141 ? 10.680 47.174 35.017 1.00 33.15 137 ARG B N 1
ATOM 2810 C CA . ARG B 1 141 ? 11.133 46.035 35.815 1.00 35.17 137 ARG B CA 1
ATOM 2811 C C . ARG B 1 141 ? 12.496 45.549 35.431 1.00 33.69 137 ARG B C 1
ATOM 2812 O O . ARG B 1 141 ? 12.832 45.485 34.254 1.00 34.06 137 ARG B O 1
ATOM 2820 N N . VAL B 1 142 ? 13.273 45.219 36.460 1.00 31.71 138 VAL B N 1
ATOM 2821 C CA . VAL B 1 142 ? 14.614 44.709 36.299 1.00 30.96 138 VAL B CA 1
ATOM 2822 C C . VAL B 1 142 ? 14.503 43.221 35.978 1.00 30.09 138 VAL B C 1
ATOM 2823 O O . VAL B 1 142 ? 13.832 42.473 36.694 1.00 28.73 138 VAL B O 1
ATOM 2827 N N . VAL B 1 143 ? 15.163 42.816 34.892 1.00 30.25 139 VAL B N 1
ATOM 2828 C CA . VAL B 1 143 ? 15.130 41.439 34.384 1.00 30.59 139 VAL B CA 1
ATOM 2829 C C . VAL B 1 143 ? 16.534 40.909 34.124 1.00 29.97 139 VAL B C 1
ATOM 2830 O O . VAL B 1 143 ? 17.470 41.694 33.978 1.00 31.08 139 VAL B O 1
ATOM 2834 N N . ASN B 1 144 ? 16.651 39.581 34.043 1.00 29.66 140 ASN B N 1
ATOM 2835 C CA . ASN B 1 144 ? 17.938 38.903 33.813 1.00 30.36 140 ASN B CA 1
ATOM 2836 C C . ASN B 1 144 ? 18.110 38.345 32.391 1.00 31.07 140 ASN B C 1
ATOM 2837 O O . ASN B 1 144 ? 19.153 37.754 32.063 1.00 32.24 140 ASN B O 1
ATOM 2842 N N . GLN B 1 145 ? 17.122 38.581 31.534 1.00 31.43 141 GLN B N 1
ATOM 2843 C CA . GLN B 1 145 ? 17.268 38.310 30.116 1.00 31.02 141 GLN B CA 1
ATOM 2844 C C . GLN B 1 145 ? 16.491 39.314 29.276 1.00 31.41 141 GLN B C 1
ATOM 2845 O O . GLN B 1 145 ? 15.409 39.755 29.683 1.00 33.76 141 GLN B O 1
ATOM 2851 N N . LEU B 1 146 ? 17.023 39.657 28.104 1.00 30.80 142 LEU B N 1
ATOM 2852 C CA . LEU B 1 146 ? 16.307 40.520 27.154 1.00 31.51 142 LEU B CA 1
ATOM 2853 C C . LEU B 1 146 ? 16.298 39.971 25.713 1.00 32.80 142 LEU B C 1
ATOM 2854 O O . LEU B 1 146 ? 17.315 39.450 25.231 1.00 36.12 142 LEU B O 1
ATOM 2859 N N . GLY B 1 147 ? 15.161 40.096 25.023 1.00 31.36 143 GLY B N 1
ATOM 2860 C CA . GLY B 1 147 ? 15.073 39.691 23.622 1.00 31.07 143 GLY B CA 1
ATOM 2861 C C . GLY B 1 147 ? 15.809 40.670 22.726 1.00 30.83 143 GLY B C 1
ATOM 2862 O O . GLY B 1 147 ? 15.576 41.870 22.849 1.00 31.80 143 GLY B O 1
ATOM 2863 N N . THR B 1 148 ? 16.658 40.176 21.815 1.00 28.98 144 THR B N 1
ATOM 2864 C CA . THR B 1 148 ? 17.478 41.051 20.939 1.00 29.40 144 THR B CA 1
ATOM 2865 C C . THR B 1 148 ? 16.755 41.701 19.728 1.00 28.43 144 THR B C 1
ATOM 2866 O O . THR B 1 148 ? 17.395 42.220 18.812 1.00 26.78 144 THR B O 1
ATOM 2870 N N . GLY B 1 149 ? 15.431 41.657 19.709 1.00 29.34 145 GLY B N 1
ATOM 2871 C CA . GLY B 1 149 ? 14.647 42.289 18.651 1.00 29.25 145 GLY B CA 1
ATOM 2872 C C . GLY B 1 149 ? 13.978 43.552 19.119 1.00 28.44 145 GLY B C 1
ATOM 2873 O O . GLY B 1 149 ? 13.262 44.176 18.357 1.00 28.69 145 GLY B O 1
ATOM 2874 N N . THR B 1 150 ? 14.219 43.928 20.371 1.00 29.19 146 THR B N 1
ATOM 2875 C CA . THR B 1 150 ? 13.517 45.042 21.007 1.00 30.65 146 THR B CA 1
ATOM 2876 C C . THR B 1 150 ? 14.405 45.740 22.054 1.00 29.42 146 THR B C 1
ATOM 2877 O O . THR B 1 150 ? 13.927 46.073 23.139 1.00 29.63 146 THR B O 1
ATOM 2881 N N . VAL B 1 151 ? 15.683 45.960 21.729 1.00 26.96 147 VAL B N 1
ATOM 2882 C CA . VAL B 1 151 ? 16.637 46.528 22.673 1.00 25.70 147 VAL B CA 1
ATOM 2883 C C . VAL B 1 151 ? 17.184 47.848 22.151 1.00 26.37 147 VAL B C 1
ATOM 2884 O O . VAL B 1 151 ? 17.246 48.085 20.945 1.00 27.82 147 VAL B O 1
ATOM 2888 N N . PHE B 1 152 ? 17.589 48.702 23.076 1.00 26.28 148 PHE B N 1
ATOM 2889 C CA . PHE B 1 152 ? 18.233 49.961 22.761 1.00 26.79 148 PHE B CA 1
ATOM 2890 C C . PHE B 1 152 ? 19.468 50.060 23.645 1.00 25.26 148 PHE B C 1
ATOM 2891 O O . PHE B 1 152 ? 19.384 49.745 24.808 1.00 24.27 148 PHE B O 1
ATOM 2899 N N . LEU B 1 153 ? 20.610 50.459 23.094 1.00 26.54 149 LEU B N 1
ATOM 2900 C CA . LEU B 1 153 ? 21.887 50.476 23.848 1.00 27.95 149 LEU B CA 1
ATOM 2901 C C . LEU B 1 153 ? 23.000 51.245 23.168 1.00 28.91 149 LEU B C 1
ATOM 2902 O O . LEU B 1 153 ? 22.952 51.512 21.965 1.00 29.42 149 LEU B O 1
ATOM 2907 N N . LYS B 1 154 ? 24.027 51.558 23.951 1.00 30.78 150 LYS B N 1
ATOM 2908 C CA . LYS B 1 154 ? 25.194 52.258 23.432 1.00 32.96 150 LYS B CA 1
ATOM 2909 C C . LYS B 1 154 ? 26.110 51.272 22.757 1.00 30.84 150 LYS B C 1
ATOM 2910 O O . LYS B 1 154 ? 26.246 50.142 23.208 1.00 27.18 150 LYS B O 1
ATOM 2916 N N . ALA B 1 155 ? 26.737 51.714 21.669 1.00 32.55 151 ALA B N 1
ATOM 2917 C CA . ALA B 1 155 ? 27.703 50.888 20.939 1.00 32.92 151 ALA B CA 1
ATOM 2918 C C . ALA B 1 155 ? 28.723 50.210 21.869 1.00 34.24 151 ALA B C 1
ATOM 2919 O O . ALA B 1 155 ? 28.884 48.984 21.777 1.00 34.34 151 ALA B O 1
ATOM 2921 N N . ASP B 1 156 ? 29.350 50.960 22.796 1.00 32.59 152 ASP B N 1
ATOM 2922 C CA . ASP B 1 156 ? 30.335 50.347 23.733 1.00 31.66 152 ASP B CA 1
ATOM 2923 C C . ASP B 1 156 ? 29.776 49.273 24.711 1.00 29.99 152 ASP B C 1
ATOM 2924 O O . ASP B 1 156 ? 30.541 48.635 25.425 1.00 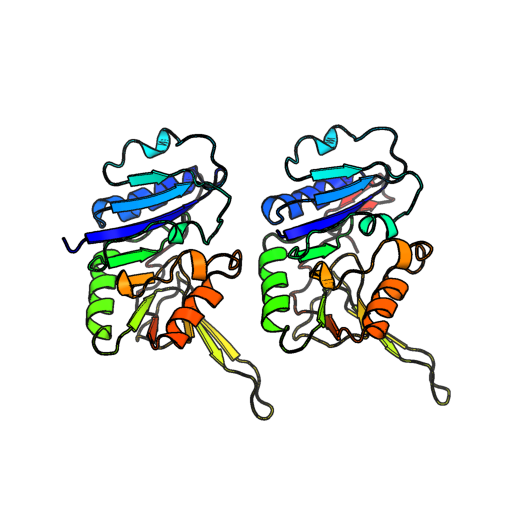29.66 152 ASP B O 1
ATOM 2929 N N . GLN B 1 157 ? 28.452 49.103 24.738 1.00 28.61 153 GLN B N 1
ATOM 2930 C CA . GLN B 1 157 ? 27.773 47.994 25.423 1.00 27.34 153 GLN B CA 1
ATOM 2931 C C . GLN B 1 157 ? 27.491 46.778 24.523 1.00 26.32 153 GLN B C 1
ATOM 2932 O O . GLN B 1 157 ? 27.291 45.679 25.015 1.00 24.38 153 GLN B O 1
ATOM 2938 N N . LEU B 1 158 ? 27.486 46.982 23.211 1.00 26.56 154 LEU B N 1
ATOM 2939 C CA . LEU B 1 158 ? 27.218 45.912 22.240 1.00 26.25 154 LEU B CA 1
ATOM 2940 C C . LEU B 1 158 ? 28.251 44.793 22.375 1.00 25.78 154 LEU B C 1
ATOM 2941 O O . LEU B 1 158 ? 29.442 45.080 22.462 1.00 25.49 154 LEU B O 1
ATOM 2946 N N . PRO B 1 159 ? 27.813 43.521 22.417 1.00 27.28 155 PRO B N 1
ATOM 2947 C CA . PRO B 1 159 ? 28.811 42.440 22.443 1.00 28.39 155 PRO B CA 1
ATOM 2948 C C . PRO B 1 159 ? 29.453 42.274 21.078 1.00 28.87 155 PRO B C 1
ATOM 2949 O O . PRO B 1 159 ? 28.837 42.658 20.100 1.00 29.46 155 PRO B O 1
ATOM 2953 N N . SER B 1 160 ? 30.656 41.716 20.986 1.00 30.15 156 SER B N 1
ATOM 2954 C CA . SER B 1 160 ? 31.304 41.573 19.660 1.00 32.00 156 SER B CA 1
ATOM 2955 C C . SER B 1 160 ? 30.808 40.349 18.895 1.00 30.14 156 SER B C 1
ATOM 2956 O O . SER B 1 160 ? 30.117 39.498 19.443 1.00 28.23 156 SER B O 1
ATOM 2959 N N . LEU B 1 161 ? 31.163 40.289 17.618 1.00 30.46 157 LEU B N 1
ATOM 2960 C CA . LEU B 1 161 ? 30.846 39.131 16.775 1.00 31.11 157 LEU B CA 1
ATOM 2961 C C . LEU B 1 161 ? 31.572 37.846 17.206 1.00 33.09 157 LEU B C 1
ATOM 2962 O O . LEU B 1 161 ? 30.990 36.772 17.124 1.00 33.34 157 LEU B O 1
ATOM 2967 N N . LYS B 1 162 ? 32.832 37.957 17.643 1.00 36.18 158 LYS B N 1
ATOM 2968 C CA . LYS B 1 162 ? 33.547 36.819 18.232 1.00 38.53 158 LYS B CA 1
ATOM 2969 C C . LYS B 1 162 ? 32.750 36.268 19.395 1.00 37.33 158 LYS B C 1
ATOM 2970 O O . LYS B 1 162 ? 32.427 35.074 19.412 1.00 40.83 158 LYS B O 1
ATOM 2976 N N . TYR B 1 163 ? 32.412 37.145 20.344 1.00 34.28 159 TYR B N 1
ATOM 2977 C CA . TYR B 1 163 ? 31.636 36.766 21.531 1.00 30.12 159 TYR B CA 1
ATOM 2978 C C . TYR B 1 163 ? 30.321 36.118 21.176 1.00 29.35 159 TYR B C 1
ATOM 2979 O O . TYR B 1 163 ? 29.975 35.110 21.756 1.00 29.84 159 TYR B O 1
ATOM 2988 N N . MET B 1 164 ? 29.583 36.702 20.245 1.00 29.59 160 MET B N 1
ATOM 2989 C CA . MET B 1 164 ? 28.244 36.214 19.942 1.00 31.17 160 MET B CA 1
ATOM 2990 C C . MET B 1 164 ? 28.200 34.982 19.015 1.00 32.35 160 MET B C 1
ATOM 2991 O O . MET B 1 164 ? 27.178 34.294 18.981 1.00 31.75 160 MET B O 1
ATOM 2996 N N . ASP B 1 165 ? 29.270 34.687 18.270 1.00 33.19 161 ASP B N 1
ATOM 2997 C CA . ASP B 1 165 ? 29.224 33.533 17.347 1.00 33.79 161 ASP B CA 1
ATOM 2998 C C . ASP B 1 165 ? 29.128 32.213 18.131 1.00 32.96 161 ASP B C 1
ATOM 2999 O O . ASP B 1 165 ? 29.623 32.097 19.253 1.00 32.01 161 ASP B O 1
ATOM 3004 N N . GLY B 1 166 ? 28.436 31.246 17.541 1.00 32.59 162 GLY B N 1
ATOM 3005 C CA . GLY B 1 166 ? 28.063 30.022 18.233 1.00 32.02 162 GLY B CA 1
ATOM 3006 C C . GLY B 1 166 ? 26.711 30.111 18.917 1.00 31.54 162 GLY B C 1
ATOM 3007 O O . GLY B 1 166 ? 26.098 29.078 19.190 1.00 34.15 162 GLY B O 1
ATOM 3008 N N . SER B 1 167 ? 26.198 31.321 19.140 1.00 29.52 163 SER B N 1
ATOM 3009 C CA . SER B 1 167 ? 24.980 31.502 19.930 1.00 29.44 163 SER B CA 1
ATOM 3010 C C . SER B 1 167 ? 23.663 31.368 19.151 1.00 28.19 163 SER B C 1
ATOM 3011 O O . SER B 1 167 ? 22.617 31.809 19.640 1.00 25.93 163 SER B O 1
ATOM 3014 N N . GLN B 1 168 ? 23.695 30.727 17.982 1.00 28.39 164 GLN B N 1
ATOM 3015 C CA . GLN B 1 168 ? 22.533 30.724 17.087 1.00 29.27 164 GLN B CA 1
ATOM 3016 C C . GLN B 1 168 ? 21.413 29.899 17.682 1.00 29.71 164 GLN B C 1
ATOM 3017 O O . GLN B 1 168 ? 21.642 28.833 18.256 1.00 30.80 164 GLN B O 1
ATOM 3023 N N . ARG B 1 169 ? 20.209 30.437 17.576 1.00 31.40 165 ARG B N 1
ATOM 3024 C CA . ARG B 1 169 ? 19.007 29.844 18.148 1.00 34.03 165 ARG B CA 1
ATOM 3025 C C . ARG B 1 169 ? 18.938 29.896 19.705 1.00 33.45 165 ARG B C 1
ATOM 3026 O O . ARG B 1 169 ? 17.933 29.438 20.310 1.00 32.31 165 ARG B O 1
ATOM 3034 N N . PHE B 1 170 ? 19.982 30.452 20.342 1.00 31.40 166 PHE B N 1
ATOM 3035 C CA . PHE B 1 170 ? 19.915 30.891 21.745 1.00 30.35 166 PHE B CA 1
ATOM 3036 C C . PHE B 1 170 ? 20.631 32.239 21.953 1.00 29.19 166 PHE B C 1
ATOM 3037 O O . PHE B 1 170 ? 21.224 32.480 22.992 1.00 27.78 166 PHE B O 1
ATOM 3045 N N . VAL B 1 171 ? 20.543 33.112 20.949 1.00 30.35 167 VAL B N 1
ATOM 3046 C CA . VAL B 1 171 ? 21.167 34.463 20.954 1.00 30.97 167 VAL B CA 1
ATOM 3047 C C . VAL B 1 171 ? 20.936 35.287 22.240 1.00 30.38 167 VAL B C 1
ATOM 3048 O O . VAL B 1 171 ? 21.888 35.800 22.855 1.00 29.84 167 VAL B O 1
ATOM 3052 N N . ASP B 1 172 ? 19.663 35.391 22.627 1.00 29.52 168 ASP B N 1
ATOM 3053 C CA . ASP B 1 172 ? 19.222 36.112 23.847 1.00 27.44 168 ASP B CA 1
ATOM 3054 C C . ASP B 1 172 ? 19.903 35.696 25.160 1.00 24.57 168 ASP B C 1
ATOM 3055 O O . ASP B 1 172 ? 20.055 36.501 26.053 1.00 24.27 168 ASP B O 1
ATOM 3060 N N . VAL B 1 173 ? 20.296 34.442 25.278 1.00 22.68 169 VAL B N 1
ATOM 3061 C CA . VAL B 1 173 ? 20.936 33.985 26.476 1.00 22.38 169 VAL B CA 1
ATOM 3062 C C . VAL B 1 173 ? 22.359 34.496 26.473 1.00 22.32 169 VAL B C 1
ATOM 3063 O O . VAL B 1 173 ? 22.787 35.137 27.417 1.00 22.30 169 VAL B O 1
ATOM 3067 N N . ARG B 1 174 ? 23.076 34.219 25.396 1.00 22.92 170 ARG B N 1
ATOM 3068 C CA . ARG B 1 174 ? 24.454 34.654 25.242 1.00 23.35 170 ARG B CA 1
ATOM 3069 C C . ARG B 1 174 ? 24.548 36.157 25.410 1.00 23.33 170 ARG B C 1
ATOM 3070 O O . ARG B 1 174 ? 25.359 36.637 26.203 1.00 24.09 170 ARG B O 1
ATOM 3078 N N . PHE B 1 175 ? 23.717 36.880 24.654 1.00 22.64 171 PHE B N 1
ATOM 3079 C CA . PHE B 1 175 ? 23.607 38.348 24.737 1.00 22.44 171 PHE B CA 1
ATOM 3080 C C . PHE B 1 175 ? 23.333 38.881 26.149 1.00 22.48 171 PHE B C 1
ATOM 3081 O O . PHE B 1 175 ? 23.854 39.923 26.535 1.00 22.74 171 PHE B O 1
ATOM 3089 N N . SER B 1 176 ? 22.475 38.199 26.892 1.00 22.53 172 SER B N 1
ATOM 3090 C CA . SER B 1 176 ? 22.099 38.656 28.211 1.00 22.47 172 SER B CA 1
ATOM 3091 C C . SER B 1 176 ? 23.171 38.309 29.207 1.00 22.38 172 SER B C 1
ATOM 3092 O O . SER B 1 176 ? 23.335 39.002 30.181 1.00 23.46 172 SER B O 1
ATOM 3095 N N . ARG B 1 177 ? 23.912 37.243 28.975 1.00 23.09 173 ARG B N 1
ATOM 3096 C CA . ARG B 1 177 ? 24.999 36.891 29.894 1.00 24.67 173 ARG B CA 1
ATOM 3097 C C . ARG B 1 177 ? 26.181 37.845 29.753 1.00 24.11 173 ARG B C 1
ATOM 3098 O O . ARG B 1 177 ? 26.903 38.103 30.721 1.00 23.08 173 ARG B O 1
ATOM 3106 N N . TYR B 1 178 ? 26.369 38.373 28.549 1.00 23.67 174 TYR B N 1
ATOM 3107 C CA . TYR B 1 178 ? 27.357 39.415 28.328 1.00 23.78 174 TYR B CA 1
ATOM 3108 C C . TYR B 1 178 ? 27.105 40.575 29.281 1.00 24.43 174 TYR B C 1
ATOM 3109 O O . TYR B 1 178 ? 28.029 41.049 29.950 1.00 24.34 174 TYR B O 1
ATOM 3118 N N . MET B 1 179 ? 25.844 40.996 29.357 1.00 24.79 175 MET B N 1
ATOM 3119 C CA . MET B 1 179 ? 25.442 42.127 30.179 1.00 24.08 175 MET B CA 1
ATOM 3120 C C . MET B 1 179 ? 25.678 41.850 31.632 1.00 24.60 175 MET B C 1
ATOM 3121 O O . MET B 1 179 ? 26.155 42.718 32.338 1.00 24.79 175 MET B O 1
ATOM 3126 N N . LEU B 1 180 ? 25.350 40.641 32.081 1.00 26.68 176 LEU B N 1
ATOM 3127 C CA . LEU B 1 180 ? 25.657 40.218 33.465 1.00 28.33 176 LEU B CA 1
ATOM 3128 C C . LEU B 1 180 ? 27.166 40.284 33.721 1.00 29.93 176 LEU B C 1
ATOM 3129 O O . LEU B 1 180 ? 27.607 40.972 34.633 1.00 31.07 176 LEU B O 1
ATOM 3134 N N . GLU B 1 181 ? 27.951 39.607 32.887 1.00 33.17 177 GLU B N 1
ATOM 3135 C CA . GLU B 1 181 ? 29.426 39.578 33.036 1.00 34.30 177 GLU B CA 1
ATOM 3136 C C . GLU B 1 181 ? 30.057 40.979 33.122 1.00 33.47 177 GLU B C 1
ATOM 3137 O O . GLU B 1 181 ? 30.957 41.197 33.928 1.00 34.63 177 GLU B O 1
ATOM 3143 N N . ASN B 1 182 ? 29.563 41.917 32.315 1.00 31.29 178 ASN B N 1
ATOM 3144 C CA . ASN B 1 182 ? 30.132 43.266 32.246 1.00 30.68 178 ASN B CA 1
ATOM 3145 C C . ASN B 1 182 ? 29.399 44.270 33.117 1.00 28.75 178 ASN B C 1
ATOM 3146 O O . ASN B 1 182 ? 29.682 45.462 33.052 1.00 29.05 178 ASN B O 1
ATOM 3151 N N . GLU B 1 183 ? 28.446 43.787 33.911 1.00 27.31 179 GLU B N 1
ATOM 3152 C CA . GLU B 1 183 ? 27.809 44.565 34.975 1.00 25.65 179 GLU B CA 1
ATOM 3153 C C . GLU B 1 183 ? 26.797 45.571 34.430 1.00 23.20 179 GLU B C 1
ATOM 3154 O O . GLU B 1 183 ? 26.476 46.559 35.062 1.00 23.52 179 GLU B O 1
ATOM 3160 N N . ILE B 1 184 ? 26.270 45.288 33.254 1.00 21.51 180 ILE B N 1
ATOM 3161 C CA . ILE B 1 184 ? 25.223 46.098 32.656 1.00 20.64 180 ILE B CA 1
ATOM 3162 C C . ILE B 1 184 ? 23.895 45.548 33.154 1.00 20.77 180 ILE B C 1
ATOM 3163 O O . ILE B 1 184 ? 23.692 44.335 33.198 1.00 21.03 180 ILE B O 1
ATOM 3168 N N . GLY B 1 185 ? 23.002 46.453 33.541 1.00 20.97 181 GLY B N 1
ATOM 3169 C CA . GLY B 1 185 ? 21.649 46.102 33.958 1.00 19.92 181 GLY B CA 1
ATOM 3170 C C . GLY B 1 185 ? 20.746 46.035 32.771 1.00 19.53 181 GLY B C 1
ATOM 3171 O O . GLY B 1 185 ? 20.980 46.676 31.781 1.00 20.32 181 GLY B O 1
ATOM 3172 N N . MET B 1 186 ? 19.697 45.252 32.886 1.00 20.47 182 MET B N 1
ATOM 3173 C CA . MET B 1 186 ? 18.703 45.111 31.846 1.00 21.41 182 MET B CA 1
ATOM 3174 C C . MET B 1 186 ? 17.324 45.482 32.390 1.00 21.44 182 MET B C 1
ATOM 3175 O O . MET B 1 186 ? 16.812 44.841 33.317 1.00 19.99 182 MET B O 1
ATOM 3180 N N . ILE B 1 187 ? 16.751 46.541 31.816 1.00 22.99 183 ILE B N 1
ATOM 3181 C CA . ILE B 1 187 ? 15.434 47.050 32.205 1.00 24.62 183 ILE B CA 1
ATOM 3182 C C . ILE B 1 187 ? 14.409 46.748 31.121 1.00 26.37 183 ILE B C 1
ATOM 3183 O O . ILE B 1 187 ? 14.654 47.027 29.942 1.00 25.27 183 ILE B O 1
ATOM 3188 N N . CYS B 1 188 ? 13.267 46.193 31.542 1.00 29.06 184 CYS B N 1
ATOM 3189 C CA . CYS B 1 188 ? 12.120 45.929 30.672 1.00 30.46 184 CYS B CA 1
ATOM 3190 C C . CYS B 1 188 ? 11.176 47.105 30.845 1.00 29.28 184 CYS B C 1
ATOM 3191 O O . CYS B 1 188 ? 10.578 47.274 31.905 1.00 31.37 184 CYS B O 1
ATOM 3194 N N . VAL B 1 189 ? 11.061 47.935 29.821 1.00 27.79 185 VAL B N 1
ATOM 3195 C CA . VAL B 1 189 ? 10.453 49.256 29.987 1.00 27.72 185 VAL B CA 1
ATOM 3196 C C . VAL B 1 189 ? 8.933 49.268 29.811 1.00 29.17 185 VAL B C 1
ATOM 3197 O O . VAL B 1 189 ? 8.362 48.403 29.129 1.00 28.36 185 VAL B O 1
ATOM 3201 N N . PRO B 1 190 ? 8.269 50.265 30.425 1.00 30.59 186 PRO B N 1
ATOM 3202 C CA . PRO B 1 190 ? 6.822 50.327 30.296 1.00 29.69 186 PRO B CA 1
ATOM 3203 C C . PRO B 1 190 ? 6.365 50.772 28.907 1.00 29.34 186 PRO B C 1
ATOM 3204 O O . PRO B 1 190 ? 7.100 51.437 28.168 1.00 27.89 186 PRO B O 1
ATOM 3208 N N . ARG B 1 191 ? 5.151 50.355 28.574 1.00 30.40 187 ARG B N 1
ATOM 3209 C CA . ARG B 1 191 ? 4.525 50.631 27.289 1.00 31.64 187 ARG B CA 1
ATOM 3210 C C . ARG B 1 191 ? 3.077 50.223 27.393 1.00 34.54 187 ARG B C 1
ATOM 3211 O O . ARG B 1 191 ? 2.724 49.395 28.233 1.00 32.59 187 ARG B O 1
ATOM 3219 N N . GLU B 1 192 ? 2.249 50.786 26.519 1.00 40.10 188 GLU B N 1
ATOM 3220 C CA . GLU B 1 192 ? 0.841 50.418 26.469 1.00 44.05 188 GLU B CA 1
ATOM 3221 C C . GLU B 1 192 ? 0.679 49.054 25.805 1.00 43.48 188 GLU B C 1
ATOM 3222 O O . GLU B 1 192 ? 1.641 48.498 25.274 1.00 42.68 188 GLU B O 1
ATOM 3228 N N . LYS B 1 193 ? -0.534 48.509 25.875 1.00 44.87 189 LYS B N 1
ATOM 3229 C CA . LYS B 1 193 ? -0.865 47.223 25.246 1.00 45.37 189 LYS B CA 1
ATOM 3230 C C . LYS B 1 193 ? -0.695 47.384 23.729 1.00 42.14 189 LYS B C 1
ATOM 3231 O O . LYS B 1 193 ? -1.001 48.442 23.189 1.00 41.69 189 LYS B O 1
ATOM 3237 N N . ASN B 1 194 ? -0.143 46.365 23.066 1.00 40.59 190 ASN B N 1
ATOM 3238 C CA . ASN B 1 194 ? 0.029 46.333 21.596 1.00 37.82 190 ASN B CA 1
ATOM 3239 C C . ASN B 1 194 ? 0.710 47.563 21.016 1.00 37.73 190 ASN B C 1
ATOM 3240 O O . ASN B 1 194 ? 0.300 48.081 19.992 1.00 39.57 190 ASN B O 1
ATOM 3245 N N . TRP B 1 195 ? 1.757 48.026 21.686 1.00 39.87 191 TRP B N 1
ATOM 3246 C CA . TRP B 1 195 ? 2.546 49.185 21.231 1.00 39.23 191 TRP B CA 1
ATOM 3247 C C . TRP B 1 195 ? 3.405 48.783 20.013 1.00 38.60 191 TRP B C 1
ATOM 3248 O O . TRP B 1 195 ? 3.626 49.576 19.082 1.00 39.24 191 TRP B O 1
ATOM 3259 N N . LEU B 1 196 ? 3.900 47.550 20.070 1.00 36.81 192 LEU B N 1
ATOM 3260 C CA . LEU B 1 196 ? 4.501 46.868 18.949 1.00 36.94 192 LEU B CA 1
ATOM 3261 C C . LEU B 1 196 ? 3.532 45.765 18.564 1.00 39.09 192 LEU B C 1
ATOM 3262 O O . LEU B 1 196 ? 2.689 45.368 19.378 1.00 39.39 192 LEU B O 1
ATOM 3267 N N . ARG B 1 197 ? 3.653 45.284 17.327 1.00 41.53 193 ARG B N 1
ATOM 3268 C CA . ARG B 1 197 ? 2.896 44.120 16.838 1.00 43.17 193 ARG B CA 1
ATOM 3269 C C . ARG B 1 197 ? 3.719 43.363 15.813 1.00 43.27 193 ARG B C 1
ATOM 3270 O O . ARG B 1 197 ? 4.634 43.937 15.223 1.00 46.57 193 ARG B O 1
ATOM 3278 N N . GLU B 1 198 ? 3.407 42.092 15.586 1.00 41.17 194 GLU B N 1
ATOM 3279 C CA . GLU B 1 198 ? 4.088 41.370 14.529 1.00 41.85 194 GLU B CA 1
ATOM 3280 C C . GLU B 1 198 ? 3.468 41.737 13.182 1.00 41.21 194 GLU B C 1
ATOM 3281 O O . GLU B 1 198 ? 2.349 42.203 13.127 1.00 43.50 194 GLU B O 1
ATOM 3287 N N . VAL B 1 199 ? 4.210 41.511 12.108 1.00 44.10 195 VAL B N 1
ATOM 3288 C CA . VAL B 1 199 ? 3.811 41.860 10.730 1.00 46.41 195 VAL B CA 1
ATOM 3289 C C . VAL B 1 199 ? 2.770 40.827 10.210 1.00 48.83 195 VAL B C 1
ATOM 3290 O O . VAL B 1 199 ? 2.599 39.785 10.819 1.00 51.90 195 VAL B O 1
ATOM 3294 N N . SER B 1 200 ? 2.067 41.112 9.112 1.00 52.30 196 SER B N 1
ATOM 3295 C CA . SER B 1 200 ? 1.025 40.217 8.567 1.00 55.50 196 SER B CA 1
ATOM 3296 C C . SER B 1 200 ? 1.309 39.727 7.121 1.00 61.19 196 SER B C 1
ATOM 3297 O O . SER B 1 200 ? 2.451 39.812 6.652 1.00 64.38 196 SER B O 1
ATOM 3300 N N . SER B 1 201 ? 0.287 39.182 6.432 1.00 68.52 197 SER B N 1
ATOM 3301 C CA . SER B 1 201 ? 0.377 38.804 4.993 1.00 68.46 197 SER B CA 1
ATOM 3302 C C . SER B 1 201 ? -0.974 38.813 4.207 1.00 65.87 197 SER B C 1
ATOM 3303 O O . SER B 1 201 ? -1.812 37.939 4.392 1.00 67.82 197 SER B O 1
ATOM 3306 N N . GLY B 1 202 ? -1.146 39.775 3.299 1.00 63.74 198 GLY B N 1
ATOM 3307 C CA . GLY B 1 202 ? -2.442 40.047 2.651 1.00 63.41 198 GLY B CA 1
ATOM 3308 C C . GLY B 1 202 ? -3.292 41.012 3.480 1.00 64.99 198 GLY B C 1
ATOM 3309 O O . GLY B 1 202 ? -4.509 40.809 3.614 1.00 57.17 198 GLY B O 1
ATOM 3310 N N . SER B 1 203 ? -2.644 42.074 4.000 1.00 68.41 199 SER B N 1
ATOM 3311 C CA . SER B 1 203 ? -3.153 42.919 5.123 1.00 63.80 199 SER B CA 1
ATOM 3312 C C . SER B 1 203 ? -3.402 44.423 4.848 1.00 65.57 199 SER B C 1
ATOM 3313 O O . SER B 1 203 ? -2.464 45.220 4.824 1.00 64.06 199 SER B O 1
ATOM 3316 N N . MET B 1 204 ? -4.653 44.791 4.817 1.00 66.08 200 MET B N 1
ATOM 3317 C CA . MET B 1 204 ? -4.893 46.154 4.743 1.00 62.16 200 MET B CA 1
ATOM 3318 C C . MET B 1 204 ? -5.127 46.447 6.187 1.00 63.32 200 MET B C 1
ATOM 3319 O O . MET B 1 204 ? -6.106 46.081 6.797 1.00 58.76 200 MET B O 1
ATOM 3324 N N . GLU B 1 205 ? -4.114 47.096 6.721 1.00 69.25 201 GLU B N 1
ATOM 3325 C CA . GLU B 1 205 ? -4.048 47.542 8.082 1.00 71.43 201 GLU B CA 1
ATOM 3326 C C . GLU B 1 205 ? -3.734 48.964 7.936 1.00 71.29 201 GLU B C 1
ATOM 3327 O O . GLU B 1 205 ? -4.576 49.781 8.154 1.00 67.39 201 GLU B O 1
ATOM 3333 N N . GLY B 1 206 ? -2.510 49.267 7.557 1.00 77.03 202 GLY B N 1
ATOM 3334 C CA . GLY B 1 206 ? -2.129 50.638 7.350 1.00 78.86 202 GLY B CA 1
ATOM 3335 C C . GLY B 1 206 ? -2.300 51.021 5.896 1.00 79.12 202 GLY B C 1
ATOM 3336 O O . GLY B 1 206 ? -2.425 52.192 5.570 1.00 69.20 202 GLY B O 1
#

Secondary structure (DSSP, 8-state):
-EEEEEEE-GGGHHHHHHHHHHHHTT-SEEEEEETT-SS--GGGTT-SSEEEE--SS--GGGGGG-----TT-EEEEE-TTEE--TTHHHHHHHHHHHHTTSSEEEESSEEEEE--BTTBPPEEEEE-SSS-BSS-EE-SEE-TTEEEEEGGGPPPHHHHTT-TTSHHHHHHHHHHHTT-EEEEPPB-TTSSEE-EE-TTTT-EESS--/---EEEEEEE-GGGHHHHHHHHHHHHTT-SEEEEEETT-SS--GGGTT-TTEEEE--SS--GGGGGG-S---TT-EEEEEETTEE--TTHHHHHHHHHHHHHTTTEEEESSEEEEE---SS---EEEEE-TTS-BSS-EEESEE-TTEEEEEGGGSPPHHHHTT-TT-HHHHHHHHHHHTT-EEEE--B-TTSSEE--SS----

Solvent-accessible surface area: 21242 Å² total; per-residue (Å²): 126,8,6,0,1,0,11,5,100,44,102,83,60,124,13,0,36,78,0,0,115,25,0,28,92,23,1,37,63,0,4,0,0,0,3,114,17,172,141,83,12,147,90,6,121,72,25,106,44,20,51,34,58,65,20,135,106,56,27,107,67,2,0,4,8,34,20,125,54,52,174,117,10,24,0,0,0,0,46,11,15,5,26,4,10,128,43,0,0,86,90,0,10,44,37,13,59,71,49,54,152,114,77,4,0,0,0,0,51,0,13,54,86,83,106,63,162,133,83,92,155,52,115,113,115,52,17,25,37,28,66,29,20,148,110,51,89,109,7,50,23,0,7,8,6,2,0,0,0,95,16,114,12,24,1,67,51,191,58,0,64,58,0,45,225,86,14,48,59,54,0,2,132,42,0,96,106,80,156,14,20,5,14,0,0,26,17,131,136,44,31,0,85,41,3,22,41,37,129,120,149,41,120,89,58,62,97,28,170,201,100,63,15,2,0,0,0,12,4,92,47,98,56,72,95,30,0,39,78,0,0,117,24,0,30,99,34,2,74,80,0,5,0,0,0,4,96,24,171,136,76,10,141,94,4,102,78,27,106,65,18,53,35,50,67,26,130,92,44,16,51,56,0,0,3,6,34,17,131,35,53,133,66,4,13,0,0,0,0,56,17,32,10,28,3,15,124,42,0,11,115,74,0,46,83,39,17,86,71,37,45,142,130,71,6,0,0,0,0,54,0,7,35,90,90,93,63,141,129,85,100,111,50,116,130,102,76,23,37,54,43,65,20,24,172,180,50,108,112,7,55,32,0,4,7,9,2,0,0,0,75,9,70,12,26,3,67,52,192,66,0,52,51,0,18,42,35,4,38,49,55,0,2,131,38,0,89,109,72,148,14,24,2,5,0,0,21,17,120,148,100,21,1,99,105,15,43,87,88,51,190,111,119

Foldseek 3Di:
DEEEFEEDEPVLVVQQLQQCVLCQVPGQAYEYAHEPDPDDDCSCVVGPRYDYDDDPHGQDLLSSQADDDDQFYKYWQAYRWKRAHNCLCVVLVCVCVVVVPDFAKEWAWAKAWDPAPPNRHTDIDIRHNQHFDAAKDWGQWHDRHTIIGGSVLDDHSVQQGPCVVPRRVSSSVSCVVVVGTYMHGGDHGRNMAGWFQDPPVGDTDRHDD/DAFEEEFEEDEDVLPVLLLQQCVLCLVPGQAYEYEYFPDPDDDPSPVPRPRYDYDHDPHGQALLSSQADQDDQNYKYFQAYSFKRAHNCQNVVLVVVCVVCVVQQAKEWAWAKAWDDCDPNRDTDIDIRHNQAFDDAKDWGQWHDRRTIMGGSVLRDHSVQQPPCPPNSGVSSSVSCVVVVYTYMNHGDHGRNMDTHDDPDDDD

InterPro domains:
  IPR029044 Nucleotide-diphospho-sugar transferases [G3DSA:3.90.550.10] (35-200)
  IPR029044 Nucleotide-diphospho-sugar transferases [SSF53448] (65-204)

Sequence (413 aa):
MIVANMSSYPPRKKELVHSIQSLHAQVDKINLCLNEFEEIPEELDGFSKLNPVIPDKDYKDVGKFIFPCAKNDMIVLTDDDIIYPPDYVEKMLNFYNSFAIFNCIVGIHGCIYIDAFDGDQSKRKVFSFTQGLLRPRVVNQLGTGTVFLKADQLPSLKYMDGSQQRFVDVRFSRYMLENEIGMICVPREKNWLREVSSGSMEGLWNTFTKHMMIVANMSSYPPRKKELVHSIQSLHAQVDKINLCLNEFEEIPEELDGFSKLNPVIPDKDYKDVGKFIFPCAKNDMIVLTDDDIIYPPDYVEKMLNFYNSFAIFNCIVGIHGCIYIDAFDGDQSKRKVFSFTQGLLRPRVVNQLGTGTVFLKADQLPSLKYMDGSQRFVDVRFSRYMLENEIGMICVPREKNWLREVSSGSMEG

Organism: Escherichia coli (NCBI:txid562)

Nearest PDB structures (foldseek):
  5z8b-assembly1_A  TM=1.005E+00  e=7.201E-49  Escherichia coli
  8viw-assembly1_A  TM=8.525E-01  e=4.401E-17  Pasteurella multocida
  8vh8-assembly1_A  TM=8.560E-01  e=1.356E-16  Pasteurella multocida
  8vh8-assembly2_B  TM=8.530E-01  e=2.533E-16  Pasteurella multocida
  8vh8-assembly4_D  TM=8.585E-01  e=5.362E-16  Pasteurella multocida